Protein AF-A0A5C6AN29-F1 (afdb_monomer)

Mean predicted aligned error: 20.59 Å

Sequence (506 aa):
MVRALYSTGIDIQMTPSSEINMPTTPRDATIEPASKIGNPPESRDVRISAGEISIIQKLTPLAVGLIGTGVFYAFLYAVNWAPLNRYFLGHPVAVAATTLFCIAVSILAFKAMQTASQRTAMRMLRDDDLMPPPEDAADRSPTEIWQRQNNAGLIARSWQTALAELPEATRHSRIVSRLDEILTRQSHRTTTGDLPEDLRELSIRDADDAHDSLGLIRIIVWAIPMLGFLGTVIGITQTLGGLDFTDGTAAVDRLKSGLYVAFDTTAIGLVLSVVAIFLQFPVERGQQSLLADIDARVRKLVSAGLPSDDPGDSQTELVTHLCRGIEVAIAQSLSTQAKLWQETIEEAQAAWRTQHQEGAEQFRRLLQAAMQPALTHHADRIEQTIGKLDGAASSVNLALREQTAAWRDALQETAIEVQTHRRTLLTHVEAMTTLATRQTQASEHEFKATDIDPAMAKAMTTLARAVDILSTRLPEKNAPRVVDASAANASEPVESARDQRLGRAA

Secondary structure (DSSP, 8-state):
--S--S---------------PPPP------PPPP--PPPP--------HHHHHHHHHHHHHHHHHHHHHHHHHHHHHH--HHHIIIIIS-HHHHHHHHHHHHHHHHHHHHHHHHHHHHHHHHHS-HHHHSPPP---TT--HHHHHHHHH-HHHHHHHHHHHHHHS-HHHHTSHHHHHHHHHHHHHHT-SS-TTHHHHHHHHHHHHHHHHHHTTHHHHHHHHHHHHHHHHHHHHHHHHHHHT--TTSHHHHHHHHHHHHHHHHHHHHHHHHHHHHHHHHHHHHHHHHHHHHHHHHHHHHHHHHHHS----GGGHHHHHHHHHHHHHHHHHHHHHHHHHHHHHHHHHHHHHHHHHHHHHHHHHHHHHHHHHHHHHHHHHHHHHHHHHHHHHHHHHHHHHHHHHHHHHHHHHHHHHHHHHHHHHHHHHHHHHHHHHHTTSSSS---------------SSSSTTTTTTTSTTSS----------------------------------

Foldseek 3Di:
DPPDPPDDDDDDDDDDDDDDDDDDDDDDDDDDDDDDDDDDDPPPPVPCDPVNVVVCVVCVLLVVLQVQLVVVVVVCVVVVDPVCCLQQVVDVLSVVLSSLLSSLLSLLVVLQVVLVVLVVLVVVDDLQLQFQDDDDPPDDAPLVVLQQQQFQLVLLVSSLVSLVPDDPVNCPRPLNVLLNVLSVVSNVDRDCPCSVVSLVVVLVVLLVVLVVSCVSSVVSLVVLLVSLQVLLVVLQCVLVVPADCPPVVVNVVSNVVSNSRSNSSNVSSVVSSVVSVVSVVVSSVSSNVSSVVSSVSSVVSSPVRGHDPDVPCVPVVVVVSVVSSVVSVVVVVVVVVVVVVVVVVVVVVVVVVVVVVVVVVVVVVVCCVPVVVVVVVVVVVVVVVVVVVVVVVVVVVVVVVVVVVVVVVVVVVVVVVVVVVVVVVVVVVVVVVVVVVPPPDDDDDDDDDDDDDDDDPPDCVVVVVPPVVVPPDDDDDDDDDDDDDDDDDDDDDDDDDDDDDDDDDD

Organism: NCBI:txid2714738

pLDDT: mean 72.72, std 22.31, range [26.5, 97.62]

Radius of gyration: 74.43 Å; Cα contacts (8 Å, |Δi|>4): 257; chains: 1; bounding box: 146×70×231 Å

Structure (mmCIF, N/CA/C/O backbone):
data_AF-A0A5C6AN29-F1
#
_entry.id   AF-A0A5C6AN29-F1
#
loop_
_atom_site.group_PDB
_atom_site.id
_atom_site.type_symbol
_atom_site.label_atom_id
_atom_site.label_alt_id
_atom_site.label_comp_id
_atom_site.label_asym_id
_atom_site.label_entity_id
_atom_site.label_seq_id
_atom_site.pdbx_PDB_ins_code
_atom_site.Cartn_x
_atom_site.Cartn_y
_atom_site.Cartn_z
_atom_site.occupancy
_atom_site.B_iso_or_equiv
_atom_site.auth_seq_id
_atom_site.auth_comp_id
_atom_site.auth_asym_id
_atom_site.auth_atom_id
_atom_site.pdbx_PDB_model_num
ATOM 1 N N . MET A 1 1 ? -20.168 24.561 58.292 1.00 41.38 1 MET A N 1
ATOM 2 C CA . MET A 1 1 ? -19.589 23.448 59.076 1.00 41.38 1 MET A CA 1
ATOM 3 C C . MET A 1 1 ? -18.282 22.981 58.419 1.00 41.38 1 MET A C 1
ATOM 5 O O . MET A 1 1 ? -18.166 21.844 58.002 1.00 41.38 1 MET A O 1
ATOM 9 N N . VAL A 1 2 ? -17.317 23.904 58.270 1.00 36.94 2 VAL A N 1
ATOM 10 C CA . VAL A 1 2 ? -16.003 23.715 57.597 1.00 36.94 2 VAL A CA 1
ATOM 11 C C . VAL A 1 2 ? -14.903 24.410 58.431 1.00 36.94 2 VAL A C 1
ATOM 13 O O . VAL A 1 2 ? -13.955 24.994 57.930 1.00 36.94 2 VAL A O 1
ATOM 16 N N . ARG A 1 3 ? -15.044 24.431 59.763 1.00 31.02 3 ARG A N 1
ATOM 17 C CA . ARG A 1 3 ? -14.078 25.109 60.648 1.00 31.02 3 ARG A CA 1
ATOM 18 C C . ARG A 1 3 ? -14.077 24.516 62.058 1.00 31.02 3 ARG A C 1
ATOM 20 O O . ARG A 1 3 ? -14.343 25.218 63.023 1.00 31.02 3 ARG A O 1
ATOM 27 N N . ALA A 1 4 ? -13.859 23.204 62.162 1.00 34.97 4 ALA A N 1
ATOM 28 C CA . ALA A 1 4 ? -13.811 22.501 63.451 1.00 34.97 4 ALA A CA 1
ATOM 29 C C . ALA A 1 4 ? -12.911 21.243 63.440 1.00 34.97 4 ALA A C 1
ATOM 31 O O . ALA A 1 4 ? -13.231 20.261 64.094 1.00 34.97 4 ALA A O 1
ATOM 32 N N . LEU A 1 5 ? -11.800 21.250 62.691 1.00 36.69 5 LEU A N 1
ATOM 33 C CA . LEU A 1 5 ? -10.842 20.127 62.639 1.00 36.69 5 LEU A CA 1
ATOM 34 C C . LEU A 1 5 ? -9.375 20.593 62.718 1.00 36.69 5 LEU A C 1
ATOM 36 O O . LEU A 1 5 ? -8.511 20.087 62.018 1.00 36.69 5 LEU A O 1
ATOM 40 N N . TYR A 1 6 ? -9.083 21.577 63.571 1.00 39.62 6 TYR A N 1
ATOM 41 C CA . TYR A 1 6 ? -7.704 21.979 63.886 1.00 39.62 6 TYR A CA 1
ATOM 42 C C . TYR A 1 6 ? -7.592 22.321 65.372 1.00 39.62 6 TYR A C 1
ATOM 44 O O . TYR A 1 6 ? -7.507 23.485 65.743 1.00 39.62 6 TYR A O 1
ATOM 52 N N . SER A 1 7 ? -7.691 21.311 66.237 1.00 39.50 7 SER A N 1
ATOM 53 C CA . SER A 1 7 ? -7.328 21.422 67.657 1.00 39.50 7 SER A CA 1
ATOM 54 C C . SER A 1 7 ? -7.468 20.061 68.335 1.00 39.50 7 SER A C 1
ATOM 56 O O . SER A 1 7 ? -8.479 19.777 68.976 1.00 39.50 7 SER A O 1
ATOM 58 N N . THR A 1 8 ? -6.480 19.187 68.164 1.00 38.06 8 THR A N 1
ATOM 59 C CA . THR A 1 8 ? -6.107 18.215 69.205 1.00 38.06 8 THR A CA 1
ATOM 60 C C . THR A 1 8 ? -4.748 17.632 68.849 1.00 38.06 8 THR A C 1
ATOM 62 O O . THR A 1 8 ? -4.618 16.794 67.964 1.00 38.06 8 THR A O 1
ATOM 65 N N . GLY A 1 9 ? -3.715 18.165 69.502 1.00 37.03 9 GLY A N 1
ATOM 66 C CA . GLY A 1 9 ? -2.380 17.591 69.486 1.00 37.03 9 GLY A CA 1
ATOM 67 C C . GLY A 1 9 ? -2.365 16.301 70.297 1.00 37.03 9 GLY A C 1
ATOM 68 O O . GLY A 1 9 ? -2.852 16.275 71.427 1.00 37.03 9 GLY A O 1
ATOM 69 N N . ILE A 1 10 ? -1.804 15.251 69.707 1.00 34.16 10 ILE A N 1
ATOM 70 C CA . ILE A 1 10 ? -1.348 14.062 70.419 1.00 34.16 10 ILE A CA 1
ATOM 71 C C . ILE A 1 10 ? 0.080 13.794 69.944 1.00 34.16 10 ILE A C 1
ATOM 73 O O . ILE A 1 10 ? 0.331 13.607 68.754 1.00 34.16 10 ILE A O 1
ATOM 77 N N . ASP A 1 11 ? 0.990 13.856 70.913 1.00 30.69 11 ASP A N 1
ATOM 78 C CA . ASP A 1 11 ? 2.416 13.550 70.843 1.00 30.69 11 ASP A CA 1
ATOM 79 C C . ASP A 1 11 ? 2.658 12.133 70.303 1.00 30.69 11 ASP A C 1
ATOM 81 O O . ASP A 1 11 ? 2.113 11.162 70.830 1.00 30.69 11 ASP A O 1
ATOM 85 N N . ILE A 1 12 ? 3.526 12.000 69.296 1.00 33.81 12 ILE A N 1
ATOM 86 C CA . ILE A 1 12 ? 4.083 10.708 68.876 1.00 33.81 12 ILE A CA 1
ATOM 87 C C . ILE A 1 12 ? 5.594 10.772 69.097 1.00 33.81 12 ILE A C 1
ATOM 89 O O . ILE A 1 12 ? 6.336 11.385 68.332 1.00 33.81 12 ILE A O 1
ATOM 93 N N . GLN A 1 13 ? 6.034 10.140 70.184 1.00 30.39 13 GLN A N 1
ATOM 94 C CA . GLN A 1 13 ? 7.438 9.950 70.531 1.00 30.39 13 GLN A CA 1
ATOM 95 C C . GLN A 1 13 ? 8.150 9.068 69.492 1.00 30.39 13 GLN A C 1
ATOM 97 O O . GLN A 1 13 ? 7.757 7.932 69.232 1.00 30.39 13 GLN A O 1
ATOM 102 N N . MET A 1 14 ? 9.243 9.603 68.944 1.00 28.86 14 MET A N 1
ATOM 103 C CA . MET A 1 14 ? 10.259 8.889 68.170 1.00 28.86 14 MET A CA 1
ATOM 104 C C . MET A 1 14 ? 10.937 7.794 69.010 1.00 28.86 14 MET A C 1
ATOM 106 O O . MET A 1 14 ? 11.402 8.055 70.118 1.00 28.86 14 MET A O 1
ATOM 110 N N . THR A 1 15 ? 11.099 6.602 68.432 1.00 34.59 15 THR A N 1
ATOM 111 C CA . THR A 1 15 ? 12.128 5.622 68.825 1.00 34.59 15 THR A CA 1
ATOM 112 C C . THR A 1 15 ? 12.965 5.251 67.590 1.00 34.59 15 THR A C 1
ATOM 114 O O . THR A 1 15 ? 12.431 5.268 66.479 1.00 34.59 15 THR A O 1
ATOM 117 N N . PRO A 1 16 ? 14.287 5.025 67.732 1.00 34.53 16 PRO A N 1
ATOM 118 C CA . PRO A 1 16 ? 15.220 5.107 66.614 1.00 34.53 16 PRO A CA 1
ATOM 119 C C . PRO A 1 16 ? 15.387 3.793 65.835 1.00 34.53 16 PRO A C 1
ATOM 121 O O . PRO A 1 16 ? 15.338 2.695 66.382 1.00 34.53 16 PRO A O 1
ATOM 124 N N . SER A 1 17 ? 15.622 3.991 64.539 1.00 30.48 17 SER A N 1
ATOM 125 C CA . SER A 1 17 ? 16.210 3.155 63.489 1.00 30.48 17 SER A CA 1
ATOM 126 C C . SER A 1 17 ? 16.821 1.804 63.893 1.00 30.48 17 SER A C 1
ATOM 128 O O . SER A 1 17 ? 17.816 1.753 64.612 1.00 30.48 17 SER A O 1
ATOM 130 N N . SER A 1 18 ? 16.309 0.718 63.302 1.00 32.28 18 SER A N 1
ATOM 131 C CA . SER A 1 18 ? 17.043 -0.546 63.158 1.00 32.28 18 SER A CA 1
ATOM 132 C C . SER A 1 18 ? 17.604 -0.646 61.736 1.00 32.28 18 SER A C 1
ATOM 134 O O . SER A 1 18 ? 16.865 -0.660 60.752 1.00 32.28 18 SER A O 1
ATOM 136 N N . GLU A 1 19 ? 18.934 -0.645 61.639 1.00 31.70 19 GLU A N 1
ATOM 137 C CA . GLU A 1 19 ? 19.698 -0.886 60.415 1.00 31.70 19 GLU A CA 1
ATOM 138 C C . GLU A 1 19 ? 19.437 -2.305 59.893 1.00 31.70 19 GLU A C 1
ATOM 140 O O . GLU A 1 19 ? 19.678 -3.301 60.578 1.00 31.70 19 GLU A O 1
ATOM 145 N N . ILE A 1 20 ? 18.964 -2.398 58.650 1.00 37.00 20 ILE A N 1
ATOM 146 C CA . ILE A 1 20 ? 18.891 -3.655 57.906 1.00 37.00 20 ILE A CA 1
ATOM 147 C C . ILE A 1 20 ? 20.294 -3.949 57.371 1.00 37.00 20 ILE A C 1
ATOM 149 O O . ILE A 1 20 ? 20.809 -3.264 56.489 1.00 37.00 20 ILE A O 1
ATOM 153 N N . ASN A 1 21 ? 20.905 -4.978 57.946 1.00 33.66 21 ASN A N 1
ATOM 154 C CA . ASN A 1 21 ? 22.247 -5.459 57.653 1.00 33.66 21 ASN A CA 1
ATOM 155 C C . ASN A 1 21 ? 22.270 -6.153 56.270 1.00 33.66 21 ASN A C 1
ATOM 157 O O . ASN A 1 21 ? 21.666 -7.213 56.099 1.00 33.66 21 ASN A O 1
ATOM 161 N N . MET A 1 22 ? 22.947 -5.564 55.277 1.00 33.53 22 MET A N 1
ATOM 162 C CA . MET A 1 22 ? 23.292 -6.246 54.019 1.00 33.53 22 MET A CA 1
ATOM 163 C C . MET A 1 22 ? 24.461 -7.211 54.262 1.00 33.53 22 MET A C 1
ATOM 165 O O . MET A 1 22 ? 25.477 -6.783 54.813 1.00 33.53 22 MET A O 1
ATOM 169 N N . PRO A 1 23 ? 24.407 -8.473 53.803 1.00 35.16 23 PRO A N 1
ATOM 170 C CA . PRO A 1 23 ? 25.583 -9.324 53.818 1.00 35.16 23 PRO A CA 1
ATOM 171 C C . PRO A 1 23 ? 26.513 -8.971 52.651 1.00 35.16 23 PRO A C 1
ATOM 173 O O . PRO A 1 23 ? 26.128 -8.916 51.483 1.00 35.16 23 PRO A O 1
ATOM 176 N N . THR A 1 24 ? 27.762 -8.726 53.019 1.00 36.31 24 THR A N 1
ATOM 177 C CA . THR A 1 24 ? 28.914 -8.418 52.182 1.00 36.31 24 THR A CA 1
ATOM 178 C C . THR A 1 24 ? 29.357 -9.616 51.334 1.00 36.31 24 THR A C 1
ATOM 180 O O . THR A 1 24 ? 29.439 -10.751 51.798 1.00 36.31 24 THR A O 1
ATOM 183 N N . THR A 1 25 ? 29.700 -9.351 50.074 1.00 35.84 25 THR A N 1
ATOM 184 C CA . THR A 1 25 ? 30.480 -10.239 49.194 1.00 35.84 25 THR A CA 1
ATOM 185 C C . THR A 1 25 ? 31.859 -10.564 49.777 1.00 35.84 25 THR A C 1
ATOM 187 O O . THR A 1 25 ? 32.556 -9.634 50.190 1.00 35.84 25 THR A O 1
ATOM 190 N N . PRO A 1 26 ? 32.345 -11.810 49.637 1.00 37.38 26 PRO A N 1
ATOM 191 C CA . PRO A 1 26 ? 33.772 -12.099 49.587 1.00 37.38 26 PRO A CA 1
ATOM 192 C C . PRO A 1 26 ? 34.218 -12.502 48.170 1.00 37.38 26 PRO A C 1
ATOM 194 O O . PRO A 1 26 ? 33.614 -13.358 47.523 1.00 37.38 26 PRO A O 1
ATOM 197 N N . ARG A 1 27 ? 35.301 -11.868 47.702 1.00 33.47 27 ARG A N 1
ATOM 198 C CA . ARG A 1 27 ? 36.111 -12.278 46.542 1.00 33.47 27 ARG A CA 1
ATOM 199 C C . ARG A 1 27 ? 37.075 -13.405 46.936 1.00 33.47 27 ARG A C 1
ATOM 201 O O . ARG A 1 27 ? 37.547 -13.436 48.067 1.00 33.47 27 ARG A O 1
ATOM 208 N N . ASP A 1 28 ? 37.401 -14.208 45.925 1.00 33.75 28 ASP A N 1
ATOM 209 C CA . ASP A 1 28 ? 38.523 -15.147 45.772 1.00 33.75 28 ASP A CA 1
ATOM 210 C C . ASP A 1 28 ? 38.527 -16.464 46.567 1.00 33.75 28 ASP A C 1
ATOM 212 O O . ASP A 1 28 ? 38.972 -16.541 47.708 1.00 33.75 28 ASP A O 1
ATOM 216 N N . ALA A 1 29 ? 38.183 -17.548 45.859 1.00 34.66 29 ALA A N 1
ATOM 217 C CA . ALA A 1 29 ? 38.874 -18.833 45.971 1.00 34.66 29 ALA A CA 1
ATOM 218 C C . ALA A 1 29 ? 38.741 -19.633 44.658 1.00 34.66 29 ALA A C 1
ATOM 220 O O . ALA A 1 29 ? 37.670 -20.113 44.291 1.00 34.66 29 ALA A O 1
ATOM 221 N N . THR A 1 30 ? 39.862 -19.752 43.954 1.00 36.69 30 THR A N 1
ATOM 222 C CA . THR A 1 30 ? 40.117 -20.587 42.775 1.00 36.69 30 THR A CA 1
ATOM 223 C C . THR A 1 30 ? 40.034 -22.078 43.115 1.00 36.69 30 THR A C 1
ATOM 225 O O . THR A 1 30 ? 40.814 -22.522 43.953 1.00 36.69 30 THR A O 1
ATOM 228 N N . ILE A 1 31 ? 39.184 -22.862 42.431 1.00 35.78 31 ILE A N 1
ATOM 229 C CA . ILE A 1 31 ? 39.329 -24.329 42.280 1.00 35.78 31 ILE A CA 1
ATOM 230 C C . ILE A 1 31 ? 38.881 -24.751 40.858 1.00 35.78 31 ILE A C 1
ATOM 232 O O . ILE A 1 31 ? 37.886 -24.263 40.332 1.00 35.78 31 ILE A O 1
ATOM 236 N N . GLU A 1 32 ? 39.691 -25.626 40.260 1.00 34.72 32 GLU A N 1
ATOM 237 C CA . GLU A 1 32 ? 39.757 -26.174 38.891 1.00 34.72 32 GLU A CA 1
ATOM 238 C C . GLU A 1 32 ? 38.543 -26.998 38.365 1.00 34.72 32 GLU A C 1
ATOM 240 O O . GLU A 1 32 ? 37.607 -27.276 39.114 1.00 34.72 32 GLU A O 1
ATOM 245 N N . PRO A 1 33 ? 38.521 -27.379 37.059 1.00 38.41 33 PRO A N 1
ATOM 246 C CA . PRO A 1 33 ? 37.297 -27.575 36.284 1.00 38.41 33 PRO A CA 1
ATOM 247 C C . PRO A 1 33 ? 36.751 -29.009 36.316 1.00 38.41 33 PRO A C 1
ATOM 249 O O . PRO A 1 33 ? 37.476 -29.985 36.119 1.00 38.41 33 PRO A O 1
ATOM 252 N N . ALA A 1 34 ? 35.428 -29.130 36.447 1.00 34.50 34 ALA A N 1
ATOM 253 C CA . ALA A 1 34 ? 34.707 -30.382 36.253 1.00 34.50 34 ALA A CA 1
ATOM 254 C C . ALA A 1 34 ? 34.108 -30.470 34.839 1.00 34.50 34 ALA A C 1
ATOM 256 O O . ALA A 1 34 ? 33.434 -29.576 34.334 1.00 34.50 34 ALA A O 1
ATOM 257 N N . SER A 1 35 ? 34.408 -31.602 34.222 1.00 34.94 35 SER A N 1
ATOM 258 C CA . SER A 1 35 ? 34.090 -32.080 32.885 1.00 34.94 35 SER A CA 1
ATOM 259 C C . SER A 1 35 ? 32.626 -32.005 32.429 1.00 34.94 35 SER A C 1
ATOM 261 O O . SER A 1 35 ? 31.720 -32.419 33.145 1.00 34.94 35 SER A O 1
ATOM 263 N N . LYS A 1 36 ? 32.480 -31.688 31.133 1.00 46.50 36 LYS A N 1
ATOM 264 C CA . LYS A 1 36 ? 31.545 -32.276 30.150 1.00 46.50 36 LYS A CA 1
ATOM 265 C C . LYS A 1 36 ? 30.079 -32.426 30.583 1.00 46.50 36 LYS A C 1
ATOM 267 O O . LYS A 1 36 ? 29.649 -33.503 30.985 1.00 46.50 36 LYS A O 1
ATOM 272 N N . ILE A 1 37 ? 29.282 -31.407 30.270 1.00 39.81 37 ILE A N 1
ATOM 273 C CA . ILE A 1 37 ? 27.877 -31.582 29.886 1.00 39.81 37 ILE A CA 1
ATOM 274 C C . ILE A 1 37 ? 27.741 -30.986 28.483 1.00 39.81 37 ILE A C 1
ATOM 276 O O . ILE A 1 37 ? 28.127 -29.845 28.245 1.00 39.81 37 ILE A O 1
ATOM 280 N N . GLY A 1 38 ? 27.338 -31.828 27.530 1.00 34.31 38 GLY A N 1
ATOM 281 C CA . GLY A 1 38 ? 27.348 -31.525 26.103 1.00 34.31 38 GLY A CA 1
ATOM 282 C C . GLY A 1 38 ? 26.380 -30.407 25.726 1.00 34.31 38 GLY A C 1
ATOM 283 O O . GLY A 1 38 ? 25.217 -30.426 26.121 1.00 34.31 38 GLY A O 1
ATOM 284 N N . ASN A 1 39 ? 26.866 -29.471 24.912 1.00 37.62 39 ASN A N 1
ATOM 285 C CA . ASN A 1 39 ? 26.012 -28.573 24.145 1.00 37.62 39 ASN A CA 1
ATOM 286 C C . ASN A 1 39 ? 25.178 -29.395 23.142 1.00 37.62 39 ASN A C 1
ATOM 288 O O . ASN A 1 39 ? 25.729 -30.305 22.510 1.00 37.62 39 ASN A O 1
ATOM 292 N N . PRO A 1 40 ? 23.882 -29.090 22.953 1.00 41.28 40 PRO A N 1
ATOM 293 C CA . PRO A 1 40 ? 23.120 -29.642 21.838 1.00 41.28 40 PRO A CA 1
ATOM 294 C C . PRO A 1 40 ? 23.719 -29.148 20.506 1.00 41.28 40 PRO A C 1
ATOM 296 O O . PRO A 1 40 ? 24.365 -28.097 20.481 1.00 41.28 40 PRO A O 1
ATOM 299 N N . PRO A 1 41 ? 23.558 -29.903 19.404 1.00 40.53 41 PRO A N 1
ATOM 300 C CA . PRO A 1 41 ? 24.203 -29.577 18.144 1.00 40.53 41 PRO A CA 1
ATOM 301 C C . PRO A 1 41 ? 23.658 -28.249 17.621 1.00 40.53 41 PRO A C 1
ATOM 303 O O . PRO A 1 41 ? 22.458 -28.083 17.422 1.00 40.53 41 PRO A O 1
ATOM 306 N N . GLU A 1 42 ? 24.575 -27.313 17.408 1.00 38.84 42 GLU A N 1
ATOM 307 C CA . GLU A 1 42 ? 24.361 -26.064 16.695 1.00 38.84 42 GLU A 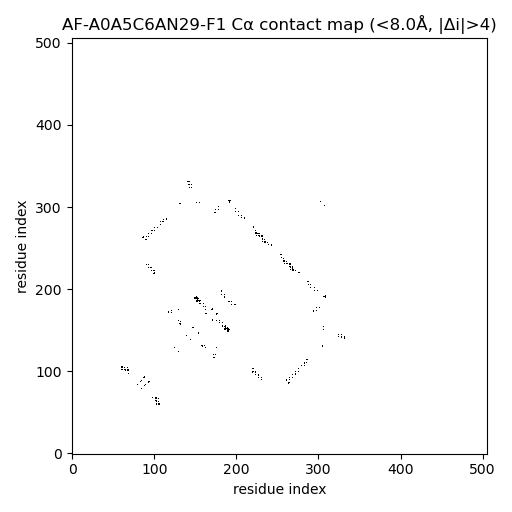CA 1
ATOM 308 C C . GLU A 1 42 ? 23.905 -26.406 15.267 1.00 38.84 42 GLU A C 1
ATOM 310 O O . GLU A 1 42 ? 24.713 -26.722 14.388 1.00 38.84 42 GLU A O 1
ATOM 315 N N . SER A 1 43 ? 22.589 -26.405 15.034 1.00 39.09 43 SER A N 1
ATOM 316 C CA . SER A 1 43 ? 22.058 -26.330 13.681 1.00 39.09 43 SER A CA 1
ATOM 317 C C . SER A 1 43 ? 22.512 -24.988 13.122 1.00 39.09 43 SER A C 1
ATOM 319 O O . SER A 1 43 ? 22.078 -23.924 13.564 1.00 39.09 43 SER A O 1
ATOM 321 N N . ARG A 1 44 ? 23.441 -25.034 12.163 1.00 39.09 44 ARG A N 1
ATOM 322 C CA . ARG A 1 44 ? 23.762 -23.908 11.283 1.00 39.09 44 ARG A CA 1
ATOM 323 C C . ARG A 1 44 ? 22.537 -23.602 10.424 1.00 39.09 44 ARG A C 1
ATOM 325 O O . ARG A 1 44 ? 22.514 -23.885 9.229 1.00 39.09 44 ARG A O 1
ATOM 332 N N . ASP A 1 45 ? 21.520 -23.025 11.045 1.00 40.25 45 ASP A N 1
ATOM 3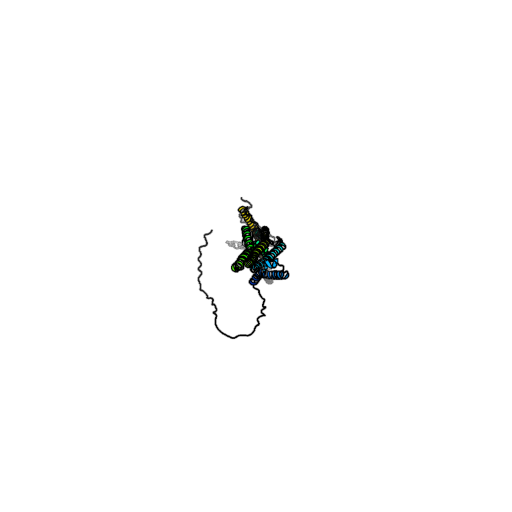33 C CA . ASP A 1 45 ? 20.482 -22.305 10.340 1.00 40.25 45 ASP A CA 1
ATOM 334 C C . ASP A 1 45 ? 21.151 -21.055 9.789 1.00 40.25 45 ASP A C 1
ATOM 336 O O . ASP A 1 45 ? 21.524 -20.136 10.523 1.00 40.25 45 ASP A O 1
ATOM 340 N N . VAL A 1 46 ? 21.362 -21.054 8.475 1.00 46.09 46 VAL A N 1
ATOM 341 C CA . VAL A 1 46 ? 21.751 -19.871 7.715 1.00 46.09 46 VAL A CA 1
ATOM 342 C C . VAL A 1 46 ? 20.599 -18.875 7.845 1.00 46.09 46 VAL A C 1
ATOM 344 O O . VAL A 1 46 ? 19.701 -18.815 7.009 1.00 46.09 46 VAL A O 1
ATOM 347 N N . ARG A 1 47 ? 20.587 -18.109 8.940 1.00 45.78 47 ARG A N 1
ATOM 348 C CA . ARG A 1 47 ? 19.761 -16.913 9.086 1.00 45.78 47 ARG A CA 1
ATOM 349 C C . ARG A 1 47 ? 20.338 -15.872 8.139 1.00 45.78 47 ARG A C 1
ATOM 351 O O . ARG A 1 47 ? 21.149 -15.047 8.548 1.00 45.78 47 ARG A O 1
ATOM 358 N N . ILE A 1 48 ? 19.948 -15.949 6.868 1.00 54.00 48 ILE A N 1
ATOM 359 C CA . ILE A 1 48 ? 20.143 -14.851 5.923 1.00 54.00 48 ILE A CA 1
ATOM 360 C C . ILE A 1 48 ? 19.502 -13.630 6.582 1.00 54.00 48 ILE A C 1
ATOM 362 O O . ILE A 1 48 ? 18.302 -13.624 6.868 1.00 54.00 48 ILE A O 1
ATOM 366 N N . SER A 1 49 ? 20.321 -12.637 6.916 1.00 49.06 49 SER A N 1
ATOM 367 C CA . SER A 1 49 ? 19.849 -11.448 7.621 1.00 49.06 49 SER A CA 1
ATOM 368 C C . SER A 1 49 ? 18.846 -10.715 6.727 1.00 49.06 49 SER A C 1
ATOM 370 O O . SER A 1 49 ? 19.040 -10.639 5.514 1.00 49.06 49 SER A O 1
ATOM 372 N N . ALA A 1 50 ? 17.773 -10.146 7.286 1.00 55.06 50 ALA A N 1
ATOM 373 C CA . ALA A 1 50 ? 16.742 -9.436 6.513 1.00 55.06 50 ALA A CA 1
ATOM 374 C C . ALA A 1 50 ? 17.325 -8.343 5.582 1.00 55.06 50 ALA A C 1
ATOM 376 O O . ALA A 1 50 ? 16.767 -8.051 4.521 1.00 55.06 50 ALA A O 1
ATOM 377 N N . GLY A 1 51 ? 18.493 -7.790 5.938 1.00 57.53 51 GLY A N 1
ATOM 378 C CA . GLY A 1 51 ? 19.264 -6.881 5.086 1.00 57.53 51 GLY A CA 1
ATOM 379 C C . GLY A 1 51 ? 19.833 -7.534 3.819 1.00 57.53 51 GLY A C 1
ATOM 380 O O . GLY A 1 51 ? 19.766 -6.935 2.748 1.00 57.53 51 GLY A O 1
ATOM 381 N N . GLU A 1 52 ? 20.326 -8.771 3.896 1.00 60.38 52 GLU A N 1
ATOM 382 C CA . GLU A 1 52 ? 20.851 -9.515 2.741 1.00 60.38 52 GLU A CA 1
ATOM 383 C C . GLU A 1 52 ? 19.732 -9.869 1.753 1.00 60.38 52 GLU A C 1
ATOM 385 O O . GLU A 1 52 ? 19.908 -9.714 0.545 1.00 60.38 52 GLU A O 1
ATOM 390 N N . ILE A 1 53 ? 18.542 -10.232 2.248 1.00 62.56 53 ILE A N 1
ATOM 391 C CA . ILE A 1 53 ? 17.363 -10.514 1.408 1.00 62.56 53 ILE A CA 1
ATOM 392 C C . ILE A 1 53 ? 16.935 -9.260 0.624 1.00 62.56 53 ILE A C 1
ATOM 394 O O . ILE A 1 53 ? 16.659 -9.338 -0.575 1.00 62.56 53 ILE A O 1
ATOM 398 N N . SER A 1 54 ? 16.939 -8.089 1.269 1.00 68.50 54 SER A N 1
ATOM 399 C CA . SER A 1 54 ? 16.609 -6.804 0.631 1.00 68.50 54 SER A CA 1
ATOM 400 C C . SER A 1 54 ? 17.611 -6.419 -0.464 1.00 68.50 54 SER A C 1
ATOM 402 O O . SER A 1 54 ? 17.225 -5.965 -1.545 1.00 68.50 54 SER A O 1
ATOM 404 N N . ILE A 1 55 ? 18.905 -6.649 -0.224 1.00 70.00 55 ILE A N 1
ATOM 405 C CA . ILE A 1 55 ? 19.960 -6.382 -1.210 1.00 70.00 55 ILE A CA 1
ATOM 406 C C . ILE A 1 55 ? 19.817 -7.319 -2.414 1.00 70.00 55 ILE A C 1
ATOM 408 O O . ILE A 1 55 ? 19.853 -6.855 -3.556 1.00 70.00 55 ILE A O 1
ATOM 412 N N . ILE A 1 56 ? 19.582 -8.613 -2.180 1.00 73.56 56 ILE A N 1
ATOM 413 C CA . ILE A 1 56 ? 19.380 -9.600 -3.248 1.00 73.56 56 ILE A CA 1
ATOM 414 C C . ILE A 1 56 ? 18.177 -9.209 -4.115 1.00 73.56 56 ILE A C 1
ATOM 416 O O . ILE A 1 56 ? 18.293 -9.180 -5.341 1.00 73.56 56 ILE A O 1
ATOM 420 N N . GLN A 1 57 ? 17.049 -8.822 -3.514 1.00 75.00 57 GLN A N 1
ATOM 421 C CA . GLN A 1 57 ? 15.861 -8.391 -4.261 1.00 75.00 57 GLN A CA 1
ATOM 422 C C . GLN A 1 57 ? 16.115 -7.146 -5.124 1.00 75.00 57 GLN A C 1
ATOM 424 O O . GLN A 1 57 ? 15.622 -7.072 -6.250 1.00 75.00 57 GLN A O 1
ATOM 429 N N . LYS A 1 58 ? 16.915 -6.187 -4.640 1.00 76.06 58 LYS A N 1
ATOM 430 C CA . LYS A 1 58 ? 17.278 -4.979 -5.403 1.00 76.06 58 LYS A CA 1
ATOM 431 C C . LYS A 1 58 ? 18.278 -5.257 -6.530 1.00 76.06 58 LYS A C 1
ATOM 433 O O . LYS A 1 58 ? 18.189 -4.626 -7.580 1.00 76.06 58 LYS A O 1
ATOM 438 N N 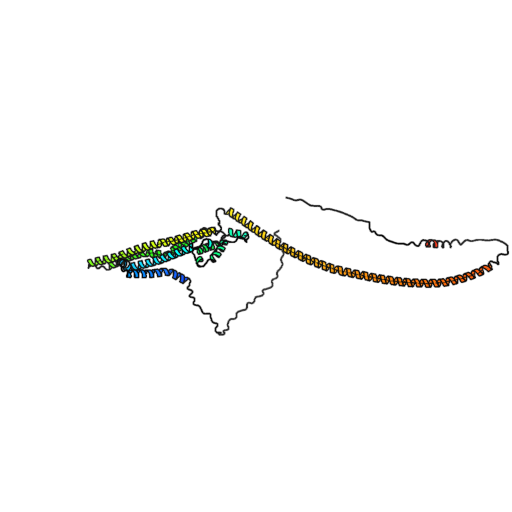. LEU A 1 59 ? 19.206 -6.198 -6.341 1.00 84.56 59 LEU A N 1
ATOM 439 C CA . LEU A 1 59 ? 20.235 -6.541 -7.333 1.00 84.56 59 LEU A CA 1
ATOM 440 C C . LEU A 1 59 ? 19.767 -7.560 -8.380 1.00 84.56 59 LEU A C 1
ATOM 442 O O . LEU A 1 59 ? 20.305 -7.592 -9.486 1.00 84.56 59 LEU A O 1
ATOM 446 N N . THR A 1 60 ? 18.740 -8.354 -8.073 1.00 90.38 60 THR A N 1
ATOM 447 C CA . THR A 1 60 ? 18.159 -9.342 -8.996 1.00 90.38 60 THR A CA 1
ATOM 448 C C . THR A 1 60 ? 17.795 -8.749 -10.368 1.00 90.38 60 THR A C 1
ATOM 450 O O . THR A 1 60 ? 18.275 -9.278 -11.371 1.00 90.38 60 THR A O 1
ATOM 453 N N . PRO A 1 61 ? 17.020 -7.648 -10.485 1.00 90.06 61 PRO A N 1
ATOM 454 C CA . PRO A 1 61 ? 16.657 -7.110 -11.799 1.00 90.06 61 PRO A CA 1
ATOM 455 C C . PRO A 1 61 ? 17.865 -6.568 -12.578 1.00 90.06 61 PRO A C 1
ATOM 457 O O . PRO A 1 61 ? 17.872 -6.633 -13.809 1.00 90.06 61 PRO A O 1
ATOM 460 N N . LEU A 1 62 ? 18.904 -6.089 -11.885 1.00 91.44 62 LEU A N 1
ATOM 461 C CA . LEU A 1 62 ? 20.154 -5.657 -12.510 1.00 91.44 62 LEU A CA 1
ATOM 462 C C . LEU A 1 62 ? 20.912 -6.851 -13.106 1.00 91.44 62 LEU A C 1
ATOM 464 O O . LEU A 1 62 ? 21.319 -6.802 -14.265 1.00 91.44 62 LEU A O 1
ATOM 468 N N . ALA A 1 63 ? 21.048 -7.940 -12.344 1.00 92.31 63 ALA A N 1
ATOM 469 C CA . ALA A 1 63 ? 21.683 -9.169 -12.814 1.00 92.31 63 ALA A CA 1
ATOM 470 C C . ALA A 1 63 ? 20.919 -9.788 -13.996 1.00 92.31 63 ALA A C 1
ATOM 472 O O . ALA A 1 63 ? 21.531 -10.150 -14.999 1.00 92.31 63 ALA A O 1
ATOM 473 N N . VAL A 1 64 ? 19.583 -9.833 -13.927 1.00 93.44 64 VAL A N 1
ATOM 474 C CA . VAL A 1 64 ? 18.729 -10.284 -15.041 1.00 93.44 64 VAL A CA 1
ATOM 475 C C . VAL A 1 64 ? 18.907 -9.389 -16.268 1.00 93.44 64 VAL A C 1
ATOM 477 O O . VAL A 1 64 ? 18.971 -9.898 -17.382 1.00 93.44 64 VAL A O 1
ATOM 480 N N . GLY A 1 65 ? 19.070 -8.076 -16.084 1.00 92.19 65 GLY A N 1
ATOM 481 C CA . GLY A 1 65 ? 19.365 -7.144 -17.174 1.00 92.19 65 GLY A CA 1
ATOM 482 C C . GLY A 1 65 ? 20.713 -7.410 -17.849 1.00 92.19 65 GLY A C 1
ATOM 483 O O . GLY A 1 65 ? 20.806 -7.405 -19.078 1.00 92.19 65 GLY A O 1
ATOM 484 N N . LEU A 1 66 ? 21.754 -7.704 -17.065 1.00 93.81 66 LEU A N 1
ATOM 485 C CA . LEU A 1 66 ? 23.076 -8.072 -17.584 1.00 93.81 66 LEU A CA 1
ATOM 486 C C . LEU A 1 66 ? 23.052 -9.418 -18.320 1.00 93.81 66 LEU A C 1
ATOM 488 O O . LEU A 1 66 ? 23.592 -9.527 -19.420 1.00 93.81 66 LEU A O 1
ATOM 492 N N . ILE A 1 67 ? 22.377 -10.424 -17.762 1.00 93.94 67 ILE A N 1
ATOM 493 C CA . ILE A 1 67 ? 22.183 -11.720 -18.427 1.00 93.94 67 ILE A CA 1
ATOM 494 C C . ILE A 1 67 ? 21.388 -11.530 -19.723 1.00 93.94 67 ILE A C 1
ATOM 496 O O . ILE A 1 67 ? 21.784 -12.044 -20.766 1.00 93.94 67 ILE A O 1
ATOM 500 N N . GLY A 1 68 ? 20.311 -10.741 -19.683 1.00 91.88 68 GLY A N 1
ATOM 501 C CA . GLY A 1 68 ? 19.497 -10.401 -20.848 1.00 91.88 68 GLY A CA 1
ATOM 502 C C . GLY A 1 68 ? 20.301 -9.703 -21.942 1.00 91.88 68 GLY A C 1
ATOM 503 O O . GLY A 1 68 ? 20.125 -10.007 -23.117 1.00 91.88 68 GLY A O 1
ATOM 504 N N . THR A 1 69 ? 21.256 -8.852 -21.562 1.00 93.19 69 THR A N 1
ATOM 505 C CA . THR A 1 69 ? 22.217 -8.255 -22.499 1.00 93.19 69 THR A CA 1
ATOM 506 C C . THR A 1 69 ? 23.071 -9.335 -23.170 1.00 93.19 69 THR A C 1
ATOM 508 O O . THR A 1 69 ? 23.211 -9.341 -24.391 1.00 93.19 69 THR A O 1
ATOM 511 N N . GLY A 1 70 ? 23.608 -10.287 -22.399 1.00 92.25 70 GLY A N 1
ATOM 512 C CA . GLY A 1 70 ? 24.373 -11.415 -22.939 1.00 92.25 70 GLY A CA 1
ATOM 513 C C . GLY A 1 70 ? 23.560 -12.274 -23.911 1.00 92.25 70 GLY A C 1
ATOM 514 O O . GLY A 1 70 ? 24.042 -12.602 -24.993 1.00 92.25 70 GLY A O 1
ATOM 515 N N . VAL A 1 71 ? 22.303 -12.574 -23.569 1.00 92.56 71 VAL A N 1
ATOM 516 C CA . VAL A 1 71 ? 21.364 -13.301 -24.441 1.00 92.56 71 VAL A CA 1
ATOM 517 C C . VAL A 1 71 ? 21.072 -12.514 -25.719 1.00 92.56 71 VAL A C 1
ATOM 519 O O . VAL A 1 71 ? 21.086 -13.089 -26.806 1.00 92.56 71 VAL A O 1
ATOM 522 N N . PHE A 1 72 ? 20.856 -11.202 -25.611 1.00 92.56 72 PHE A N 1
ATOM 523 C CA . PHE A 1 72 ? 20.637 -10.331 -26.762 1.00 92.56 72 PHE A CA 1
ATOM 524 C C . PHE A 1 72 ? 21.832 -10.361 -27.723 1.00 92.56 72 PHE A C 1
ATOM 526 O O . PHE A 1 72 ? 21.648 -10.593 -28.915 1.00 92.56 72 PHE A O 1
ATOM 533 N N . TYR A 1 73 ? 23.064 -10.229 -27.221 1.00 92.00 73 TYR A N 1
ATOM 534 C CA . TYR A 1 73 ? 24.253 -10.324 -28.073 1.00 92.00 73 TYR A CA 1
ATOM 535 C C . TYR A 1 73 ? 24.485 -11.728 -28.632 1.00 92.00 73 TYR A C 1
ATOM 537 O O . TYR A 1 73 ? 24.870 -11.851 -29.792 1.00 92.00 73 TYR A O 1
ATOM 545 N N . ALA A 1 74 ? 24.209 -12.789 -27.869 1.00 90.50 74 ALA A N 1
ATOM 546 C CA . ALA A 1 74 ? 24.267 -14.157 -28.383 1.00 90.50 74 ALA A CA 1
ATOM 547 C C . ALA A 1 74 ? 23.293 -14.357 -29.559 1.00 90.50 74 ALA A C 1
ATOM 549 O O . ALA A 1 74 ? 23.656 -14.953 -30.573 1.00 90.50 74 ALA A O 1
ATOM 550 N N . PHE A 1 75 ? 22.085 -13.794 -29.461 1.00 90.69 75 PHE A N 1
ATOM 551 C CA . PHE A 1 75 ? 21.110 -13.782 -30.550 1.00 90.69 75 PHE A CA 1
ATOM 552 C C . PHE A 1 75 ? 21.596 -12.970 -31.758 1.00 90.69 75 PHE A C 1
ATOM 554 O O . PHE A 1 75 ? 21.483 -13.443 -32.889 1.00 90.69 75 PHE A O 1
ATOM 561 N N . LEU A 1 76 ? 22.189 -11.790 -31.542 1.00 89.50 76 LEU A N 1
ATOM 562 C CA . LEU A 1 76 ? 22.772 -10.988 -32.624 1.00 89.50 76 LEU A CA 1
ATOM 563 C C . LEU A 1 76 ? 23.843 -11.762 -33.403 1.00 89.50 76 LEU A C 1
ATOM 565 O O . LEU A 1 76 ? 23.801 -11.787 -34.633 1.00 89.50 76 LEU A O 1
ATOM 569 N N . TYR A 1 77 ? 24.749 -12.448 -32.699 1.00 88.38 77 TYR A N 1
ATOM 570 C CA . TYR A 1 77 ? 25.770 -13.289 -33.328 1.00 88.38 77 TYR A CA 1
ATOM 571 C C . TYR A 1 77 ? 25.177 -14.483 -34.087 1.00 88.38 77 TYR A C 1
ATOM 573 O O . TYR A 1 77 ? 25.699 -14.845 -35.139 1.00 88.38 77 TYR A O 1
ATOM 581 N N . ALA A 1 78 ? 24.085 -15.076 -33.595 1.00 90.00 78 ALA A N 1
ATOM 582 C CA . ALA A 1 78 ? 23.423 -16.202 -34.255 1.00 90.00 78 ALA A CA 1
ATOM 583 C C . ALA A 1 78 ? 22.678 -15.793 -35.539 1.00 90.00 78 ALA A C 1
ATOM 585 O O . ALA A 1 78 ? 22.734 -16.509 -36.537 1.00 90.00 78 ALA A O 1
ATOM 586 N N . VAL A 1 79 ? 21.986 -14.649 -35.527 1.00 90.44 79 VAL A N 1
ATOM 587 C CA . VAL A 1 79 ? 21.231 -14.140 -36.687 1.00 90.44 79 VAL A CA 1
ATOM 588 C C . VAL A 1 79 ? 22.158 -13.532 -37.743 1.00 90.44 79 VAL A C 1
ATOM 590 O O . VAL A 1 79 ? 21.871 -13.622 -38.935 1.00 90.44 79 VAL A O 1
ATOM 593 N N . ASN A 1 80 ? 23.266 -12.916 -37.314 1.00 85.19 80 ASN A N 1
ATOM 594 C CA . ASN A 1 80 ? 24.306 -12.330 -38.164 1.00 85.19 80 ASN A CA 1
ATOM 595 C C . ASN A 1 80 ? 23.773 -11.407 -39.286 1.00 85.19 80 ASN A C 1
ATOM 597 O O . ASN A 1 80 ? 24.254 -11.417 -40.422 1.00 85.19 80 ASN A O 1
ATOM 601 N N . TRP A 1 81 ? 22.751 -10.602 -38.987 1.00 90.25 81 TRP A N 1
ATOM 602 C CA . TRP A 1 81 ? 22.167 -9.674 -39.956 1.00 90.25 81 TRP A CA 1
ATOM 603 C C . TRP A 1 81 ? 22.961 -8.360 -40.002 1.00 90.25 81 TRP A C 1
ATOM 605 O O . TRP A 1 81 ? 23.165 -7.703 -38.979 1.00 90.25 81 TRP A O 1
ATOM 615 N N . ALA A 1 82 ? 23.398 -7.954 -41.200 1.00 85.75 82 ALA A N 1
ATOM 616 C CA . ALA A 1 82 ? 24.345 -6.848 -41.383 1.00 85.75 82 ALA A CA 1
ATOM 617 C C . ALA A 1 82 ? 23.908 -5.496 -40.765 1.00 85.75 82 ALA A C 1
ATOM 619 O O . ALA A 1 82 ? 24.749 -4.851 -40.133 1.00 85.75 82 ALA A O 1
ATOM 620 N N . PRO A 1 83 ? 22.634 -5.057 -40.859 1.00 86.12 83 PRO A N 1
ATOM 621 C CA . PRO A 1 83 ? 22.180 -3.832 -40.197 1.00 86.12 83 PRO A CA 1
ATOM 622 C C . PRO A 1 83 ? 22.272 -3.896 -38.667 1.00 86.12 83 PRO A C 1
ATOM 624 O O . PRO A 1 83 ? 22.717 -2.941 -38.039 1.00 86.12 83 PRO A O 1
ATOM 627 N N . LEU A 1 84 ? 21.905 -5.025 -38.055 1.00 85.94 84 LEU A N 1
ATOM 628 C CA . LEU A 1 84 ? 21.967 -5.198 -36.601 1.00 85.94 84 LEU A CA 1
ATOM 629 C C . LEU A 1 84 ? 23.409 -5.151 -36.089 1.00 85.94 84 LEU A C 1
ATOM 631 O O . LEU A 1 84 ? 23.700 -4.439 -35.129 1.00 85.94 84 LEU A O 1
ATOM 635 N N . ASN A 1 85 ? 24.322 -5.846 -36.770 1.00 85.88 85 ASN A N 1
ATOM 636 C CA . ASN A 1 85 ? 25.740 -5.816 -36.419 1.00 85.88 85 ASN A CA 1
ATOM 637 C C . ASN A 1 85 ? 26.310 -4.394 -36.534 1.00 85.88 85 ASN A C 1
ATOM 639 O O . ASN A 1 85 ? 27.059 -3.958 -35.665 1.00 85.88 85 ASN A O 1
ATOM 643 N N . ARG A 1 86 ? 25.899 -3.632 -37.555 1.00 86.94 86 ARG A N 1
ATOM 644 C CA . ARG A 1 86 ? 26.310 -2.235 -37.729 1.00 86.94 86 ARG A CA 1
ATOM 645 C C . ARG A 1 86 ? 25.873 -1.343 -36.560 1.00 86.94 86 ARG A C 1
ATOM 647 O O . ARG A 1 86 ? 26.706 -0.619 -36.025 1.00 86.94 86 ARG A O 1
ATOM 654 N N . TYR A 1 87 ? 24.606 -1.406 -36.146 1.00 88.31 87 TYR A N 1
ATOM 655 C CA . TYR A 1 87 ? 24.082 -0.518 -35.097 1.00 88.31 87 TYR A CA 1
ATOM 656 C C . TYR A 1 87 ? 24.475 -0.932 -33.673 1.00 88.31 87 TYR A C 1
ATOM 658 O O . TYR A 1 87 ? 24.732 -0.062 -32.846 1.00 88.31 87 TYR A O 1
ATOM 666 N N . PHE A 1 88 ? 24.535 -2.234 -33.372 1.00 88.62 88 PHE A N 1
ATOM 667 C CA . PHE A 1 88 ? 24.736 -2.726 -32.001 1.00 88.62 88 PHE A CA 1
ATOM 668 C C . PHE A 1 88 ? 26.176 -3.154 -31.692 1.00 88.62 88 PHE A C 1
ATOM 670 O O . PHE A 1 88 ? 26.604 -3.039 -30.547 1.00 88.62 88 PHE A O 1
ATOM 677 N N . LEU A 1 89 ? 26.941 -3.618 -32.687 1.00 86.56 89 LEU A N 1
ATOM 678 C CA . LEU A 1 89 ? 28.337 -4.056 -32.515 1.00 86.56 89 LEU A CA 1
ATOM 679 C C . LEU A 1 89 ? 29.357 -3.061 -33.095 1.00 86.56 89 LEU A C 1
ATOM 681 O O . LEU A 1 89 ? 30.556 -3.234 -32.896 1.00 86.56 89 LEU A O 1
ATOM 685 N N . GLY A 1 90 ? 28.905 -2.012 -33.792 1.00 80.88 90 GLY A N 1
ATOM 686 C CA . GLY A 1 90 ? 29.786 -1.086 -34.510 1.00 80.88 90 GLY A CA 1
ATOM 687 C C . GLY A 1 90 ? 30.673 -0.201 -33.627 1.00 80.88 90 GLY A C 1
ATOM 688 O O . GLY A 1 90 ? 31.709 0.268 -34.090 1.00 80.88 90 GLY A O 1
ATOM 689 N N . HIS A 1 91 ? 30.300 0.039 -32.365 1.00 87.69 91 HIS A N 1
ATOM 690 C CA . HIS A 1 91 ? 31.069 0.892 -31.453 1.00 87.69 91 HIS A CA 1
ATOM 691 C C . HIS A 1 91 ? 30.814 0.517 -29.979 1.00 87.69 91 HIS A C 1
ATOM 693 O O . HIS A 1 91 ? 29.665 0.245 -29.620 1.00 87.69 91 HIS A O 1
ATOM 699 N N . PRO A 1 92 ? 31.818 0.573 -29.077 1.00 90.31 92 PRO A N 1
ATOM 700 C CA . PRO A 1 92 ? 31.644 0.230 -27.657 1.00 90.31 92 PRO A CA 1
ATOM 701 C C . PRO A 1 92 ? 30.583 1.080 -26.943 1.00 90.31 92 PRO A C 1
ATOM 703 O O . PRO A 1 92 ? 29.934 0.617 -26.009 1.00 90.31 92 PRO A O 1
ATOM 706 N N . VAL A 1 93 ? 30.361 2.314 -27.400 1.00 91.62 93 VAL A N 1
ATOM 707 C CA . VAL A 1 93 ? 29.318 3.192 -26.844 1.00 91.62 93 VAL A CA 1
ATOM 708 C C . VAL A 1 93 ? 27.910 2.695 -27.186 1.00 91.62 93 VAL A C 1
ATOM 710 O O . VAL A 1 93 ? 27.033 2.744 -26.326 1.00 91.62 93 VAL A O 1
ATOM 713 N N . ALA A 1 94 ? 27.696 2.158 -28.394 1.00 91.50 94 ALA A N 1
ATOM 714 C CA . ALA A 1 94 ? 26.423 1.528 -28.746 1.00 91.50 94 ALA A CA 1
ATOM 715 C C . ALA A 1 94 ? 26.175 0.286 -27.880 1.00 91.50 94 ALA A C 1
ATOM 717 O O . ALA A 1 94 ? 25.052 0.064 -27.417 1.00 91.50 94 ALA A O 1
ATOM 718 N N . VAL A 1 95 ? 27.242 -0.463 -27.571 1.00 93.06 95 VAL A N 1
ATOM 719 C CA . VAL A 1 95 ? 27.165 -1.597 -26.647 1.00 93.06 95 VAL A CA 1
ATOM 720 C C . VAL A 1 95 ? 26.750 -1.144 -25.253 1.00 93.06 95 VAL A C 1
ATOM 722 O O . VAL A 1 95 ? 25.791 -1.681 -24.705 1.00 93.06 95 VAL A O 1
ATOM 725 N N . ALA A 1 96 ? 27.397 -0.111 -24.710 1.00 94.25 96 ALA A N 1
ATOM 726 C CA . ALA A 1 96 ? 27.059 0.448 -23.403 1.00 94.25 96 ALA A CA 1
ATOM 727 C C . ALA A 1 96 ? 25.607 0.960 -23.333 1.00 94.25 96 ALA A C 1
ATOM 729 O O . ALA A 1 96 ? 24.893 0.643 -22.380 1.00 94.25 96 ALA A O 1
ATOM 730 N N . ALA A 1 97 ? 25.146 1.693 -24.353 1.00 94.69 97 ALA A N 1
ATOM 731 C CA . ALA A 1 97 ? 23.768 2.180 -24.439 1.00 94.69 97 ALA A CA 1
ATOM 732 C C . ALA A 1 97 ? 22.752 1.026 -24.469 1.00 94.69 97 ALA A C 1
ATOM 734 O O . ALA A 1 97 ? 21.734 1.070 -23.778 1.00 94.69 97 ALA A O 1
ATOM 735 N N . THR A 1 98 ? 23.059 -0.041 -25.208 1.00 94.44 98 THR A N 1
ATOM 736 C CA . THR A 1 98 ? 22.216 -1.241 -25.301 1.00 94.44 98 THR A CA 1
ATOM 737 C C . THR A 1 98 ? 22.178 -2.018 -23.987 1.00 94.44 98 THR A C 1
ATOM 739 O O . THR A 1 98 ? 21.110 -2.468 -23.576 1.00 94.44 98 THR A O 1
ATOM 742 N N . THR A 1 99 ? 23.308 -2.139 -23.287 1.00 95.00 99 THR A N 1
ATOM 743 C CA . THR A 1 99 ? 23.372 -2.764 -21.957 1.00 95.00 99 THR A CA 1
ATOM 744 C C . THR A 1 99 ? 22.511 -2.002 -20.954 1.00 95.00 99 THR A C 1
ATOM 746 O O . THR A 1 99 ? 21.694 -2.599 -20.254 1.00 95.00 99 THR A O 1
ATOM 749 N N . LEU A 1 100 ? 22.640 -0.671 -20.914 1.00 95.69 100 LEU A N 1
ATOM 750 C CA . LEU A 1 100 ? 21.804 0.177 -20.064 1.00 95.69 100 LEU A CA 1
ATOM 751 C C . LEU A 1 100 ? 20.319 0.041 -20.410 1.00 95.69 100 LEU A C 1
ATOM 753 O O . LEU A 1 100 ? 19.491 -0.083 -19.509 1.00 95.69 100 LEU A O 1
ATOM 757 N N . PHE A 1 101 ? 19.983 -0.001 -21.699 1.00 96.50 101 PHE A N 1
ATOM 758 C CA . PHE A 1 101 ? 18.618 -0.237 -22.157 1.00 96.50 101 PHE A CA 1
ATOM 759 C C . PHE A 1 101 ? 18.075 -1.594 -21.679 1.00 96.50 101 PHE A C 1
ATOM 761 O O . PHE A 1 101 ? 16.988 -1.648 -21.110 1.00 96.50 101 PHE A O 1
ATOM 768 N N . CYS A 1 102 ? 18.838 -2.681 -21.823 1.00 95.94 102 CYS A N 1
ATOM 769 C CA . CYS A 1 102 ? 18.431 -4.011 -21.356 1.00 95.94 102 CYS A CA 1
ATOM 770 C C . CYS A 1 102 ? 18.227 -4.052 -19.833 1.00 95.94 102 CYS A C 1
ATOM 772 O O . CYS A 1 102 ? 17.269 -4.657 -19.349 1.00 95.94 102 CYS A O 1
ATOM 774 N N . ILE A 1 103 ? 19.084 -3.363 -19.071 1.00 95.44 103 ILE A N 1
ATOM 775 C CA . ILE A 1 103 ? 18.920 -3.195 -17.622 1.00 95.44 103 ILE A CA 1
ATOM 776 C C . ILE A 1 103 ? 17.628 -2.431 -17.308 1.00 95.44 103 ILE A C 1
ATOM 778 O O . ILE A 1 103 ? 16.846 -2.888 -16.475 1.00 95.44 103 ILE A O 1
ATOM 782 N N . ALA A 1 104 ? 17.363 -1.311 -17.987 1.00 95.81 104 ALA A N 1
ATOM 783 C CA . ALA A 1 104 ? 16.139 -0.537 -17.786 1.00 95.81 104 ALA A CA 1
ATOM 784 C C . ALA A 1 104 ? 14.882 -1.369 -18.080 1.00 95.81 104 ALA A C 1
ATOM 786 O O . ALA A 1 104 ? 13.963 -1.392 -17.263 1.00 95.81 104 ALA A O 1
ATOM 787 N N . VAL A 1 105 ? 14.864 -2.106 -19.196 1.00 96.44 105 VAL A N 1
ATOM 788 C CA . VAL A 1 105 ? 13.756 -3.001 -19.565 1.00 96.44 105 VAL A CA 1
ATOM 789 C C . VAL A 1 105 ? 13.547 -4.091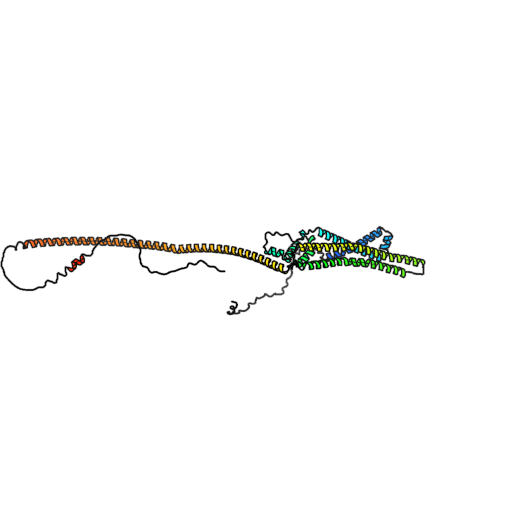 -18.515 1.00 96.44 105 VAL A C 1
ATOM 791 O O . VAL A 1 105 ? 12.410 -4.346 -18.128 1.00 96.44 105 VAL A O 1
ATOM 794 N N . SER A 1 106 ? 14.622 -4.697 -18.005 1.00 95.94 106 SER A N 1
ATOM 795 C CA . SER A 1 106 ? 14.547 -5.708 -16.942 1.00 95.94 106 SER A CA 1
ATOM 796 C C . SER A 1 106 ? 13.920 -5.149 -15.658 1.00 95.94 106 SER A C 1
ATOM 798 O O . SER A 1 106 ? 12.984 -5.736 -15.109 1.00 95.94 106 SER A O 1
ATOM 800 N N . ILE A 1 107 ? 14.374 -3.975 -15.201 1.00 95.00 107 ILE A N 1
ATOM 801 C CA . ILE A 1 107 ? 13.822 -3.328 -14.001 1.00 95.00 107 ILE A CA 1
ATOM 802 C C . ILE A 1 107 ? 12.348 -2.958 -14.224 1.00 95.00 107 ILE A C 1
ATOM 804 O O . ILE A 1 107 ? 11.511 -3.234 -13.361 1.00 95.00 107 ILE A O 1
ATOM 808 N N . LEU A 1 108 ? 12.010 -2.381 -15.381 1.00 96.38 108 LEU A N 1
ATOM 809 C CA . LEU A 1 108 ? 10.634 -2.024 -15.737 1.00 96.38 108 LEU A CA 1
ATOM 810 C C . LEU A 1 108 ? 9.717 -3.250 -15.793 1.00 96.38 108 LEU A C 1
ATOM 812 O O . LEU A 1 108 ? 8.614 -3.201 -15.252 1.00 96.38 108 LEU A O 1
ATOM 816 N N . ALA A 1 109 ? 10.172 -4.363 -16.372 1.00 95.56 109 ALA A N 1
ATOM 817 C CA . ALA A 1 109 ? 9.417 -5.612 -16.413 1.00 95.56 109 ALA A CA 1
ATOM 818 C C . ALA A 1 109 ? 9.145 -6.151 -15.001 1.00 95.56 109 ALA A C 1
ATOM 820 O O . ALA A 1 109 ? 8.020 -6.543 -14.689 1.00 95.56 109 ALA A O 1
ATOM 821 N N . PHE A 1 110 ? 10.144 -6.109 -14.116 1.00 95.19 110 PHE A N 1
ATOM 822 C CA . PHE A 1 110 ? 9.976 -6.541 -12.730 1.00 95.19 110 PHE A CA 1
ATOM 823 C C . PHE A 1 110 ? 8.986 -5.652 -11.967 1.00 95.19 110 PHE A C 1
ATOM 825 O O . PHE A 1 110 ? 8.094 -6.154 -11.282 1.00 95.19 110 PHE A O 1
ATOM 832 N N . LYS A 1 111 ? 9.077 -4.328 -12.143 1.00 94.44 111 LYS A N 1
ATOM 833 C CA . LYS A 1 111 ? 8.125 -3.359 -11.575 1.00 94.44 111 LYS A CA 1
ATOM 834 C C . LYS A 1 111 ? 6.709 -3.562 -12.114 1.00 94.44 111 LYS A C 1
ATOM 836 O O . LYS A 1 111 ? 5.752 -3.503 -11.339 1.00 94.44 111 LYS A O 1
ATOM 841 N N . ALA A 1 112 ? 6.562 -3.853 -13.405 1.00 95.56 112 ALA A N 1
ATOM 842 C CA . ALA A 1 112 ? 5.276 -4.161 -14.022 1.00 95.56 112 ALA A CA 1
ATOM 843 C C . ALA A 1 112 ? 4.656 -5.435 -13.424 1.00 95.56 112 ALA A C 1
ATOM 845 O O . ALA A 1 112 ? 3.496 -5.414 -13.012 1.00 95.56 112 ALA A O 1
ATOM 846 N N . MET A 1 113 ? 5.439 -6.514 -13.296 1.00 95.44 113 MET A N 1
ATOM 847 C CA . MET A 1 113 ? 4.996 -7.767 -12.670 1.00 95.44 113 MET A CA 1
ATOM 848 C C . MET A 1 113 ? 4.632 -7.577 -11.195 1.00 95.44 113 MET A C 1
ATOM 850 O O . MET A 1 113 ? 3.594 -8.064 -10.756 1.00 95.44 113 MET A O 1
ATOM 854 N N . GLN A 1 114 ? 5.435 -6.828 -10.434 1.00 92.56 114 GLN A N 1
ATOM 855 C CA . GLN A 1 114 ? 5.150 -6.527 -9.030 1.00 92.56 114 GLN A CA 1
ATOM 856 C C . GLN A 1 114 ? 3.843 -5.737 -8.879 1.00 92.56 114 GLN A C 1
ATOM 858 O O . GLN A 1 114 ? 3.009 -6.082 -8.045 1.00 92.56 114 GLN A O 1
ATOM 863 N N . THR A 1 115 ? 3.634 -4.722 -9.720 1.00 94.06 115 THR A N 1
ATOM 864 C CA . THR A 1 115 ? 2.408 -3.907 -9.723 1.00 94.06 115 THR A CA 1
ATOM 865 C C . THR A 1 115 ? 1.188 -4.748 -10.111 1.00 94.06 115 THR A C 1
ATOM 867 O O . THR A 1 115 ? 0.137 -4.650 -9.480 1.00 94.06 115 THR A O 1
ATOM 870 N N . ALA A 1 116 ? 1.320 -5.625 -11.111 1.00 93.75 116 ALA A N 1
ATOM 871 C CA . ALA A 1 116 ? 0.255 -6.537 -11.528 1.00 93.75 116 ALA A CA 1
ATOM 872 C C . ALA A 1 116 ? -0.084 -7.576 -10.446 1.00 93.75 116 ALA A C 1
ATOM 874 O O . ALA A 1 116 ? -1.261 -7.834 -10.186 1.00 93.75 116 ALA A O 1
ATOM 875 N N . SER A 1 117 ? 0.935 -8.131 -9.785 1.00 92.12 117 SER A N 1
ATOM 876 C CA . SER A 1 117 ? 0.775 -9.060 -8.665 1.00 92.12 117 SER A CA 1
ATOM 877 C C . SER A 1 117 ? 0.056 -8.390 -7.492 1.00 92.12 117 SER A C 1
ATOM 879 O O . SER A 1 117 ? -0.960 -8.898 -7.027 1.00 92.12 117 SER A O 1
ATOM 881 N N . GLN A 1 118 ? 0.482 -7.184 -7.098 1.00 91.56 118 GLN A N 1
ATOM 882 C CA . GLN A 1 118 ? -0.176 -6.402 -6.043 1.00 91.56 118 GLN A CA 1
ATOM 883 C C . GLN A 1 118 ? -1.625 -6.058 -6.391 1.00 91.56 118 GLN A C 1
ATOM 885 O O . GLN A 1 118 ? -2.512 -6.210 -5.555 1.00 91.56 118 GLN A O 1
ATOM 890 N N . ARG A 1 119 ? -1.894 -5.648 -7.636 1.00 93.25 119 ARG A N 1
ATOM 891 C CA . ARG A 1 119 ? -3.258 -5.374 -8.103 1.00 93.25 119 ARG A CA 1
ATOM 892 C C . ARG A 1 119 ? -4.136 -6.624 -8.051 1.00 93.25 119 ARG A C 1
ATOM 894 O O . ARG A 1 119 ? -5.305 -6.534 -7.688 1.00 93.25 119 ARG A O 1
ATOM 901 N N . THR A 1 120 ? -3.587 -7.779 -8.410 1.00 90.69 120 THR A N 1
ATOM 902 C CA . THR A 1 120 ? -4.314 -9.054 -8.368 1.00 90.69 120 THR A CA 1
ATOM 903 C C . THR A 1 120 ? -4.592 -9.475 -6.928 1.00 90.69 120 THR A C 1
ATOM 905 O O . THR A 1 120 ? -5.739 -9.765 -6.602 1.00 90.69 120 THR A O 1
ATOM 908 N N . ALA A 1 121 ? -3.588 -9.409 -6.049 1.00 88.31 121 ALA A N 1
ATOM 909 C CA . ALA A 1 121 ? -3.743 -9.686 -4.622 1.00 88.31 121 ALA A CA 1
ATOM 910 C C . ALA A 1 121 ? -4.803 -8.773 -3.983 1.00 88.31 121 ALA A C 1
ATOM 912 O O . ALA A 1 121 ? -5.697 -9.248 -3.289 1.00 88.31 121 ALA A O 1
ATOM 913 N N . MET A 1 122 ? -4.773 -7.474 -4.295 1.00 89.56 122 MET A N 1
ATOM 914 C CA . MET A 1 122 ? -5.764 -6.506 -3.820 1.00 89.56 122 MET A CA 1
ATOM 915 C C . MET A 1 122 ? -7.191 -6.842 -4.274 1.00 89.56 122 MET A C 1
ATOM 917 O O . MET A 1 122 ? -8.125 -6.629 -3.508 1.00 89.56 122 MET A O 1
ATOM 921 N N . ARG A 1 123 ? -7.370 -7.358 -5.496 1.00 87.81 123 ARG A N 1
ATOM 922 C CA . ARG A 1 123 ? -8.686 -7.760 -6.025 1.00 87.81 123 ARG A CA 1
ATOM 923 C C . ARG A 1 123 ? -9.221 -9.050 -5.405 1.00 87.81 123 ARG A C 1
ATOM 925 O O . ARG A 1 123 ? -10.430 -9.238 -5.392 1.00 87.81 123 ARG A O 1
ATOM 932 N N . MET A 1 124 ? -8.341 -9.939 -4.946 1.00 87.44 124 MET A N 1
ATOM 933 C CA . MET A 1 124 ? -8.738 -11.181 -4.270 1.00 87.44 124 MET A CA 1
ATOM 934 C C . MET A 1 124 ? -9.227 -10.930 -2.838 1.00 87.44 124 MET A C 1
ATOM 936 O O . MET A 1 124 ? -10.099 -11.643 -2.356 1.00 87.44 124 MET A O 1
ATOM 940 N N . LEU A 1 125 ? -8.687 -9.903 -2.182 1.00 87.56 125 LEU A N 1
ATOM 941 C CA . LEU A 1 125 ? -9.113 -9.423 -0.868 1.00 87.56 125 LEU A CA 1
ATOM 942 C C . LEU A 1 125 ? -10.531 -8.848 -0.929 1.00 87.56 125 LEU A C 1
ATOM 944 O O . LEU A 1 125 ? -10.748 -7.864 -1.639 1.00 87.56 125 LEU A O 1
ATOM 948 N N . ARG A 1 126 ? -11.479 -9.397 -0.164 1.00 86.75 126 ARG A N 1
ATOM 949 C CA . ARG A 1 126 ? -12.841 -8.846 -0.056 1.00 86.75 126 ARG A CA 1
ATOM 950 C C . ARG A 1 126 ? -12.857 -7.683 0.936 1.00 86.75 126 ARG A C 1
ATOM 952 O O . ARG A 1 126 ? -12.058 -7.656 1.864 1.00 86.75 126 ARG A O 1
ATOM 959 N N . ASP A 1 127 ? -13.741 -6.709 0.714 1.00 86.69 127 ASP A N 1
ATOM 960 C CA . ASP A 1 127 ? -13.916 -5.583 1.649 1.00 86.69 127 ASP A CA 1
ATOM 961 C C . ASP A 1 127 ? -14.375 -6.093 3.026 1.00 86.69 127 ASP A C 1
ATOM 963 O O . ASP A 1 127 ? -13.874 -5.617 4.038 1.00 86.69 127 ASP A O 1
ATOM 967 N N . ASP A 1 128 ? -15.242 -7.111 3.051 1.00 82.38 128 ASP A N 1
ATOM 968 C CA . ASP A 1 128 ? -15.795 -7.702 4.278 1.00 82.38 128 ASP A CA 1
ATOM 969 C C . ASP A 1 128 ? -14.709 -8.295 5.195 1.00 82.38 128 ASP A C 1
ATOM 971 O O . ASP A 1 128 ? -14.787 -8.148 6.409 1.00 82.38 128 ASP A O 1
ATOM 975 N N . ASP A 1 129 ? -13.661 -8.901 4.621 1.00 83.81 129 ASP A N 1
ATOM 976 C CA . ASP A 1 129 ? -12.542 -9.493 5.378 1.00 83.81 129 ASP A CA 1
ATOM 977 C C . ASP A 1 129 ? -11.628 -8.424 6.002 1.00 83.81 129 ASP A C 1
ATOM 979 O O . ASP A 1 129 ? -10.822 -8.712 6.886 1.00 83.81 129 ASP A O 1
ATOM 983 N N . LEU A 1 130 ? -11.706 -7.192 5.491 1.00 85.44 130 LEU A N 1
ATOM 984 C CA . LEU A 1 130 ? -10.913 -6.054 5.943 1.00 85.44 130 LEU A CA 1
ATOM 985 C C . LEU A 1 130 ? -11.688 -5.145 6.886 1.00 85.44 130 LEU A C 1
ATOM 987 O O . LEU A 1 130 ? -11.087 -4.212 7.403 1.00 85.44 130 LEU A O 1
ATOM 991 N N . MET A 1 131 ? -12.989 -5.354 7.078 1.00 86.19 131 MET A N 1
ATOM 992 C CA . MET A 1 131 ? -13.807 -4.563 7.991 1.00 86.19 131 MET A CA 1
ATOM 993 C C . MET A 1 131 ? -13.636 -5.033 9.441 1.00 86.19 131 MET A C 1
ATOM 995 O O . MET A 1 131 ? -13.218 -6.169 9.678 1.00 86.19 131 MET A O 1
ATOM 999 N N . PRO A 1 132 ? -13.944 -4.176 10.434 1.00 80.81 132 PRO A N 1
ATOM 1000 C CA . PRO A 1 132 ? -14.011 -4.632 11.815 1.00 80.81 132 PRO A CA 1
ATOM 1001 C C . PRO A 1 132 ? -15.013 -5.797 11.927 1.00 80.81 132 PRO A C 1
ATOM 1003 O O . PRO A 1 132 ? -16.035 -5.786 11.232 1.00 80.81 132 PRO A O 1
ATOM 1006 N N . PRO A 1 133 ? -14.736 -6.804 12.776 1.00 76.75 133 PRO A N 1
ATOM 1007 C CA . PRO A 1 133 ? -15.555 -8.005 12.857 1.00 76.75 133 PRO A CA 1
ATOM 1008 C C . PRO A 1 133 ? -17.024 -7.655 13.157 1.00 76.75 133 PRO A C 1
ATOM 1010 O O . PRO A 1 133 ? -17.280 -6.799 14.012 1.00 76.75 133 PRO A O 1
ATOM 1013 N N . PRO A 1 134 ? -17.996 -8.290 12.468 1.00 67.69 134 PRO A N 1
ATOM 1014 C CA . PRO A 1 134 ? -19.407 -8.147 12.797 1.00 67.69 134 PRO A CA 1
ATOM 1015 C C . PRO A 1 134 ? -19.639 -8.759 14.176 1.00 67.69 134 PRO A C 1
ATOM 1017 O O . PRO A 1 134 ? -19.178 -9.863 14.457 1.00 67.69 134 PRO A O 1
ATOM 1020 N N . GLU A 1 135 ? -20.318 -8.037 15.058 1.00 63.19 135 GLU A N 1
ATOM 1021 C CA . GLU A 1 135 ? -20.384 -8.421 16.464 1.00 63.19 135 GLU A CA 1
ATOM 1022 C C . GLU A 1 135 ? -21.808 -8.595 16.975 1.00 63.19 135 GLU A C 1
ATOM 1024 O O . GLU A 1 135 ? -22.696 -7.781 16.709 1.00 63.19 135 GLU A O 1
ATOM 1029 N N . ASP A 1 136 ? -21.978 -9.641 17.783 1.00 59.66 136 ASP A N 1
ATOM 1030 C CA . ASP A 1 136 ? -23.230 -9.996 18.435 1.00 59.66 136 ASP A CA 1
ATOM 1031 C C . ASP A 1 136 ? -23.610 -8.954 19.499 1.00 59.66 136 ASP A C 1
ATOM 1033 O O . ASP A 1 136 ? -22.923 -8.746 20.503 1.00 59.66 136 ASP A O 1
ATOM 1037 N N . ALA A 1 137 ? -24.741 -8.285 19.272 1.00 60.69 137 ALA A N 1
ATOM 1038 C CA . ALA A 1 137 ? -25.270 -7.225 20.131 1.00 60.69 137 ALA A CA 1
ATOM 1039 C C . ALA A 1 137 ? -25.976 -7.739 21.404 1.00 60.69 137 ALA A C 1
ATOM 1041 O O . ALA A 1 137 ? -26.481 -6.931 22.181 1.00 60.69 137 ALA A O 1
ATOM 1042 N N . ALA A 1 138 ? -26.054 -9.058 21.606 1.00 62.62 138 ALA A N 1
ATOM 1043 C CA . ALA A 1 138 ? -27.003 -9.667 22.539 1.00 62.62 138 ALA A CA 1
ATOM 1044 C C . ALA A 1 138 ? -26.696 -9.426 24.033 1.00 62.62 138 ALA A C 1
ATOM 1046 O O . ALA A 1 138 ? -27.640 -9.317 24.809 1.00 62.62 138 ALA A O 1
ATOM 1047 N N . ASP A 1 139 ? -25.424 -9.257 24.424 1.00 63.56 139 ASP A N 1
ATOM 1048 C CA . ASP A 1 139 ? -25.009 -9.272 25.844 1.00 63.56 139 ASP A CA 1
ATOM 1049 C C . ASP A 1 139 ? -24.297 -7.991 26.336 1.00 63.56 139 ASP A C 1
ATOM 1051 O O . ASP A 1 139 ? -23.640 -7.998 27.377 1.00 63.56 139 ASP A O 1
ATOM 1055 N N . ARG A 1 140 ? -24.384 -6.868 25.607 1.00 72.38 140 ARG A N 1
ATOM 1056 C CA . ARG A 1 140 ? -23.586 -5.663 25.924 1.00 72.38 140 ARG A CA 1
ATOM 1057 C C . ARG A 1 140 ? -24.285 -4.675 26.841 1.00 72.38 140 ARG A C 1
ATOM 1059 O O . ARG A 1 140 ? -25.477 -4.401 26.706 1.00 72.38 140 ARG A O 1
ATOM 1066 N N . SER A 1 141 ? -23.502 -4.058 27.723 1.00 77.50 141 SER A N 1
ATOM 1067 C CA . SER A 1 141 ? -23.979 -2.946 28.539 1.00 77.50 141 SER A CA 1
ATOM 1068 C C . SER A 1 141 ? -24.255 -1.700 27.674 1.00 77.50 141 SER A C 1
ATOM 1070 O O . SER A 1 141 ? -23.561 -1.461 26.679 1.00 77.50 141 SER A O 1
ATOM 1072 N N . PRO A 1 142 ? -25.221 -0.843 28.053 1.00 77.31 142 PRO A N 1
ATOM 1073 C CA . PRO A 1 142 ? -25.512 0.397 27.329 1.00 77.31 142 PRO A CA 1
ATOM 1074 C C . PRO A 1 142 ? -24.297 1.329 27.151 1.00 77.31 142 PRO A C 1
ATOM 1076 O O . PRO A 1 142 ? -24.189 2.016 26.135 1.00 77.31 142 PRO A O 1
ATOM 1079 N N . THR A 1 143 ? -23.350 1.320 28.098 1.00 76.12 143 THR A N 1
ATOM 1080 C CA . THR A 1 143 ? -22.113 2.120 28.029 1.00 76.12 143 THR A CA 1
ATOM 1081 C C . THR A 1 143 ? -21.144 1.608 26.969 1.00 76.12 143 THR A C 1
ATOM 1083 O O . THR A 1 143 ? -20.545 2.413 26.261 1.00 76.12 143 THR A O 1
ATOM 1086 N N . GLU A 1 144 ? -21.005 0.292 26.803 1.00 78.31 144 GLU A N 1
ATOM 1087 C CA . GLU A 1 144 ? -20.140 -0.293 25.766 1.00 78.31 144 GLU A CA 1
ATOM 1088 C C . GLU A 1 144 ? -20.668 0.001 24.361 1.00 78.31 144 GLU A C 1
ATOM 1090 O O . GLU A 1 144 ? -19.890 0.287 23.450 1.00 78.31 144 GLU A O 1
ATOM 1095 N N . ILE A 1 145 ? -21.994 -0.018 24.193 1.00 77.75 145 ILE A N 1
ATOM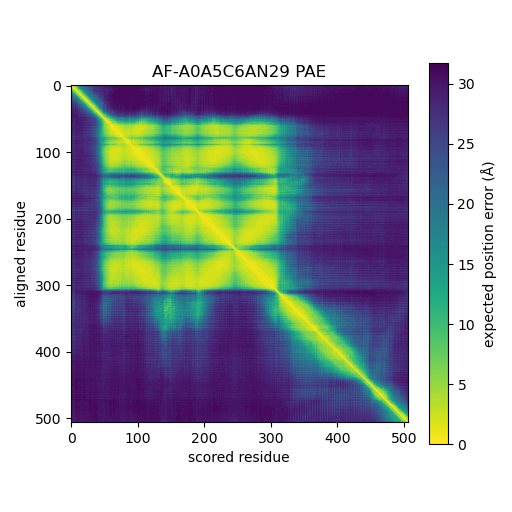 1096 C CA . ILE A 1 145 ? -22.652 0.341 22.932 1.00 77.75 145 ILE A CA 1
ATOM 1097 C C . ILE A 1 145 ? -22.356 1.806 22.592 1.00 77.75 145 ILE A C 1
ATOM 1099 O O . ILE A 1 145 ? -21.933 2.107 21.476 1.00 77.75 145 ILE A O 1
ATOM 1103 N N . TRP A 1 146 ? -22.507 2.708 23.565 1.00 75.88 146 TRP A N 1
ATOM 1104 C CA . TRP A 1 146 ? -22.230 4.131 23.374 1.00 75.88 146 TRP A CA 1
ATOM 1105 C C . TRP A 1 146 ? -20.747 4.405 23.093 1.00 75.88 146 TRP A C 1
ATOM 1107 O O . TRP A 1 146 ? -20.426 5.132 22.155 1.00 75.88 146 TRP A O 1
ATOM 1117 N N . GLN A 1 147 ? -19.827 3.790 23.845 1.00 77.50 147 GLN A N 1
ATOM 1118 C CA . GLN A 1 147 ? -18.390 3.957 23.614 1.00 77.50 147 GLN A CA 1
ATOM 1119 C C . GLN A 1 147 ? -17.980 3.455 22.233 1.00 77.50 147 GLN A C 1
ATOM 1121 O O . GLN A 1 147 ? -17.177 4.105 21.577 1.00 77.50 147 GLN A O 1
ATOM 1126 N N . ARG A 1 148 ? -18.542 2.345 21.746 1.00 75.94 148 ARG A N 1
ATOM 1127 C CA . ARG A 1 148 ? -18.256 1.889 20.381 1.00 75.94 148 ARG A CA 1
ATOM 1128 C C . ARG A 1 148 ? -18.797 2.820 19.313 1.00 75.94 148 ARG A C 1
ATOM 1130 O O . ARG A 1 148 ? -18.133 3.001 18.310 1.00 75.94 148 ARG A O 1
ATOM 1137 N N . GLN A 1 149 ? -19.965 3.413 19.513 1.00 75.69 149 GLN A N 1
ATOM 1138 C CA . GLN A 1 149 ? -20.534 4.322 18.518 1.00 75.69 149 GLN A CA 1
ATOM 1139 C C . GLN A 1 149 ? -19.784 5.656 18.427 1.00 75.69 149 GLN A C 1
ATOM 1141 O O . GLN A 1 149 ? -19.840 6.283 17.380 1.00 75.69 149 GLN A O 1
ATOM 1146 N N . ASN A 1 150 ? -19.083 6.074 19.488 1.00 74.94 150 ASN A N 1
ATOM 1147 C CA . ASN A 1 150 ? -18.533 7.432 19.589 1.00 74.94 150 ASN A CA 1
ATOM 1148 C C . ASN A 1 150 ? -17.012 7.493 19.831 1.00 74.94 150 ASN A C 1
ATOM 1150 O O . ASN A 1 150 ? -16.427 8.569 19.786 1.00 74.94 150 ASN A O 1
ATOM 1154 N N . ASN A 1 151 ? -16.342 6.373 20.122 1.00 83.38 151 ASN A N 1
ATOM 1155 C CA . ASN A 1 151 ? -14.899 6.340 20.376 1.00 83.38 151 ASN A CA 1
ATOM 1156 C C . ASN A 1 151 ? -14.166 5.647 19.224 1.00 83.38 151 ASN A C 1
ATOM 1158 O O . ASN A 1 151 ? -13.987 4.423 19.219 1.00 83.38 151 ASN A O 1
ATOM 1162 N N . ALA A 1 152 ? -13.694 6.450 18.271 1.00 85.75 152 ALA A N 1
ATOM 1163 C CA . ALA A 1 152 ? -12.968 5.971 17.101 1.00 85.75 152 ALA A CA 1
ATOM 1164 C C . ALA A 1 152 ? -11.707 5.175 17.477 1.00 85.75 152 ALA A C 1
ATOM 1166 O O . ALA A 1 152 ? -11.405 4.161 16.851 1.00 85.75 152 ALA A O 1
ATOM 1167 N N . GLY A 1 153 ? -11.000 5.576 18.536 1.00 87.44 153 GLY A N 1
ATOM 1168 C CA . GLY A 1 153 ? -9.790 4.893 18.996 1.00 87.44 153 GLY A CA 1
ATOM 1169 C C . GLY A 1 153 ? -10.052 3.495 19.554 1.00 87.44 153 GLY A C 1
ATOM 1170 O O . GLY A 1 153 ? -9.206 2.610 19.421 1.00 87.44 153 GLY A O 1
ATOM 1171 N N . LEU A 1 154 ? -11.226 3.259 20.148 1.00 85.69 154 LEU A N 1
ATOM 1172 C CA . LEU A 1 154 ? -11.608 1.928 20.621 1.00 85.69 154 LEU A CA 1
ATOM 1173 C C . LEU A 1 154 ? -11.883 0.982 19.447 1.00 85.69 154 LEU A C 1
ATOM 1175 O O . LEU A 1 154 ? -11.372 -0.138 19.460 1.00 85.69 154 LEU A O 1
ATOM 1179 N N . ILE A 1 155 ? -12.611 1.446 18.423 1.00 88.06 155 ILE A N 1
ATOM 1180 C CA . ILE A 1 155 ? -12.834 0.668 17.195 1.00 88.06 155 ILE A CA 1
ATOM 1181 C C . ILE A 1 155 ? -11.518 0.434 16.453 1.00 88.06 155 ILE A C 1
ATOM 1183 O O . ILE A 1 155 ? -11.264 -0.673 15.992 1.00 88.06 155 ILE A O 1
ATOM 1187 N N . ALA A 1 156 ? -10.645 1.439 16.371 1.00 90.25 156 ALA A N 1
ATOM 1188 C CA . ALA A 1 156 ? -9.365 1.292 15.689 1.00 90.25 156 ALA A CA 1
ATOM 1189 C C . ALA A 1 156 ? -8.500 0.177 16.306 1.00 90.25 156 ALA A C 1
ATOM 1191 O O . ALA A 1 156 ? -7.925 -0.621 15.571 1.00 90.25 156 ALA A O 1
ATOM 1192 N N . ARG A 1 157 ? -8.467 0.054 17.642 1.00 90.31 157 ARG A N 1
ATOM 1193 C CA . ARG A 1 157 ? -7.737 -1.027 18.335 1.00 90.31 157 ARG A CA 1
ATOM 1194 C C . ARG A 1 157 ? -8.344 -2.410 18.103 1.00 90.31 157 ARG A C 1
ATOM 1196 O O . ARG A 1 157 ? -7.608 -3.370 17.869 1.00 90.31 157 ARG A O 1
ATOM 1203 N N . SER A 1 158 ? -9.670 -2.539 18.181 1.00 88.69 158 SER A N 1
ATOM 1204 C CA . SER A 1 158 ? -10.314 -3.833 17.910 1.00 88.69 158 SER A CA 1
ATOM 1205 C C . SER A 1 158 ? -10.127 -4.242 16.449 1.00 88.69 158 SER A C 1
ATOM 1207 O O . SER A 1 158 ? -9.850 -5.404 16.162 1.00 88.69 158 SER A O 1
ATOM 1209 N N . TRP A 1 159 ? -10.178 -3.276 15.534 1.00 91.25 159 TRP A N 1
ATOM 1210 C CA . TRP A 1 159 ? -9.950 -3.499 14.115 1.00 91.25 159 TRP A CA 1
ATOM 1211 C C . TRP A 1 159 ? -8.503 -3.912 13.812 1.00 91.25 159 TRP A C 1
ATOM 1213 O O . TRP A 1 159 ? -8.293 -4.896 13.110 1.00 91.25 159 TRP A O 1
ATOM 1223 N N . GLN A 1 160 ? -7.498 -3.259 14.401 1.00 91.62 160 GLN A N 1
ATOM 1224 C CA . GLN A 1 160 ? -6.098 -3.704 14.300 1.00 91.62 160 GLN A CA 1
ATOM 1225 C C . GLN A 1 160 ? -5.900 -5.142 14.761 1.00 91.62 160 GLN A C 1
ATOM 1227 O O . GLN A 1 160 ? -5.181 -5.904 14.122 1.00 91.62 160 GLN A O 1
ATOM 1232 N N . THR A 1 161 ? -6.544 -5.517 15.868 1.00 89.56 161 THR A N 1
ATOM 1233 C CA . THR A 1 161 ? -6.443 -6.879 16.401 1.00 89.56 161 THR A CA 1
ATOM 1234 C C . THR A 1 161 ? -6.978 -7.883 15.377 1.00 89.56 161 THR A C 1
ATOM 1236 O O . THR A 1 161 ? -6.309 -8.869 15.086 1.00 89.56 161 THR A O 1
ATOM 1239 N N . ALA A 1 162 ? -8.109 -7.578 14.732 1.00 87.81 162 ALA A N 1
ATOM 1240 C CA . ALA A 1 162 ? -8.648 -8.398 13.648 1.00 87.81 162 ALA A CA 1
ATOM 1241 C C . ALA A 1 162 ? -7.726 -8.440 12.411 1.00 87.81 162 ALA A C 1
ATOM 1243 O O . ALA A 1 162 ? -7.534 -9.497 11.813 1.00 87.81 162 ALA A O 1
ATOM 1244 N N . LEU A 1 163 ? -7.092 -7.320 12.042 1.00 89.19 163 LEU A N 1
ATOM 1245 C CA . LEU A 1 163 ? -6.116 -7.293 10.944 1.00 89.19 163 LEU A CA 1
ATOM 1246 C C . LEU A 1 163 ? -4.853 -8.110 11.263 1.00 89.19 163 LEU A C 1
ATOM 1248 O O . LEU A 1 163 ? -4.268 -8.715 10.361 1.00 89.19 163 LEU A O 1
ATOM 1252 N N . ALA A 1 164 ? -4.442 -8.166 12.532 1.00 87.75 164 ALA A N 1
ATOM 1253 C CA . ALA A 1 164 ? -3.304 -8.963 12.982 1.00 87.75 164 ALA A CA 1
ATOM 1254 C C . ALA A 1 164 ? -3.568 -10.479 12.895 1.00 87.75 164 ALA A C 1
ATOM 1256 O O . ALA A 1 164 ? -2.628 -11.254 12.698 1.00 87.75 164 ALA A O 1
ATOM 1257 N N . GLU A 1 165 ? -4.831 -10.904 12.974 1.00 88.25 165 GLU A N 1
ATOM 1258 C CA . GLU A 1 165 ? -5.244 -12.307 12.832 1.00 88.25 165 GLU A CA 1
ATOM 1259 C C . GLU A 1 165 ? -5.255 -12.797 11.373 1.00 88.25 165 GLU A C 1
ATOM 1261 O O . GLU A 1 165 ? -5.249 -14.006 11.123 1.00 88.25 165 GLU A O 1
ATOM 1266 N N . LEU A 1 166 ? -5.208 -11.891 10.388 1.00 87.38 166 LEU A N 1
ATOM 1267 C CA . LEU A 1 166 ? -5.181 -12.260 8.970 1.00 87.38 166 LEU A CA 1
ATOM 1268 C C . LEU A 1 166 ? -3.924 -13.076 8.606 1.00 87.38 166 LEU A C 1
ATOM 1270 O O . LEU A 1 166 ? -2.868 -12.883 9.210 1.00 87.38 166 LEU A O 1
ATOM 1274 N N . PRO A 1 167 ? -3.971 -13.938 7.568 1.00 87.12 167 PRO A N 1
ATOM 1275 C CA . PRO A 1 167 ? -2.804 -14.687 7.097 1.00 87.12 167 PRO A CA 1
ATOM 1276 C C . PRO A 1 167 ? -1.611 -13.791 6.725 1.00 87.12 167 PRO A C 1
ATOM 1278 O O . PRO A 1 167 ? -1.788 -12.699 6.184 1.00 87.12 167 PRO A O 1
ATOM 1281 N N . GLU A 1 168 ? -0.379 -14.279 6.918 1.00 83.00 168 GLU A N 1
ATOM 1282 C CA . GLU A 1 168 ? 0.857 -13.516 6.648 1.00 83.00 168 GLU A CA 1
ATOM 1283 C C . GLU A 1 168 ? 0.937 -12.931 5.235 1.00 83.00 168 GLU A C 1
ATOM 1285 O O . GLU A 1 168 ? 1.377 -11.795 5.057 1.00 83.00 168 GLU A O 1
ATOM 1290 N N . ALA A 1 169 ? 0.489 -13.677 4.223 1.00 80.62 169 ALA A N 1
ATOM 1291 C CA . ALA A 1 169 ? 0.474 -13.201 2.840 1.00 80.62 169 ALA A CA 1
ATOM 1292 C C . ALA A 1 169 ? -0.420 -11.958 2.660 1.00 80.62 169 ALA A C 1
ATOM 1294 O O . ALA A 1 169 ? -0.123 -11.088 1.842 1.00 80.62 169 ALA A O 1
ATOM 1295 N N . THR A 1 170 ? -1.490 -11.863 3.449 1.00 84.56 170 THR A N 1
ATOM 1296 C CA . THR A 1 170 ? -2.466 -10.774 3.414 1.00 84.56 170 THR A CA 1
ATOM 1297 C C . THR A 1 170 ? -1.998 -9.573 4.230 1.00 84.56 170 THR A C 1
ATOM 1299 O O . THR A 1 170 ? -2.127 -8.442 3.762 1.00 84.56 170 THR A O 1
ATOM 1302 N N . ARG A 1 171 ? -1.386 -9.802 5.402 1.00 84.88 171 ARG A N 1
ATOM 1303 C CA . ARG A 1 171 ? -0.870 -8.727 6.272 1.00 84.88 171 ARG A CA 1
ATOM 1304 C C . ARG A 1 171 ? 0.199 -7.870 5.599 1.00 84.88 171 ARG A C 1
ATOM 1306 O O . ARG A 1 171 ? 0.219 -6.660 5.779 1.00 84.88 171 ARG A O 1
ATOM 1313 N N . HIS A 1 172 ? 1.043 -8.478 4.765 1.00 83.81 172 HIS A N 1
ATOM 1314 C CA . HIS A 1 172 ? 2.071 -7.757 4.005 1.00 83.81 172 HIS A CA 1
ATOM 1315 C C . HIS A 1 172 ? 1.539 -7.038 2.753 1.00 83.81 172 HIS A C 1
ATOM 1317 O O . HIS A 1 172 ? 2.309 -6.422 2.011 1.00 83.81 172 HIS A O 1
ATOM 1323 N N . SER A 1 173 ? 0.235 -7.114 2.472 1.00 89.19 173 SER A N 1
ATOM 1324 C CA . SER A 1 173 ? -0.363 -6.355 1.379 1.00 89.19 173 SER A CA 1
ATOM 1325 C C . SER A 1 173 ? -0.337 -4.858 1.693 1.00 89.19 173 SER A C 1
ATOM 1327 O O . SER A 1 173 ? -0.624 -4.441 2.814 1.00 89.19 173 SER A O 1
ATOM 1329 N N . ARG A 1 174 ? -0.048 -4.025 0.684 1.00 88.31 174 ARG A N 1
ATOM 1330 C CA . ARG A 1 174 ? 0.051 -2.561 0.848 1.00 88.31 174 ARG A CA 1
ATOM 1331 C C . ARG A 1 174 ? -1.217 -1.938 1.431 1.00 88.31 174 ARG A C 1
ATOM 1333 O O . ARG A 1 174 ? -1.120 -1.005 2.214 1.00 88.31 174 ARG A O 1
ATOM 1340 N N . ILE A 1 175 ? -2.390 -2.465 1.075 1.00 91.75 175 ILE A N 1
ATOM 1341 C CA . ILE A 1 175 ? -3.662 -1.983 1.624 1.00 91.75 175 ILE A CA 1
ATOM 1342 C C . ILE A 1 175 ? -3.778 -2.249 3.127 1.00 91.75 175 ILE A C 1
ATOM 1344 O O . ILE A 1 175 ? -4.188 -1.354 3.855 1.00 91.75 175 ILE A O 1
ATOM 1348 N N . VAL A 1 176 ? -3.384 -3.441 3.589 1.00 91.50 176 VAL A N 1
ATOM 1349 C CA . VAL A 1 176 ? -3.466 -3.815 5.008 1.00 91.50 176 VAL A CA 1
ATOM 1350 C C . VAL A 1 176 ? -2.439 -3.037 5.812 1.00 91.50 176 VAL A C 1
ATOM 1352 O O . VAL A 1 176 ? -2.798 -2.459 6.824 1.00 91.50 176 VAL A O 1
ATOM 1355 N N . SER A 1 177 ? -1.202 -2.928 5.321 1.00 91.25 177 SER A N 1
ATOM 1356 C CA . SER A 1 177 ? -0.170 -2.114 5.972 1.00 91.25 177 SER A CA 1
ATOM 1357 C C . SER A 1 177 ? -0.577 -0.642 6.085 1.00 91.25 177 SER A C 1
ATOM 1359 O O . SER A 1 177 ? -0.353 -0.032 7.125 1.00 91.25 177 SER A O 1
ATOM 1361 N N . ARG A 1 178 ? -1.196 -0.070 5.044 1.00 92.38 178 ARG A N 1
ATOM 1362 C CA . ARG A 1 178 ? -1.673 1.317 5.081 1.00 92.38 178 ARG A CA 1
ATOM 1363 C C . ARG A 1 178 ? -2.852 1.490 6.034 1.00 92.38 178 ARG A C 1
ATOM 1365 O O . ARG A 1 178 ? -2.890 2.463 6.780 1.00 92.38 178 ARG A O 1
ATOM 1372 N N . LEU A 1 179 ? -3.803 0.558 6.008 1.00 93.56 179 LEU A N 1
ATOM 1373 C CA . LEU A 1 179 ? -4.939 0.550 6.923 1.00 93.56 179 LEU A CA 1
ATOM 1374 C C . LEU A 1 179 ? -4.466 0.434 8.378 1.00 93.56 179 LEU A C 1
ATOM 1376 O O . LEU A 1 179 ? -4.873 1.238 9.205 1.00 93.56 179 LEU A O 1
ATOM 1380 N N . ASP A 1 180 ? -3.561 -0.495 8.669 1.00 93.38 180 ASP A N 1
ATOM 1381 C CA . ASP A 1 180 ? -2.968 -0.689 9.992 1.00 93.38 180 ASP A CA 1
ATOM 1382 C C . ASP A 1 180 ? -2.249 0.571 10.499 1.00 93.38 180 ASP A C 1
ATOM 1384 O O . ASP A 1 180 ? -2.452 0.987 11.641 1.00 93.38 180 ASP A O 1
ATOM 1388 N N . GLU A 1 181 ? -1.489 1.257 9.639 1.00 93.44 181 GLU A N 1
ATOM 1389 C CA . GLU A 1 181 ? -0.831 2.518 10.000 1.00 93.44 181 GLU A CA 1
ATOM 1390 C C . GLU A 1 181 ? -1.842 3.626 10.338 1.00 93.44 181 GLU A C 1
ATOM 1392 O O . GLU A 1 181 ? -1.688 4.317 11.349 1.00 93.44 181 GLU A O 1
ATOM 1397 N N . ILE A 1 182 ? -2.911 3.773 9.546 1.00 93.75 182 ILE A N 1
ATOM 1398 C CA . ILE A 1 182 ? -3.987 4.745 9.819 1.00 93.75 182 ILE A CA 1
ATOM 1399 C C . ILE A 1 182 ? -4.678 4.420 11.137 1.00 93.75 182 ILE A C 1
ATOM 1401 O O . ILE A 1 182 ? -4.862 5.300 11.979 1.00 93.75 182 ILE A O 1
ATOM 1405 N N . LEU A 1 183 ? -5.034 3.152 11.342 1.00 92.50 183 LEU A N 1
ATOM 1406 C CA . LEU A 1 183 ? -5.661 2.717 12.580 1.00 92.50 183 LEU A CA 1
ATOM 1407 C C . LEU A 1 183 ? -4.721 2.930 13.764 1.00 92.50 183 LEU A C 1
ATOM 1409 O O . LEU A 1 183 ? -5.186 3.287 14.839 1.00 92.50 183 LEU A O 1
ATOM 1413 N N . THR A 1 184 ? -3.404 2.784 13.582 1.00 93.31 184 THR A N 1
ATOM 1414 C CA . THR A 1 184 ? -2.400 3.034 14.633 1.00 93.31 184 THR A CA 1
ATOM 1415 C C . THR A 1 184 ? -2.425 4.479 15.078 1.00 93.31 184 THR A C 1
ATOM 1417 O O . THR A 1 184 ? -2.554 4.741 16.276 1.00 93.31 184 THR A O 1
ATOM 1420 N N . ARG A 1 185 ? -2.426 5.419 14.132 1.00 91.88 185 ARG A N 1
ATOM 1421 C CA . ARG A 1 185 ? -2.580 6.848 14.436 1.00 91.88 185 ARG A CA 1
ATOM 1422 C C . ARG A 1 185 ? -3.918 7.133 15.126 1.00 91.88 185 ARG A C 1
ATOM 1424 O O . ARG A 1 185 ? -3.961 7.842 16.131 1.00 91.88 185 ARG A O 1
ATOM 1431 N N . GLN A 1 186 ? -4.994 6.514 14.646 1.00 90.94 186 GLN A N 1
ATOM 1432 C CA . GLN A 1 186 ? -6.339 6.706 15.181 1.00 90.94 186 GLN A CA 1
ATOM 1433 C C . GLN A 1 186 ? -6.559 6.044 16.551 1.00 90.94 186 GLN A C 1
ATOM 1435 O O . GLN A 1 186 ? -7.366 6.525 17.339 1.00 90.94 186 GLN A O 1
ATOM 1440 N N . SER A 1 187 ? -5.823 4.982 16.884 1.00 89.94 187 SER A N 1
ATOM 1441 C CA . SER A 1 187 ? -5.969 4.226 18.137 1.00 89.94 187 SER A CA 1
ATOM 1442 C C . SER A 1 187 ? -5.704 5.070 19.385 1.00 89.94 187 SER A C 1
ATOM 1444 O O . SER A 1 187 ? -6.224 4.777 20.465 1.00 89.94 187 SER A O 1
ATOM 1446 N N . HIS A 1 188 ? -4.922 6.139 19.238 1.00 88.44 188 HIS A N 1
ATOM 1447 C CA . HIS A 1 188 ? -4.599 7.081 20.304 1.00 88.44 188 HIS A CA 1
ATOM 1448 C C . HIS A 1 188 ? -5.598 8.244 20.409 1.00 88.44 188 HIS A C 1
ATOM 1450 O O . HIS A 1 188 ? -5.493 9.042 21.340 1.00 88.44 188 HIS A O 1
ATOM 1456 N N . ARG A 1 189 ? -6.567 8.350 19.490 1.00 86.44 189 ARG A N 1
ATOM 1457 C CA . ARG A 1 189 ? -7.510 9.471 19.387 1.00 86.44 189 ARG A CA 1
ATOM 1458 C C . ARG A 1 189 ? -8.953 9.008 19.579 1.00 86.44 189 ARG A C 1
ATOM 1460 O O . ARG A 1 189 ? -9.357 7.971 19.066 1.00 86.44 189 ARG A O 1
ATOM 1467 N N . THR A 1 190 ? -9.752 9.801 20.288 1.00 80.56 190 THR A N 1
ATOM 1468 C CA . THR A 1 190 ? -11.187 9.515 20.482 1.00 80.56 190 THR A CA 1
ATOM 1469 C C . THR A 1 190 ? -12.020 9.889 19.253 1.00 80.56 190 THR A C 1
ATOM 1471 O O . THR A 1 190 ? -13.012 9.222 18.984 1.00 80.56 190 THR A O 1
ATOM 1474 N N . THR A 1 191 ? -11.590 10.906 18.500 1.00 82.56 191 THR A N 1
ATOM 1475 C CA . THR A 1 191 ? -12.308 11.522 17.371 1.00 82.56 191 THR A CA 1
ATOM 1476 C C . THR A 1 191 ? -11.578 11.304 16.042 1.00 82.56 191 THR A C 1
ATOM 1478 O O . THR A 1 191 ? -10.354 11.147 16.022 1.00 82.56 191 THR A O 1
ATOM 1481 N N . THR A 1 192 ? -12.298 11.326 14.920 1.00 84.06 192 THR A N 1
ATOM 1482 C CA . THR A 1 192 ? -11.791 11.191 13.542 1.00 84.06 192 THR A CA 1
ATOM 1483 C C . THR A 1 192 ? -11.464 12.527 12.864 1.00 84.06 192 THR A C 1
ATOM 1485 O O . THR A 1 192 ? -11.282 12.562 11.650 1.00 84.06 192 THR A O 1
ATOM 1488 N N . GLY A 1 193 ? -11.385 13.639 13.602 1.00 83.25 193 GLY A N 1
ATOM 1489 C CA . GLY A 1 193 ? -11.189 14.977 13.015 1.00 83.25 193 GLY A CA 1
ATOM 1490 C C . GLY A 1 193 ? -9.932 15.118 12.140 1.00 83.25 193 GLY A C 1
ATOM 1491 O O . GLY A 1 193 ? -9.986 15.719 11.071 1.00 83.25 193 GLY A O 1
ATOM 1492 N N . ASP A 1 194 ? -8.823 14.498 12.547 1.00 86.81 194 ASP A N 1
ATOM 1493 C CA . ASP A 1 194 ? -7.537 14.541 11.829 1.00 86.81 194 ASP A CA 1
ATOM 1494 C C . ASP A 1 194 ? -7.406 13.455 10.738 1.00 86.81 194 ASP A C 1
ATOM 1496 O O . ASP A 1 194 ? -6.419 13.415 10.000 1.00 86.81 194 ASP A O 1
ATOM 1500 N N . LEU A 1 195 ? -8.395 12.564 10.602 1.00 90.25 195 LEU A N 1
ATOM 1501 C CA . LEU A 1 195 ? -8.339 11.427 9.679 1.00 90.25 195 LEU A CA 1
ATOM 1502 C C . LEU A 1 195 ? -8.131 11.837 8.205 1.00 90.25 195 LEU A C 1
ATOM 1504 O O . LEU A 1 195 ? -7.323 11.197 7.525 1.00 90.25 195 LEU A O 1
ATOM 1508 N N . PRO A 1 196 ? -8.817 12.866 7.659 1.00 90.75 196 PRO A N 1
ATOM 1509 C CA . PRO A 1 196 ? -8.596 13.283 6.275 1.00 90.75 196 PRO A CA 1
ATOM 1510 C C . PRO A 1 196 ? -7.158 13.743 6.013 1.00 90.75 196 PRO A C 1
ATOM 1512 O O . PRO A 1 196 ? -6.636 13.510 4.921 1.00 90.75 196 PRO A O 1
ATOM 1515 N N . GLU A 1 197 ? -6.527 14.369 7.009 1.00 91.56 197 GLU A N 1
ATOM 1516 C CA . GLU A 1 197 ? -5.152 14.856 6.930 1.00 91.56 197 GLU A CA 1
ATOM 1517 C C . GLU A 1 197 ? -4.148 13.699 6.993 1.00 91.56 197 GLU A C 1
ATOM 1519 O O . GLU A 1 197 ? -3.273 13.620 6.132 1.00 91.56 197 GLU A O 1
ATOM 1524 N N . ASP A 1 198 ? -4.337 12.735 7.901 1.00 92.62 198 ASP A N 1
ATOM 1525 C CA . ASP A 1 198 ? -3.513 11.517 7.952 1.00 92.62 198 ASP A CA 1
ATOM 1526 C C . ASP A 1 198 ? -3.585 10.719 6.641 1.00 92.62 198 ASP A C 1
ATOM 1528 O O . ASP A 1 198 ? -2.567 10.269 6.108 1.00 92.62 198 ASP A O 1
ATOM 1532 N N . LEU A 1 199 ? -4.789 10.565 6.074 1.00 93.12 199 LEU A N 1
ATOM 1533 C CA . LEU A 1 199 ? -4.979 9.902 4.780 1.00 93.12 199 LEU A CA 1
ATOM 1534 C C . LEU A 1 199 ? -4.215 10.617 3.659 1.00 93.12 199 LEU A C 1
ATOM 1536 O O . LEU A 1 199 ? -3.617 9.955 2.803 1.00 93.12 199 LEU A O 1
ATOM 1540 N N . ARG A 1 200 ? -4.240 11.956 3.661 1.00 94.31 200 ARG A N 1
ATOM 1541 C CA . ARG A 1 200 ? -3.553 12.801 2.680 1.00 94.31 200 ARG A CA 1
ATOM 1542 C C . ARG A 1 200 ? -2.037 12.706 2.825 1.00 94.31 200 ARG A C 1
ATOM 1544 O O . ARG A 1 200 ? -1.360 12.536 1.814 1.00 94.31 200 ARG A O 1
ATOM 1551 N N . GLU A 1 201 ? -1.515 12.782 4.047 1.00 95.06 201 GLU A N 1
ATOM 1552 C CA . GLU A 1 201 ? -0.085 12.640 4.342 1.00 95.06 201 GLU A CA 1
ATOM 1553 C C . GLU A 1 201 ? 0.446 11.297 3.826 1.00 95.06 201 GLU A C 1
ATOM 1555 O O . GLU A 1 201 ? 1.414 11.261 3.064 1.00 95.06 201 GLU A O 1
ATOM 1560 N N . LEU A 1 202 ? -0.238 10.196 4.158 1.00 94.06 202 LEU A N 1
ATOM 1561 C CA . LEU A 1 202 ? 0.148 8.858 3.709 1.00 94.06 202 LEU A CA 1
ATOM 1562 C C . LEU A 1 202 ? 0.063 8.707 2.190 1.00 94.06 202 LEU A C 1
ATOM 1564 O O . LEU A 1 202 ? 0.946 8.106 1.585 1.00 94.06 202 LEU A O 1
ATOM 1568 N N . SER A 1 203 ? -0.963 9.281 1.553 1.00 94.50 203 SER A N 1
ATOM 1569 C CA . SER A 1 203 ? -1.083 9.245 0.093 1.00 94.50 203 SER A CA 1
ATOM 1570 C C . SER A 1 203 ? 0.058 9.980 -0.609 1.00 94.50 203 SER A C 1
ATOM 1572 O O . SER A 1 203 ? 0.476 9.545 -1.682 1.00 94.50 203 SER A O 1
ATOM 1574 N N . ILE A 1 204 ? 0.523 11.101 -0.050 1.00 95.81 204 ILE A N 1
ATOM 1575 C CA . ILE A 1 204 ? 1.649 11.865 -0.603 1.00 95.81 204 ILE A CA 1
ATOM 1576 C C . ILE A 1 204 ? 2.939 11.069 -0.425 1.00 95.81 204 ILE A C 1
ATOM 1578 O O . ILE A 1 204 ? 3.649 10.858 -1.404 1.00 95.81 204 ILE A O 1
ATOM 1582 N N . ARG A 1 205 ? 3.185 10.537 0.779 1.00 95.50 205 ARG A N 1
ATOM 1583 C CA . ARG A 1 205 ? 4.362 9.703 1.059 1.00 95.50 205 ARG A CA 1
ATOM 1584 C C . ARG A 1 205 ? 4.438 8.488 0.129 1.00 95.50 205 ARG A C 1
ATOM 1586 O O . ARG A 1 205 ? 5.479 8.236 -0.464 1.00 95.50 205 ARG A O 1
ATOM 1593 N N . ASP A 1 206 ? 3.323 7.780 -0.061 1.00 93.88 206 ASP A N 1
ATOM 1594 C CA . ASP A 1 206 ? 3.244 6.630 -0.971 1.00 93.88 206 ASP A CA 1
ATOM 1595 C C . ASP A 1 206 ? 3.559 7.014 -2.431 1.00 93.88 206 ASP A C 1
ATOM 1597 O O . ASP A 1 206 ? 4.162 6.229 -3.173 1.00 93.88 206 ASP A O 1
ATOM 1601 N N . ALA A 1 207 ? 3.119 8.201 -2.864 1.00 93.50 207 ALA A N 1
ATOM 1602 C CA . ALA A 1 207 ? 3.362 8.708 -4.210 1.00 93.50 207 ALA A CA 1
ATOM 1603 C C . ALA A 1 207 ? 4.836 9.086 -4.420 1.00 93.50 207 ALA A C 1
ATOM 1605 O O . ALA A 1 207 ? 5.403 8.732 -5.460 1.00 93.50 207 ALA A O 1
ATOM 1606 N N . ASP A 1 208 ? 5.453 9.733 -3.431 1.00 95.12 208 ASP A N 1
ATOM 1607 C CA . ASP A 1 208 ? 6.875 10.082 -3.436 1.00 95.12 208 ASP A CA 1
ATOM 1608 C C . ASP A 1 208 ? 7.744 8.814 -3.445 1.00 95.12 208 ASP A C 1
ATOM 1610 O O . ASP A 1 208 ? 8.590 8.648 -4.326 1.00 95.12 208 ASP A O 1
ATOM 1614 N N . ASP A 1 209 ? 7.445 7.838 -2.581 1.00 92.19 209 ASP A N 1
ATOM 1615 C CA . ASP A 1 209 ? 8.142 6.546 -2.546 1.00 92.19 209 ASP A CA 1
ATOM 1616 C C . ASP A 1 209 ? 8.051 5.806 -3.892 1.00 92.19 209 ASP A C 1
ATOM 1618 O O . ASP A 1 209 ? 9.019 5.195 -4.364 1.00 92.19 209 ASP A O 1
ATOM 1622 N N . ALA A 1 210 ? 6.882 5.835 -4.542 1.00 91.62 210 ALA A N 1
ATOM 1623 C CA . ALA A 1 210 ? 6.708 5.232 -5.859 1.00 91.62 210 ALA A CA 1
ATOM 1624 C C . ALA A 1 210 ? 7.538 5.950 -6.932 1.00 91.62 210 ALA A C 1
ATOM 1626 O O . ALA A 1 210 ? 8.163 5.268 -7.758 1.00 91.62 210 ALA A O 1
ATOM 1627 N N . HIS A 1 211 ? 7.582 7.285 -6.891 1.00 93.00 211 HIS A N 1
ATOM 1628 C CA . HIS A 1 211 ? 8.384 8.111 -7.790 1.00 93.00 211 HIS A CA 1
ATOM 1629 C C . HIS A 1 211 ? 9.884 7.823 -7.642 1.00 93.00 211 HIS A C 1
ATOM 1631 O O . HIS A 1 211 ? 10.561 7.524 -8.634 1.00 93.00 211 HIS A O 1
ATOM 1637 N N . ASP A 1 212 ? 10.380 7.813 -6.406 1.00 93.31 212 ASP A N 1
ATOM 1638 C CA . ASP A 1 212 ? 11.780 7.544 -6.073 1.00 93.31 212 ASP A CA 1
ATOM 1639 C C . ASP A 1 212 ? 12.201 6.134 -6.480 1.00 93.31 212 ASP A C 1
ATOM 1641 O O . ASP A 1 212 ? 13.314 5.904 -6.966 1.00 93.31 212 ASP A O 1
ATOM 1645 N N . SER A 1 213 ? 11.276 5.174 -6.393 1.00 90.94 213 SER A N 1
ATOM 1646 C CA . SER A 1 213 ? 11.526 3.791 -6.800 1.00 90.94 213 SER A CA 1
ATOM 1647 C C . SER A 1 213 ? 11.856 3.620 -8.293 1.00 90.94 213 SER A C 1
ATOM 1649 O O . SER A 1 213 ? 12.360 2.561 -8.684 1.00 90.94 213 SER A O 1
ATOM 1651 N N . LEU A 1 214 ? 11.578 4.639 -9.116 1.00 92.94 214 LEU A N 1
ATOM 1652 C CA . LEU A 1 214 ? 11.902 4.712 -10.543 1.00 92.94 214 LEU A CA 1
ATOM 1653 C C . LEU A 1 214 ? 13.076 5.659 -10.848 1.00 92.94 214 LEU A C 1
ATOM 1655 O O . LEU A 1 214 ? 13.445 5.821 -12.014 1.00 92.94 214 LEU A O 1
ATOM 1659 N N . GLY A 1 215 ? 13.702 6.257 -9.829 1.00 93.19 215 GLY A N 1
ATOM 1660 C CA . GLY A 1 215 ? 14.800 7.214 -9.990 1.00 93.19 215 GLY A CA 1
ATOM 1661 C C . GLY A 1 215 ? 15.970 6.664 -10.813 1.00 93.19 215 GLY A C 1
ATOM 1662 O O . GLY A 1 215 ? 16.439 7.325 -11.739 1.00 93.19 215 GLY A O 1
ATOM 1663 N N . LEU A 1 216 ? 16.382 5.412 -10.568 1.00 92.44 216 LEU A N 1
ATOM 1664 C CA . LEU A 1 216 ? 17.447 4.759 -11.345 1.00 92.44 216 LEU A CA 1
ATOM 1665 C C . LEU A 1 216 ? 17.092 4.632 -12.835 1.00 92.44 216 LEU A C 1
ATOM 1667 O O . LEU A 1 216 ? 17.938 4.874 -13.693 1.00 92.44 216 LEU A O 1
ATOM 1671 N N . ILE A 1 217 ? 15.844 4.280 -13.157 1.00 94.25 217 ILE A N 1
ATOM 1672 C CA . ILE A 1 217 ? 15.388 4.156 -14.549 1.00 94.25 217 ILE A CA 1
ATOM 1673 C C . ILE A 1 217 ? 15.425 5.524 -15.228 1.00 94.25 217 ILE A C 1
ATOM 1675 O O . ILE A 1 217 ? 15.922 5.631 -16.344 1.00 94.25 217 ILE A O 1
ATOM 1679 N N . ARG A 1 218 ? 14.989 6.581 -14.533 1.00 94.94 218 ARG A N 1
ATOM 1680 C CA . ARG A 1 218 ? 15.031 7.962 -15.033 1.00 94.94 218 ARG A CA 1
ATOM 1681 C C . ARG A 1 218 ? 16.459 8.402 -15.370 1.00 94.94 218 ARG A C 1
ATOM 1683 O O . ARG A 1 218 ? 16.680 8.990 -16.426 1.00 94.94 218 ARG A O 1
ATOM 1690 N N . ILE A 1 219 ? 17.428 8.055 -14.519 1.00 96.00 219 ILE A N 1
ATOM 1691 C CA . ILE A 1 219 ? 18.857 8.299 -14.773 1.00 96.00 219 ILE A CA 1
ATOM 1692 C C . ILE A 1 219 ? 19.320 7.541 -16.021 1.00 96.00 219 ILE A C 1
ATOM 1694 O O . ILE A 1 219 ? 19.956 8.135 -16.888 1.00 96.00 219 ILE A O 1
ATOM 1698 N N . ILE A 1 220 ? 18.984 6.253 -16.149 1.00 95.12 220 ILE A N 1
ATOM 1699 C CA . ILE A 1 220 ? 19.367 5.443 -17.315 1.00 95.12 220 ILE A CA 1
ATOM 1700 C C . ILE A 1 220 ? 18.772 6.018 -18.607 1.00 95.12 220 ILE A C 1
ATOM 1702 O O . ILE A 1 220 ? 19.488 6.207 -19.589 1.00 95.12 220 ILE A O 1
ATOM 1706 N N . VAL A 1 221 ? 17.478 6.335 -18.601 1.00 94.12 221 VAL A N 1
ATOM 1707 C CA . VAL A 1 221 ? 16.759 6.901 -19.749 1.00 94.12 221 VAL A CA 1
ATOM 1708 C C . VAL A 1 221 ? 17.380 8.220 -20.209 1.00 94.12 221 VAL A C 1
ATOM 1710 O O . VAL A 1 221 ? 17.486 8.451 -21.415 1.00 94.12 221 VAL A O 1
ATOM 1713 N N . TRP A 1 222 ? 17.838 9.048 -19.267 1.00 95.50 222 TRP A N 1
ATOM 1714 C CA . TRP A 1 222 ? 18.555 10.292 -19.550 1.00 95.50 222 TRP A CA 1
ATOM 1715 C C . TRP A 1 222 ? 20.005 10.067 -20.013 1.00 95.50 222 TRP A C 1
ATOM 1717 O O . TRP A 1 222 ? 20.512 10.807 -20.856 1.00 95.50 222 TRP A O 1
ATOM 1727 N N . ALA A 1 223 ? 20.671 9.024 -19.515 1.00 96.19 223 ALA A N 1
ATOM 1728 C CA . ALA A 1 223 ? 22.046 8.693 -19.879 1.00 96.19 223 ALA A CA 1
ATOM 1729 C C . ALA A 1 223 ? 22.177 8.124 -21.303 1.00 96.19 223 ALA A C 1
ATOM 1731 O O . ALA A 1 223 ? 23.185 8.371 -21.961 1.00 96.19 223 ALA A O 1
ATOM 1732 N N . ILE A 1 224 ? 21.179 7.386 -21.806 1.00 95.31 224 ILE A N 1
ATOM 1733 C CA . ILE A 1 224 ? 21.237 6.747 -23.134 1.00 95.31 224 ILE A CA 1
ATOM 1734 C C . ILE A 1 224 ? 21.461 7.774 -24.278 1.00 95.31 224 ILE A C 1
ATOM 1736 O O . ILE A 1 224 ? 22.386 7.570 -25.068 1.00 95.31 224 ILE A O 1
ATOM 1740 N N . PRO A 1 225 ? 20.711 8.893 -24.388 1.00 94.44 225 PRO A N 1
ATOM 1741 C CA . PRO A 1 225 ? 20.978 9.933 -25.390 1.00 94.44 225 PRO A CA 1
ATOM 1742 C C . PRO A 1 225 ? 22.346 10.595 -25.230 1.00 94.44 225 PRO A C 1
ATOM 1744 O O . PRO A 1 225 ? 23.018 10.864 -26.224 1.00 94.44 225 PRO A O 1
ATOM 1747 N N . MET A 1 226 ? 22.772 10.832 -23.984 1.00 95.62 226 MET A N 1
ATOM 1748 C CA . MET A 1 226 ? 24.082 11.417 -23.687 1.00 95.62 226 MET A CA 1
ATOM 1749 C C . MET A 1 226 ? 25.218 10.494 -24.136 1.00 95.62 226 MET A C 1
ATOM 1751 O O . MET A 1 226 ? 26.207 10.966 -24.695 1.00 95.62 226 MET A O 1
ATOM 1755 N N . LEU A 1 227 ? 25.058 9.176 -23.970 1.00 94.19 227 LEU A N 1
ATOM 1756 C CA . LEU A 1 227 ? 25.967 8.185 -24.543 1.00 94.19 227 LEU A CA 1
ATOM 1757 C C . LEU A 1 227 ? 25.938 8.216 -26.071 1.00 94.19 227 LEU A C 1
ATOM 1759 O O . LEU A 1 227 ? 26.999 8.196 -26.679 1.00 94.19 227 LEU A O 1
ATOM 1763 N N . GLY A 1 228 ? 24.768 8.327 -26.704 1.00 92.12 228 GLY A N 1
ATOM 1764 C CA . GLY A 1 228 ? 24.674 8.494 -28.160 1.00 92.12 228 GLY A CA 1
ATOM 1765 C C . GLY A 1 228 ? 25.501 9.686 -28.659 1.00 92.12 228 GLY A C 1
ATOM 1766 O O . GLY A 1 228 ? 26.377 9.525 -29.509 1.00 92.12 228 GLY A O 1
ATOM 1767 N N . PHE A 1 229 ? 25.317 10.855 -28.037 1.00 93.31 229 PHE A N 1
ATOM 1768 C CA . PHE A 1 229 ? 26.108 12.052 -28.326 1.00 93.31 229 PHE A CA 1
ATOM 1769 C C . PHE A 1 229 ? 27.611 11.833 -28.086 1.00 93.31 229 PHE A C 1
ATOM 1771 O O . PHE A 1 229 ? 28.432 12.166 -28.944 1.00 93.31 229 PHE A O 1
ATOM 1778 N N . LEU A 1 230 ? 27.994 11.210 -26.969 1.00 93.44 230 LEU A N 1
ATOM 1779 C CA . LEU A 1 230 ? 29.388 10.842 -26.705 1.00 93.44 230 LEU A CA 1
ATOM 1780 C C . LEU A 1 230 ? 29.958 9.938 -27.813 1.00 93.44 230 LEU A C 1
ATOM 1782 O O . LEU A 1 230 ? 31.107 10.109 -28.216 1.00 93.44 230 LEU A O 1
ATOM 1786 N N . GLY A 1 231 ? 29.147 9.024 -28.349 1.00 90.88 231 GLY A N 1
ATOM 1787 C CA . GLY A 1 231 ? 29.484 8.192 -29.501 1.00 90.88 231 GLY A CA 1
ATOM 1788 C C . GLY A 1 231 ? 29.837 9.019 -30.736 1.00 90.88 231 GLY A C 1
ATOM 1789 O O . GLY A 1 231 ? 30.872 8.767 -31.354 1.00 90.88 231 GLY A O 1
ATOM 1790 N N . THR A 1 232 ? 29.067 10.074 -31.039 1.00 92.81 232 THR A N 1
ATOM 1791 C CA . THR A 1 232 ? 29.429 10.994 -32.133 1.00 92.81 232 THR A CA 1
ATOM 1792 C C . THR A 1 232 ? 30.720 11.750 -31.882 1.00 92.81 232 THR A C 1
ATOM 1794 O O . THR A 1 232 ? 31.541 11.849 -32.792 1.00 92.81 232 THR A O 1
ATOM 1797 N N . VAL A 1 233 ? 30.927 12.255 -30.663 1.00 93.44 233 VAL A N 1
ATOM 1798 C CA . VAL A 1 233 ? 32.146 12.996 -30.311 1.00 93.44 233 VAL A CA 1
ATOM 1799 C C . VAL A 1 233 ? 33.372 12.101 -30.482 1.00 93.44 233 VAL A C 1
ATOM 1801 O O . VAL A 1 233 ? 34.345 12.513 -31.114 1.00 93.44 233 VAL A O 1
ATOM 1804 N N . ILE A 1 234 ? 33.312 10.861 -29.989 1.00 89.38 234 ILE A N 1
ATOM 1805 C CA . ILE A 1 234 ? 34.405 9.892 -30.119 1.00 89.38 234 ILE A CA 1
ATOM 1806 C C . ILE A 1 234 ? 34.622 9.514 -31.588 1.00 89.38 234 ILE A C 1
ATOM 1808 O O . ILE A 1 234 ? 35.755 9.582 -32.060 1.00 89.38 234 ILE A O 1
ATOM 1812 N N . GLY A 1 235 ? 33.562 9.175 -32.328 1.00 87.56 235 GLY A N 1
ATOM 1813 C CA . GLY A 1 235 ? 33.669 8.765 -33.731 1.00 87.56 235 GLY A CA 1
ATOM 1814 C C . GLY A 1 235 ? 34.246 9.863 -34.630 1.00 87.56 235 GLY A C 1
ATOM 1815 O O . GLY A 1 235 ? 35.171 9.616 -35.405 1.00 87.56 235 GLY A O 1
ATOM 1816 N N . ILE A 1 236 ? 33.782 11.107 -34.472 1.00 89.81 236 ILE A N 1
ATOM 1817 C CA . ILE A 1 236 ? 34.314 12.257 -35.217 1.00 89.81 236 ILE A CA 1
ATOM 1818 C C . ILE A 1 236 ? 35.770 12.532 -34.818 1.00 89.81 236 ILE A C 1
ATOM 1820 O O . ILE A 1 236 ? 36.614 12.705 -35.694 1.00 89.81 236 ILE A O 1
ATOM 1824 N N . THR A 1 237 ? 36.103 12.510 -33.524 1.00 89.25 237 THR A N 1
ATOM 1825 C CA . THR A 1 237 ? 37.481 12.765 -33.063 1.00 89.25 237 THR A CA 1
ATOM 1826 C C . THR A 1 237 ? 38.459 11.702 -33.569 1.00 89.25 237 THR A C 1
ATOM 1828 O O . THR A 1 237 ? 39.550 12.044 -34.019 1.00 89.25 237 THR A O 1
ATOM 1831 N N . GLN A 1 238 ? 38.067 10.424 -33.554 1.00 85.06 238 GLN A N 1
ATOM 1832 C CA . GLN A 1 238 ? 38.886 9.325 -34.077 1.00 85.06 238 GLN A CA 1
ATOM 1833 C C . GLN A 1 238 ? 39.108 9.438 -35.585 1.00 85.06 238 GLN A C 1
ATOM 1835 O O . GLN A 1 238 ? 40.219 9.194 -36.050 1.00 85.06 238 GLN A O 1
ATOM 1840 N N . THR A 1 239 ? 38.080 9.832 -36.347 1.00 85.88 239 THR A N 1
ATOM 1841 C CA . THR A 1 239 ? 38.260 10.075 -37.785 1.00 85.88 239 THR A CA 1
ATOM 1842 C C . THR A 1 239 ? 39.189 11.245 -38.036 1.00 85.88 239 THR A C 1
ATOM 1844 O O . THR A 1 239 ? 40.226 11.044 -38.647 1.00 85.88 239 THR A O 1
ATOM 1847 N N . LEU A 1 240 ? 38.874 12.439 -37.530 1.00 85.31 240 LEU A N 1
ATOM 1848 C CA . LEU A 1 240 ? 39.633 13.655 -37.824 1.00 85.31 240 LEU A CA 1
ATOM 1849 C C . LEU A 1 240 ? 41.071 13.609 -37.295 1.00 85.31 240 LEU A C 1
ATOM 1851 O O . LEU A 1 240 ? 41.971 14.108 -37.962 1.00 85.31 240 LEU A O 1
ATOM 1855 N N . GLY A 1 241 ? 41.304 12.993 -36.132 1.00 81.12 241 GLY A N 1
ATOM 1856 C CA . GLY A 1 241 ? 42.642 12.862 -35.550 1.00 81.12 241 GLY A CA 1
ATOM 1857 C C . GLY A 1 241 ? 43.557 11.870 -36.278 1.00 81.12 241 GLY A C 1
ATOM 1858 O O . GLY A 1 241 ? 44.769 11.936 -36.102 1.00 81.12 241 GLY A O 1
ATOM 1859 N N . GLY A 1 242 ? 42.996 10.963 -37.087 1.00 72.69 242 GLY A N 1
ATOM 1860 C CA . GLY A 1 242 ? 43.734 9.937 -37.833 1.00 72.69 242 GLY A CA 1
ATOM 1861 C C . GLY A 1 242 ? 43.850 10.197 -39.339 1.00 72.69 242 GLY A C 1
ATOM 1862 O O . GLY A 1 242 ? 44.288 9.305 -40.071 1.00 72.69 242 GLY A O 1
ATOM 1863 N N . LEU A 1 243 ? 43.422 11.368 -39.825 1.00 78.75 243 LEU A N 1
ATOM 1864 C CA . LEU A 1 243 ? 43.495 11.706 -41.247 1.00 78.75 243 LEU A CA 1
ATOM 1865 C C . LEU A 1 243 ? 44.887 12.201 -41.633 1.00 78.75 243 LEU A C 1
ATOM 1867 O O . LEU A 1 243 ? 45.362 13.223 -41.143 1.00 78.75 243 LEU A O 1
ATOM 1871 N N . ASP A 1 244 ? 45.486 11.502 -42.591 1.00 78.31 244 ASP A N 1
ATOM 1872 C CA . ASP A 1 244 ? 46.596 12.004 -43.387 1.00 78.31 244 ASP A CA 1
ATOM 1873 C C . ASP A 1 244 ? 46.040 12.484 -44.733 1.00 78.31 244 ASP A C 1
ATOM 1875 O O . ASP A 1 244 ? 45.490 11.700 -45.509 1.00 78.31 244 ASP A O 1
ATOM 1879 N N . PHE A 1 245 ? 46.133 13.789 -44.991 1.00 76.94 245 PHE A N 1
ATOM 1880 C CA . PHE A 1 245 ? 45.590 14.412 -46.200 1.00 76.94 245 PHE A CA 1
ATOM 1881 C C . PHE A 1 245 ? 46.455 14.184 -47.448 1.00 76.94 245 PHE A C 1
ATOM 1883 O O . PHE A 1 245 ? 46.083 14.641 -48.529 1.00 76.94 245 PHE A O 1
ATOM 1890 N N . THR A 1 246 ? 47.588 13.488 -47.324 1.00 78.75 246 THR A N 1
ATOM 1891 C CA . THR A 1 246 ? 48.459 13.160 -48.462 1.00 78.75 246 THR A CA 1
ATOM 1892 C C . THR A 1 246 ? 47.823 12.148 -49.426 1.00 78.75 246 THR A C 1
ATOM 1894 O O . THR A 1 246 ? 48.001 12.282 -50.636 1.00 78.75 246 THR A O 1
ATOM 1897 N N . ASP A 1 247 ? 46.985 11.229 -48.929 1.00 72.69 247 ASP A N 1
ATOM 1898 C CA . ASP A 1 247 ? 46.212 10.261 -49.727 1.00 72.69 247 ASP A CA 1
ATOM 1899 C C . ASP A 1 247 ? 44.742 10.702 -49.877 1.00 72.69 247 ASP A C 1
ATOM 1901 O O . ASP A 1 247 ? 43.825 10.141 -49.271 1.00 72.69 247 ASP A O 1
ATOM 1905 N N . GLY A 1 248 ? 44.494 11.733 -50.692 1.00 76.31 248 GLY A N 1
ATOM 1906 C CA . GLY A 1 248 ? 43.207 12.444 -50.760 1.00 76.31 248 GLY A CA 1
ATOM 1907 C C . GLY A 1 248 ? 41.942 11.576 -50.910 1.00 76.31 248 GLY A C 1
ATOM 1908 O O . GLY A 1 248 ? 40.948 11.835 -50.235 1.00 76.31 248 GLY A O 1
ATOM 1909 N N . THR A 1 249 ? 41.946 10.528 -51.743 1.00 82.44 249 THR A N 1
ATOM 1910 C CA . THR A 1 249 ? 40.776 9.636 -51.899 1.00 82.44 249 THR A CA 1
ATOM 1911 C C . THR A 1 249 ? 40.580 8.714 -50.694 1.00 82.44 249 THR A C 1
ATOM 1913 O O . THR A 1 249 ? 39.462 8.585 -50.195 1.00 82.44 249 THR A O 1
ATOM 1916 N N . ALA A 1 250 ? 41.662 8.134 -50.167 1.00 81.56 250 ALA A N 1
ATOM 1917 C CA . ALA A 1 250 ? 41.609 7.268 -48.991 1.00 81.56 250 ALA A CA 1
ATOM 1918 C C . ALA A 1 250 ? 41.240 8.049 -47.718 1.00 81.56 250 ALA A C 1
ATOM 1920 O O . ALA A 1 250 ? 40.511 7.535 -46.868 1.00 81.56 250 ALA A O 1
ATOM 1921 N N . ALA A 1 251 ? 41.689 9.301 -47.598 1.00 83.62 251 ALA A N 1
ATOM 1922 C CA . ALA A 1 251 ? 41.312 10.206 -46.516 1.00 83.62 251 ALA A CA 1
ATOM 1923 C C . ALA A 1 251 ? 39.799 10.481 -46.513 1.00 83.62 251 ALA A C 1
ATOM 1925 O O . ALA A 1 251 ? 39.151 10.404 -45.468 1.00 83.62 251 ALA A O 1
ATOM 1926 N N . VAL A 1 252 ? 39.210 10.729 -47.688 1.00 86.12 252 VAL A N 1
ATOM 1927 C CA . VAL A 1 252 ? 37.762 10.953 -47.829 1.00 86.12 252 VAL A CA 1
ATOM 1928 C C . VAL A 1 252 ? 36.957 9.701 -47.473 1.00 86.12 252 VAL A C 1
ATOM 1930 O O . VAL A 1 252 ? 35.940 9.813 -46.788 1.00 86.12 252 VAL A O 1
ATOM 1933 N N . ASP A 1 253 ? 37.396 8.512 -47.887 1.00 85.69 253 ASP A N 1
ATOM 1934 C CA . ASP A 1 253 ? 36.675 7.272 -47.575 1.00 85.69 253 ASP A CA 1
ATOM 1935 C C . ASP A 1 253 ? 36.750 6.907 -46.083 1.00 85.69 253 ASP A C 1
ATOM 1937 O O . ASP A 1 253 ? 35.729 6.532 -45.499 1.00 85.69 253 ASP A O 1
ATOM 1941 N N . ARG A 1 254 ? 37.902 7.117 -45.426 1.00 82.38 254 ARG A N 1
ATOM 1942 C CA . ARG A 1 254 ? 38.045 6.960 -43.962 1.00 82.38 254 ARG A CA 1
ATOM 1943 C C . ARG A 1 254 ? 37.186 7.958 -43.185 1.00 82.38 254 ARG A C 1
ATOM 1945 O O . ARG A 1 254 ? 36.563 7.596 -42.183 1.00 82.38 254 ARG A O 1
ATOM 1952 N N . LEU A 1 255 ? 37.116 9.204 -43.658 1.00 86.94 255 LEU A N 1
ATOM 1953 C CA . LEU A 1 255 ? 36.255 10.228 -43.069 1.00 86.94 255 LEU A CA 1
ATOM 1954 C C . LEU A 1 255 ? 34.776 9.831 -43.174 1.00 86.94 255 LEU A C 1
ATOM 1956 O O . LEU A 1 255 ? 34.060 9.869 -42.175 1.00 86.94 255 LEU A O 1
ATOM 1960 N N . LYS A 1 256 ? 34.323 9.388 -44.355 1.00 86.94 256 LYS A N 1
ATOM 1961 C CA . LYS A 1 256 ? 32.948 8.899 -44.549 1.00 86.94 256 LYS A CA 1
ATOM 1962 C C . LYS A 1 256 ? 32.635 7.732 -43.615 1.00 86.94 256 LYS A C 1
ATOM 1964 O O . LYS A 1 256 ? 31.588 7.746 -42.971 1.00 86.94 256 LYS A O 1
ATOM 1969 N N . SER A 1 257 ? 33.519 6.735 -43.520 1.00 83.56 257 SER A N 1
ATOM 1970 C CA . SER A 1 257 ? 33.247 5.530 -42.730 1.00 83.56 257 SER A CA 1
ATOM 1971 C C . SER A 1 257 ? 33.077 5.819 -41.241 1.00 83.56 257 SER A C 1
ATOM 1973 O O . SER A 1 257 ? 32.138 5.309 -40.635 1.00 83.56 257 SER A O 1
ATOM 1975 N N . GLY A 1 258 ? 33.932 6.645 -40.633 1.00 83.06 258 GLY A N 1
ATOM 1976 C CA . GLY A 1 258 ? 33.773 6.917 -39.202 1.00 83.06 258 GLY A CA 1
ATOM 1977 C C . GLY A 1 258 ? 32.735 7.997 -38.889 1.00 83.06 258 GLY A C 1
ATOM 1978 O O . GLY A 1 258 ? 32.150 7.960 -37.808 1.00 83.06 258 GLY A O 1
ATOM 1979 N N . LEU A 1 259 ? 32.387 8.866 -39.848 1.00 87.75 259 LEU A N 1
ATOM 1980 C CA . LEU A 1 259 ? 31.203 9.719 -39.722 1.00 87.75 259 LEU A CA 1
ATOM 1981 C C . LEU A 1 259 ? 29.909 8.885 -39.715 1.00 87.75 259 LEU A C 1
ATOM 1983 O O . LEU A 1 259 ? 28.999 9.170 -38.939 1.00 87.75 259 LEU A O 1
ATOM 1987 N N . TYR A 1 260 ? 29.841 7.817 -40.520 1.00 87.38 260 TYR A N 1
ATOM 1988 C CA . TYR A 1 260 ? 28.724 6.871 -40.463 1.00 87.38 260 TYR A CA 1
ATOM 1989 C C . TYR A 1 260 ? 28.605 6.201 -39.092 1.00 87.38 260 TYR A C 1
ATOM 1991 O O . TYR A 1 260 ? 27.517 6.204 -38.524 1.00 87.38 260 TYR A O 1
ATOM 1999 N N . VAL A 1 261 ? 29.710 5.695 -38.532 1.00 86.31 261 VAL A N 1
ATOM 2000 C CA . VAL A 1 261 ? 29.708 5.086 -37.188 1.00 86.31 261 VAL A CA 1
ATOM 2001 C C . VAL A 1 261 ? 29.274 6.101 -36.126 1.00 86.31 261 VAL A C 1
ATOM 2003 O O . VAL A 1 261 ? 28.432 5.786 -35.287 1.00 86.31 261 VAL A O 1
ATOM 2006 N N . ALA A 1 262 ? 29.781 7.336 -36.192 1.00 90.19 262 ALA A N 1
ATOM 2007 C CA . ALA A 1 262 ? 29.368 8.418 -35.304 1.00 90.19 262 ALA A CA 1
ATOM 2008 C C . ALA A 1 262 ? 27.845 8.630 -35.359 1.00 90.19 262 ALA A C 1
ATOM 2010 O O . ALA A 1 262 ? 27.173 8.550 -34.330 1.00 90.19 262 ALA A O 1
ATOM 2011 N N . PHE A 1 263 ? 27.269 8.833 -36.545 1.00 92.44 263 PHE A N 1
ATOM 2012 C CA . PHE A 1 263 ? 25.827 9.052 -36.676 1.00 92.44 263 PHE A CA 1
ATOM 2013 C C . PHE A 1 263 ? 24.986 7.850 -36.250 1.00 92.44 263 PHE A C 1
ATOM 2015 O O . PHE A 1 263 ? 23.960 8.040 -35.595 1.00 92.44 263 PHE A O 1
ATOM 2022 N N . ASP A 1 264 ? 25.435 6.630 -36.540 1.00 92.56 264 ASP A N 1
ATOM 2023 C CA . ASP A 1 264 ? 24.729 5.417 -36.135 1.00 92.56 264 ASP A CA 1
ATOM 2024 C C . ASP A 1 264 ? 24.643 5.296 -34.606 1.00 92.56 264 ASP A C 1
ATOM 2026 O O . ASP A 1 264 ? 23.583 4.942 -34.088 1.00 92.56 264 ASP A O 1
ATOM 2030 N N . THR A 1 265 ? 25.706 5.664 -33.871 1.00 91.50 265 THR A N 1
ATOM 2031 C CA . THR A 1 265 ? 25.697 5.641 -32.394 1.00 91.50 265 THR A CA 1
ATOM 2032 C C . THR A 1 265 ? 24.700 6.626 -31.778 1.00 91.50 265 THR A C 1
ATOM 2034 O O . THR A 1 265 ? 24.031 6.290 -30.798 1.00 91.50 265 THR A O 1
ATOM 2037 N N . THR A 1 266 ? 24.525 7.811 -32.370 1.00 94.62 266 THR A N 1
ATOM 2038 C CA . THR A 1 266 ? 23.489 8.759 -31.925 1.00 94.62 266 THR A CA 1
ATOM 2039 C C . THR A 1 266 ? 22.098 8.285 -32.310 1.00 94.62 266 THR A C 1
ATOM 2041 O O . THR A 1 266 ? 21.188 8.345 -31.482 1.00 94.62 266 THR A O 1
ATOM 2044 N N . ALA A 1 267 ? 21.923 7.781 -33.534 1.00 93.94 267 ALA A N 1
ATOM 2045 C CA . ALA A 1 267 ? 20.635 7.281 -33.995 1.00 93.94 267 ALA A CA 1
ATOM 2046 C C . ALA A 1 267 ? 20.120 6.158 -33.083 1.00 93.94 267 ALA A C 1
ATOM 2048 O O . ALA A 1 267 ? 18.986 6.231 -32.608 1.00 93.94 267 ALA A O 1
ATOM 2049 N N . ILE A 1 268 ? 20.964 5.169 -32.762 1.00 94.38 268 ILE A N 1
ATOM 2050 C CA . ILE A 1 268 ? 20.563 4.073 -31.875 1.00 94.38 268 ILE A CA 1
ATOM 2051 C C . ILE A 1 268 ? 20.311 4.556 -30.442 1.00 94.38 268 ILE A C 1
ATOM 2053 O O . ILE A 1 268 ? 19.326 4.144 -29.838 1.00 94.38 268 ILE A O 1
ATOM 2057 N N . GLY A 1 269 ? 21.124 5.479 -29.914 1.00 94.50 269 GLY A N 1
ATOM 2058 C CA . GLY A 1 269 ? 20.903 6.060 -28.586 1.00 94.50 269 GLY A CA 1
ATOM 2059 C C . GLY A 1 269 ? 19.546 6.763 -28.476 1.00 94.50 269 GLY A C 1
ATOM 2060 O O . GLY A 1 269 ? 18.783 6.514 -27.544 1.00 94.50 269 GLY A O 1
ATOM 2061 N N . LEU A 1 270 ? 19.190 7.588 -29.462 1.00 96.12 270 LEU A N 1
ATOM 2062 C CA . LEU A 1 270 ? 17.889 8.261 -29.486 1.00 96.12 270 LEU A CA 1
ATOM 2063 C C . LEU A 1 270 ? 16.731 7.265 -29.588 1.00 96.12 270 LEU A C 1
ATOM 2065 O O . LEU A 1 270 ? 15.771 7.371 -28.825 1.00 96.12 270 LEU A O 1
ATOM 2069 N N . VAL A 1 271 ? 16.832 6.271 -30.475 1.00 96.00 271 VAL A N 1
ATOM 2070 C CA . VAL A 1 271 ? 15.794 5.241 -30.634 1.00 96.00 271 VAL A CA 1
ATOM 2071 C C . VAL A 1 271 ? 15.601 4.453 -29.337 1.00 96.00 271 VAL A C 1
ATOM 2073 O O . VAL A 1 271 ? 14.473 4.331 -28.862 1.00 96.00 271 VAL A O 1
ATOM 2076 N N . LEU A 1 272 ? 16.685 3.969 -28.723 1.00 96.00 272 LEU A N 1
ATOM 2077 C CA . LEU A 1 272 ? 16.617 3.220 -27.465 1.00 96.00 272 LEU A CA 1
ATOM 2078 C C . LEU A 1 272 ? 16.036 4.066 -26.326 1.00 96.00 272 LEU A C 1
ATOM 2080 O O . LEU A 1 272 ? 15.247 3.554 -25.534 1.00 96.00 272 LEU A O 1
ATOM 2084 N N . SER A 1 273 ? 16.372 5.356 -26.252 1.00 96.00 273 SER A N 1
ATOM 2085 C CA . SER A 1 273 ? 15.819 6.258 -25.236 1.00 96.00 273 SER A CA 1
ATOM 2086 C C . SER A 1 273 ? 14.317 6.476 -25.415 1.00 96.00 273 SER A C 1
ATOM 2088 O O . SER A 1 273 ? 13.563 6.330 -24.454 1.00 96.00 273 SER A O 1
ATOM 2090 N N . VAL A 1 274 ? 13.854 6.738 -26.642 1.00 97.00 274 VAL A N 1
ATOM 2091 C CA . VAL A 1 274 ? 12.419 6.900 -26.935 1.00 97.00 274 VAL A CA 1
ATOM 2092 C C . VAL A 1 274 ? 11.645 5.630 -26.583 1.00 97.00 274 VAL A C 1
ATOM 2094 O O . VAL A 1 274 ? 10.600 5.704 -25.936 1.00 97.00 274 VAL A O 1
ATOM 2097 N N . VAL A 1 275 ? 12.175 4.458 -26.946 1.00 97.44 275 VAL A N 1
ATOM 2098 C CA . VAL A 1 275 ? 11.567 3.172 -26.580 1.00 97.44 275 VAL A CA 1
ATOM 2099 C C . VAL A 1 275 ? 11.549 2.989 -25.061 1.00 97.44 275 VAL A C 1
ATOM 2101 O O . VAL A 1 275 ? 10.529 2.578 -24.513 1.00 97.44 275 VAL A O 1
ATOM 2104 N N . ALA A 1 276 ? 12.629 3.331 -24.355 1.00 96.12 276 ALA A N 1
ATOM 2105 C CA . ALA A 1 276 ? 12.686 3.211 -22.900 1.00 96.12 276 ALA A CA 1
ATOM 2106 C C . ALA A 1 276 ? 11.666 4.124 -22.197 1.00 96.12 276 ALA A C 1
ATOM 2108 O O . ALA A 1 276 ? 10.977 3.667 -21.288 1.00 96.12 276 ALA A O 1
ATOM 2109 N N . ILE A 1 277 ? 11.499 5.369 -22.659 1.00 96.38 277 ILE A N 1
ATOM 2110 C CA . ILE A 1 277 ? 10.459 6.291 -22.167 1.00 96.38 277 ILE A CA 1
ATOM 2111 C C . ILE A 1 277 ? 9.067 5.695 -22.393 1.00 96.38 277 ILE A C 1
ATOM 2113 O O . ILE A 1 277 ? 8.231 5.693 -21.487 1.00 96.38 277 ILE A O 1
ATOM 2117 N N . PHE A 1 278 ? 8.818 5.155 -23.589 1.00 97.62 278 PHE A N 1
ATOM 2118 C CA . PHE A 1 278 ? 7.536 4.543 -23.926 1.00 97.62 278 PHE A CA 1
ATOM 2119 C C . PHE A 1 278 ? 7.221 3.327 -23.044 1.00 97.62 278 PHE A C 1
ATOM 2121 O O . PHE A 1 278 ? 6.075 3.151 -22.640 1.00 97.62 278 PHE A O 1
ATOM 2128 N N . LEU A 1 279 ? 8.226 2.515 -22.702 1.00 96.62 279 LEU A N 1
ATOM 2129 C CA . LEU A 1 279 ? 8.078 1.380 -21.784 1.00 96.62 279 LEU A CA 1
ATOM 2130 C C . LEU A 1 279 ? 7.925 1.810 -20.318 1.00 96.62 279 LEU A C 1
ATOM 2132 O O . LEU A 1 279 ? 7.221 1.147 -19.558 1.00 96.62 279 LEU A O 1
ATOM 2136 N N . GLN A 1 280 ? 8.550 2.916 -19.915 1.00 96.19 280 GLN A N 1
ATOM 2137 C CA . GLN A 1 280 ? 8.433 3.469 -18.565 1.00 96.19 280 GLN A CA 1
ATOM 2138 C C . GLN A 1 280 ? 7.026 4.012 -18.285 1.00 96.19 280 GLN A C 1
ATOM 2140 O O . GLN A 1 280 ? 6.479 3.776 -17.206 1.00 96.19 280 GLN A O 1
ATOM 2145 N N . PHE A 1 281 ? 6.413 4.687 -19.260 1.00 96.12 281 PHE A N 1
ATOM 2146 C CA . PHE A 1 281 ? 5.108 5.336 -19.112 1.00 96.12 281 PHE A CA 1
ATOM 2147 C C . PHE A 1 281 ? 3.978 4.433 -18.563 1.00 96.12 281 PHE A C 1
ATOM 2149 O O . PHE A 1 281 ? 3.347 4.817 -17.574 1.00 96.12 281 PHE A O 1
ATOM 2156 N N . PRO A 1 282 ? 3.679 3.245 -19.132 1.00 96.56 282 PRO A N 1
ATOM 2157 C CA . PRO A 1 282 ? 2.610 2.390 -18.618 1.00 96.56 282 PRO A CA 1
ATOM 2158 C C . PRO A 1 282 ? 2.912 1.838 -17.220 1.00 96.56 282 PRO A C 1
ATOM 2160 O O . PRO A 1 282 ? 1.978 1.600 -16.456 1.00 96.56 282 PRO A O 1
ATOM 2163 N N . VAL A 1 283 ? 4.188 1.659 -16.860 1.00 96.25 283 VAL A N 1
ATOM 2164 C CA . VAL A 1 283 ? 4.589 1.215 -15.516 1.00 96.25 283 VAL A CA 1
ATOM 2165 C C . VAL A 1 283 ? 4.322 2.317 -14.494 1.00 96.25 283 VAL A C 1
ATOM 2167 O O . VAL A 1 283 ? 3.643 2.060 -13.501 1.00 96.25 283 VAL A O 1
ATOM 2170 N N . GLU A 1 284 ? 4.760 3.548 -14.775 1.00 95.94 284 GLU A N 1
ATOM 2171 C CA . GLU A 1 284 ? 4.469 4.728 -13.945 1.00 95.94 284 GLU A CA 1
ATOM 2172 C C . GLU A 1 284 ? 2.962 4.922 -13.754 1.00 95.94 284 GLU A C 1
ATOM 2174 O O . GLU A 1 284 ? 2.473 5.037 -12.628 1.00 95.94 284 GLU A O 1
ATOM 2179 N N . ARG A 1 285 ? 2.198 4.881 -14.852 1.00 96.12 285 ARG A N 1
ATOM 2180 C CA . ARG A 1 285 ? 0.733 4.989 -14.812 1.00 96.12 285 ARG A CA 1
ATOM 2181 C C . ARG A 1 285 ? 0.086 3.850 -14.033 1.00 96.12 285 ARG A C 1
ATOM 2183 O O . ARG A 1 285 ? -0.866 4.083 -13.291 1.00 96.12 285 ARG A O 1
ATOM 2190 N N . GLY A 1 286 ? 0.591 2.629 -14.186 1.00 95.50 286 GLY A N 1
ATOM 2191 C CA . GLY A 1 286 ? 0.122 1.457 -13.456 1.00 95.50 286 GLY A CA 1
ATOM 2192 C C . GLY A 1 286 ? 0.310 1.598 -11.947 1.00 95.50 286 GLY A C 1
ATOM 2193 O O . GLY A 1 286 ? -0.624 1.314 -11.199 1.00 95.50 286 GLY A O 1
ATOM 2194 N N . GLN A 1 287 ? 1.477 2.082 -11.511 1.00 95.81 287 GLN A N 1
ATOM 2195 C CA . GLN A 1 287 ? 1.776 2.329 -10.098 1.00 95.81 287 GLN A CA 1
ATOM 2196 C C . GLN A 1 287 ? 0.911 3.454 -9.517 1.00 95.81 287 GLN A C 1
ATOM 2198 O O . GLN A 1 287 ? 0.301 3.260 -8.470 1.00 95.81 287 GLN A O 1
ATOM 2203 N N . GLN A 1 288 ? 0.785 4.587 -10.218 1.00 95.75 288 GLN A N 1
ATOM 2204 C CA . GLN A 1 288 ? -0.072 5.702 -9.790 1.00 95.75 288 GLN A CA 1
ATOM 2205 C C . GLN A 1 288 ? -1.540 5.280 -9.654 1.00 95.75 288 GLN A C 1
ATOM 2207 O O . GLN A 1 288 ? -2.184 5.586 -8.656 1.00 95.75 288 GLN A O 1
ATOM 2212 N N . SER A 1 289 ? -2.060 4.532 -10.633 1.00 95.94 289 SER A N 1
ATOM 2213 C CA . SER A 1 289 ? -3.425 4.000 -10.579 1.00 95.94 289 SER A CA 1
ATOM 2214 C C . SER A 1 289 ? -3.610 3.022 -9.421 1.00 95.94 289 SER A C 1
ATOM 2216 O O . SER A 1 289 ? -4.623 3.103 -8.740 1.00 95.94 289 SER A O 1
ATOM 2218 N N . LEU A 1 290 ? -2.647 2.129 -9.162 1.00 94.88 290 LEU A N 1
ATOM 2219 C CA . LEU A 1 290 ? -2.726 1.212 -8.022 1.00 94.88 290 LEU A CA 1
ATOM 2220 C C . LEU A 1 290 ? -2.780 1.969 -6.686 1.00 94.88 290 LEU A C 1
ATOM 2222 O O . LEU A 1 290 ? -3.573 1.608 -5.824 1.00 94.88 290 LEU A O 1
ATOM 2226 N N . LEU A 1 291 ? -1.962 3.010 -6.511 1.00 95.44 291 LEU A N 1
ATOM 2227 C CA . LEU A 1 291 ? -1.979 3.825 -5.293 1.00 95.44 291 LEU A CA 1
ATOM 2228 C C . LEU A 1 291 ? -3.291 4.595 -5.126 1.00 95.44 291 LEU A C 1
ATOM 2230 O O . LEU A 1 291 ? -3.818 4.647 -4.019 1.00 95.44 291 LEU A O 1
ATOM 2234 N N . ALA A 1 292 ? -3.840 5.139 -6.214 1.00 95.12 292 ALA A N 1
ATOM 2235 C CA . ALA A 1 292 ? -5.142 5.800 -6.195 1.00 95.12 292 ALA A CA 1
ATOM 2236 C C . ALA A 1 292 ? -6.276 4.824 -5.831 1.00 95.12 292 ALA A C 1
ATOM 2238 O O . ALA A 1 292 ? -7.141 5.162 -5.025 1.00 95.12 292 ALA A O 1
ATOM 2239 N N . ASP A 1 293 ? -6.243 3.600 -6.370 1.00 95.12 293 ASP A N 1
ATOM 2240 C CA . ASP A 1 293 ? -7.206 2.546 -6.032 1.00 95.12 293 ASP A CA 1
ATOM 2241 C C . ASP A 1 293 ? -7.107 2.163 -4.542 1.00 95.12 293 ASP A C 1
ATOM 2243 O O . ASP A 1 293 ? -8.131 2.009 -3.872 1.00 95.12 293 ASP A O 1
ATOM 2247 N N . ILE A 1 294 ? -5.883 2.035 -4.008 1.00 94.12 294 ILE A N 1
ATOM 2248 C CA . ILE A 1 294 ? -5.641 1.764 -2.583 1.00 94.12 294 ILE A CA 1
ATOM 2249 C C . ILE A 1 294 ? -6.172 2.914 -1.723 1.00 94.12 294 ILE A C 1
ATOM 2251 O O . ILE A 1 294 ? -6.904 2.650 -0.773 1.00 94.12 294 ILE A O 1
ATOM 2255 N N . ASP A 1 295 ? -5.851 4.169 -2.053 1.00 95.19 295 ASP A N 1
ATOM 2256 C CA . ASP A 1 295 ? -6.320 5.347 -1.311 1.00 95.19 295 ASP A CA 1
ATOM 2257 C C . ASP A 1 295 ? -7.851 5.403 -1.253 1.00 95.19 295 ASP A C 1
ATOM 2259 O O . ASP A 1 295 ? -8.433 5.503 -0.172 1.00 95.19 295 ASP A O 1
ATOM 2263 N N . ALA A 1 296 ? -8.512 5.257 -2.405 1.00 94.12 296 ALA A N 1
ATOM 2264 C CA . ALA A 1 296 ? -9.966 5.272 -2.493 1.00 94.12 296 ALA A CA 1
ATOM 2265 C C . ALA A 1 296 ? -10.599 4.135 -1.678 1.00 94.12 296 ALA A C 1
ATOM 2267 O O . ALA A 1 296 ? -11.586 4.345 -0.966 1.00 94.12 296 ALA A O 1
ATOM 2268 N N . ARG A 1 297 ? -10.021 2.931 -1.750 1.00 94.44 297 ARG A N 1
ATOM 2269 C CA . ARG A 1 297 ? -10.526 1.762 -1.026 1.00 94.44 297 ARG A CA 1
ATOM 2270 C C . ARG A 1 297 ? -10.331 1.887 0.482 1.00 94.44 297 ARG A C 1
ATOM 2272 O O . ARG A 1 297 ? -11.270 1.629 1.226 1.00 94.44 297 ARG A O 1
ATOM 2279 N N . VAL A 1 298 ? -9.157 2.320 0.936 1.00 94.19 298 VAL A N 1
ATOM 2280 C CA . VAL A 1 298 ? -8.881 2.559 2.360 1.00 94.19 298 VAL A CA 1
ATOM 2281 C C . VAL A 1 298 ? -9.798 3.651 2.902 1.00 94.19 298 VAL A C 1
ATOM 2283 O O . VAL A 1 298 ? -10.429 3.454 3.933 1.00 94.19 298 VAL A O 1
ATOM 2286 N N . ARG A 1 299 ? -9.966 4.762 2.178 1.00 93.56 299 ARG A N 1
ATOM 2287 C CA . ARG A 1 299 ? -10.898 5.835 2.555 1.00 93.56 299 ARG A CA 1
ATOM 2288 C C . ARG A 1 299 ? -12.331 5.323 2.716 1.00 93.56 299 ARG A C 1
ATOM 2290 O O . ARG A 1 299 ? -12.995 5.670 3.691 1.00 93.56 299 ARG A O 1
ATOM 2297 N N . LYS A 1 300 ? -12.802 4.473 1.797 1.00 92.62 300 LYS A N 1
ATOM 2298 C CA . LYS A 1 300 ? -14.118 3.821 1.891 1.00 92.62 300 LYS A CA 1
ATOM 2299 C C . LYS A 1 300 ? -14.217 2.919 3.126 1.00 92.62 300 LYS A C 1
ATOM 2301 O O . LYS A 1 300 ? -15.198 3.007 3.851 1.00 92.62 300 LYS A O 1
ATOM 2306 N N . LEU A 1 301 ? -13.214 2.077 3.377 1.00 92.31 301 LEU A N 1
ATOM 2307 C CA . LEU A 1 301 ? -13.204 1.182 4.539 1.00 92.31 301 LEU A CA 1
ATOM 2308 C C . LEU A 1 301 ? -13.229 1.970 5.846 1.00 92.31 301 LEU A C 1
ATOM 2310 O O . LEU A 1 301 ? -14.029 1.676 6.723 1.00 92.31 301 LEU A O 1
ATOM 2314 N N . VAL A 1 302 ? -12.379 2.987 5.969 1.00 91.81 302 VAL A N 1
ATOM 2315 C CA . VAL A 1 302 ? -12.259 3.760 7.205 1.00 91.81 302 VAL A CA 1
ATOM 2316 C C . VAL A 1 302 ? -13.508 4.605 7.457 1.00 91.81 302 VAL A C 1
ATOM 2318 O O . VAL A 1 302 ? -13.976 4.645 8.586 1.00 91.81 302 VAL A O 1
ATOM 2321 N N . SER A 1 303 ? -14.100 5.212 6.424 1.00 88.69 303 SER A N 1
ATOM 2322 C CA . SER A 1 303 ? -15.373 5.943 6.572 1.00 88.69 303 SER A CA 1
ATOM 2323 C C . SER A 1 303 ? -16.568 5.042 6.899 1.00 88.69 303 SER A C 1
ATOM 2325 O O . SER A 1 303 ? -17.507 5.502 7.535 1.00 88.69 303 SER A O 1
ATOM 2327 N N . ALA A 1 304 ? -16.546 3.772 6.482 1.00 88.56 304 ALA A N 1
ATOM 2328 C CA . ALA A 1 304 ? -17.574 2.797 6.848 1.00 88.56 304 ALA A CA 1
ATOM 2329 C C . ALA A 1 304 ? -17.330 2.150 8.224 1.00 88.56 304 ALA A C 1
ATOM 2331 O O . ALA A 1 304 ? -18.279 1.722 8.875 1.00 88.56 304 ALA A O 1
ATOM 2332 N N . GLY A 1 305 ? -16.065 2.023 8.634 1.00 86.00 305 GLY A N 1
ATOM 2333 C CA . GLY A 1 305 ? -15.656 1.319 9.848 1.00 86.00 305 GLY A CA 1
ATOM 2334 C C . GLY A 1 305 ? -15.494 2.207 11.081 1.00 86.00 305 GLY A C 1
ATOM 2335 O O . GLY A 1 305 ? -15.676 1.714 12.191 1.00 86.00 305 GLY A O 1
ATOM 2336 N N . LEU A 1 306 ? -15.151 3.488 10.921 1.00 88.12 306 LEU A N 1
ATOM 2337 C CA . LEU A 1 306 ? -15.008 4.435 12.030 1.00 88.12 306 LEU A CA 1
ATOM 2338 C C . LEU A 1 306 ? -16.256 5.318 12.195 1.00 88.12 306 LEU A C 1
ATOM 2340 O O . LEU A 1 306 ? -16.952 5.575 11.213 1.00 88.12 306 LEU A O 1
ATOM 2344 N N . PRO A 1 307 ? -16.520 5.823 13.416 1.00 82.88 307 PRO A N 1
ATOM 2345 C CA . PRO A 1 307 ? -17.559 6.819 13.650 1.00 82.88 307 PRO A CA 1
ATOM 2346 C C . PRO A 1 307 ? -17.308 8.076 12.819 1.00 82.88 307 PRO A C 1
ATOM 2348 O O . PRO A 1 307 ? -16.164 8.501 12.666 1.00 82.88 307 PRO A O 1
ATOM 2351 N N . SER A 1 308 ? -18.372 8.674 12.291 1.00 73.94 308 SER A N 1
ATOM 2352 C CA . SER A 1 308 ? -18.300 9.959 11.604 1.00 73.94 308 SER A CA 1
ATOM 2353 C C . SER A 1 308 ? -18.466 11.099 12.603 1.00 73.94 308 SER A C 1
ATOM 2355 O O . SER A 1 308 ? -19.566 11.299 13.112 1.00 73.94 308 SER A O 1
ATOM 2357 N N . ASP A 1 309 ? -17.411 11.876 12.819 1.00 67.06 309 ASP A N 1
ATOM 2358 C CA . ASP A 1 309 ? -17.518 13.180 13.474 1.00 67.06 309 ASP A CA 1
ATOM 2359 C C . ASP A 1 309 ? -17.810 14.238 12.394 1.00 67.06 309 ASP A C 1
ATOM 2361 O O . ASP A 1 309 ? -16.880 14.810 11.822 1.00 67.06 309 ASP A O 1
ATOM 2365 N N . ASP A 1 310 ? -19.077 14.449 12.020 1.00 56.91 310 ASP A N 1
ATOM 2366 C CA . ASP A 1 310 ? -19.432 15.493 11.047 1.00 56.91 310 ASP A CA 1
ATOM 2367 C C . ASP A 1 310 ? -19.271 16.885 11.704 1.00 56.91 310 ASP A C 1
ATOM 2369 O O . ASP 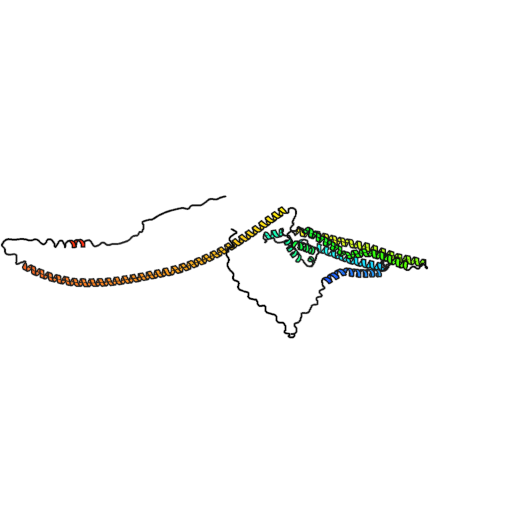A 1 310 ? -19.956 17.193 12.679 1.00 56.91 310 ASP A O 1
ATOM 2373 N N . PRO A 1 311 ? -18.376 17.770 11.220 1.00 51.47 311 PRO A N 1
ATOM 2374 C CA . PRO A 1 311 ? -18.107 19.067 11.853 1.00 51.47 311 PRO A CA 1
ATOM 2375 C C . PRO A 1 311 ? -19.263 20.085 11.772 1.00 51.47 311 PRO A C 1
ATOM 2377 O O . PRO A 1 311 ? -19.116 21.210 12.257 1.00 51.47 311 PRO A O 1
ATOM 2380 N N . GLY A 1 312 ? -20.400 19.730 11.165 1.00 50.56 312 GLY A N 1
ATOM 2381 C CA . GLY A 1 312 ? -21.539 20.623 10.938 1.00 50.56 312 GLY A CA 1
ATOM 2382 C C . GLY A 1 312 ? -22.342 21.035 12.180 1.00 50.56 312 GLY A C 1
ATOM 2383 O O . GLY A 1 312 ? -23.008 22.067 12.122 1.00 50.56 312 GLY A O 1
ATOM 2384 N N . ASP A 1 313 ? -22.268 20.300 13.297 1.00 47.19 313 ASP A N 1
ATOM 2385 C CA . ASP A 1 313 ? -23.173 20.501 14.451 1.00 47.19 313 ASP A CA 1
ATOM 2386 C C . ASP A 1 313 ? -22.453 20.469 15.824 1.00 47.19 313 ASP A C 1
ATOM 2388 O O . ASP A 1 313 ? -22.998 20.092 16.862 1.00 47.19 313 ASP A O 1
ATOM 2392 N N . SER A 1 314 ? -21.190 20.914 15.835 1.00 61.72 314 SER A N 1
ATOM 2393 C CA . SER A 1 314 ? -20.191 20.718 16.904 1.00 61.72 314 SER A CA 1
ATOM 2394 C C . SER A 1 314 ? -20.600 21.080 18.347 1.00 61.72 314 SER A C 1
ATOM 2396 O O . SER A 1 314 ? -20.057 20.484 19.277 1.00 61.72 314 SER A O 1
ATOM 2398 N N . GLN A 1 315 ? -21.513 22.026 18.594 1.00 55.34 315 GLN A N 1
ATOM 2399 C CA . GLN A 1 315 ? -21.939 22.357 19.970 1.00 55.34 315 GLN A CA 1
ATOM 2400 C C . GLN A 1 315 ? -23.210 21.623 20.391 1.00 55.34 315 GLN A C 1
ATOM 2402 O O . GLN A 1 315 ? -23.295 21.129 21.516 1.00 55.34 315 GLN A O 1
ATOM 2407 N N . THR A 1 316 ? -24.188 21.535 19.498 1.00 56.75 316 THR A N 1
ATOM 2408 C CA . THR A 1 316 ? -25.468 20.863 19.731 1.00 56.75 316 THR A CA 1
ATOM 2409 C C . THR A 1 316 ? -25.272 19.358 19.846 1.00 56.75 316 THR A C 1
ATOM 2411 O O . THR A 1 316 ? -25.839 18.728 20.740 1.00 56.75 316 THR A O 1
ATOM 2414 N N . GLU A 1 317 ? -24.393 18.791 19.023 1.00 59.47 317 GLU A N 1
ATOM 2415 C CA . GLU A 1 317 ? -24.024 17.384 19.074 1.00 59.47 317 GLU A CA 1
ATOM 2416 C C . GLU A 1 317 ? -23.176 17.061 20.303 1.00 59.47 317 GLU A C 1
ATOM 2418 O O . GLU A 1 317 ? -23.469 16.083 20.978 1.00 59.47 317 GLU A O 1
ATOM 2423 N N . LEU A 1 318 ? -22.220 17.914 20.700 1.00 62.47 318 LEU A N 1
ATOM 2424 C CA . LEU A 1 318 ? -21.442 17.696 21.927 1.00 62.47 318 LEU A CA 1
ATOM 2425 C C . LEU A 1 318 ? -22.336 17.708 23.176 1.00 62.47 318 LEU A C 1
ATOM 2427 O O . LEU A 1 318 ? -22.189 16.855 24.051 1.00 62.47 318 LEU A O 1
ATOM 2431 N N . VAL A 1 319 ? -23.290 18.644 23.261 1.00 65.50 319 VAL A N 1
ATOM 2432 C CA . VAL A 1 319 ? -24.266 18.690 24.364 1.00 65.50 319 VAL A CA 1
ATOM 2433 C C . VAL A 1 319 ? -25.180 17.467 24.327 1.00 65.50 319 VAL A C 1
ATOM 2435 O O . VAL A 1 319 ? -25.374 16.825 25.356 1.00 65.50 319 VAL A O 1
ATOM 2438 N N . THR A 1 320 ? -25.683 17.089 23.151 1.00 68.19 320 THR A N 1
ATOM 2439 C CA . THR A 1 320 ? -26.525 15.893 22.986 1.00 68.19 320 THR A CA 1
ATOM 2440 C C . THR A 1 320 ? -25.761 14.622 23.357 1.00 68.19 320 THR A C 1
ATOM 2442 O O . THR A 1 320 ? -26.281 13.775 24.078 1.00 68.19 320 THR A O 1
ATOM 2445 N N . HIS A 1 321 ? -24.500 14.519 22.946 1.00 63.88 321 HIS A N 1
ATOM 2446 C CA . HIS A 1 321 ? -23.582 13.425 23.235 1.00 63.88 321 HIS A CA 1
ATOM 2447 C C . HIS A 1 321 ? -23.292 13.313 24.736 1.00 63.88 321 HIS A C 1
ATOM 2449 O O . HIS A 1 321 ? -23.381 12.221 25.300 1.00 63.88 321 HIS A O 1
ATOM 2455 N N . LEU A 1 322 ? -23.021 14.436 25.411 1.00 71.94 322 LEU A N 1
ATOM 2456 C CA . LEU A 1 322 ? -22.836 14.477 26.864 1.00 71.94 322 LEU A CA 1
ATOM 2457 C C . LEU A 1 322 ? -24.121 14.088 27.605 1.00 71.94 322 LEU A C 1
ATOM 2459 O O . LEU A 1 322 ? -24.066 13.263 28.514 1.00 71.94 322 LEU A O 1
ATOM 2463 N N . CYS A 1 323 ? -25.279 14.617 27.200 1.00 73.69 323 CYS A N 1
ATOM 2464 C CA . CYS A 1 323 ? -26.571 14.251 27.782 1.00 73.69 323 CYS A CA 1
ATOM 2465 C C . CYS A 1 323 ? -26.864 12.753 27.614 1.00 73.69 323 CYS A C 1
ATOM 2467 O O . CYS A 1 323 ? -27.225 12.094 28.587 1.00 73.69 323 CYS A O 1
ATOM 2469 N N . ARG A 1 324 ? -26.620 12.190 26.424 1.00 74.31 324 ARG A N 1
ATOM 2470 C CA . ARG A 1 324 ? -26.788 10.756 26.141 1.00 74.31 324 ARG A CA 1
ATOM 2471 C C . ARG A 1 324 ? -25.841 9.891 26.976 1.00 74.31 324 ARG A C 1
ATOM 2473 O O . ARG A 1 324 ? -26.261 8.880 27.532 1.00 74.31 324 ARG A O 1
ATOM 2480 N N . GLY A 1 325 ? -24.576 10.298 27.095 1.00 74.88 325 GLY A N 1
ATOM 2481 C CA . GLY A 1 325 ? -23.584 9.608 27.921 1.00 74.88 325 GLY A CA 1
ATOM 2482 C C . GLY A 1 325 ? -23.952 9.622 29.409 1.00 74.88 325 GLY A C 1
ATOM 2483 O O . GLY A 1 325 ? -23.812 8.606 30.090 1.00 74.88 325 GLY A O 1
ATOM 2484 N N . ILE A 1 326 ? -24.493 10.740 29.906 1.00 78.75 326 ILE A N 1
ATOM 2485 C CA . ILE A 1 326 ? -24.989 10.867 31.284 1.00 78.75 326 ILE A CA 1
ATOM 2486 C C . ILE A 1 326 ? -26.217 9.977 31.511 1.00 78.75 326 ILE A C 1
ATOM 2488 O O . ILE A 1 326 ? -26.261 9.269 32.515 1.00 78.75 326 ILE A O 1
ATOM 2492 N N . GLU A 1 327 ? -27.187 9.961 30.592 1.00 80.25 327 GLU A N 1
ATOM 2493 C CA . GLU A 1 327 ? -28.360 9.073 30.668 1.00 80.25 327 GLU A CA 1
ATOM 2494 C C . GLU A 1 327 ? -27.942 7.604 30.802 1.00 80.25 327 GLU A C 1
ATOM 2496 O O . GLU A 1 327 ? -28.419 6.888 31.684 1.00 80.25 327 GLU A O 1
ATOM 2501 N N . VAL A 1 328 ? -27.001 7.173 29.960 1.00 80.12 328 VAL A N 1
ATOM 2502 C CA . VAL A 1 328 ? -26.466 5.808 29.949 1.00 80.12 328 VAL A CA 1
ATOM 2503 C C . VAL A 1 328 ? -25.725 5.481 31.250 1.00 80.12 328 VAL A C 1
ATOM 2505 O O . VAL A 1 328 ? -25.977 4.437 31.858 1.00 80.12 328 VAL A O 1
ATOM 2508 N N . ALA A 1 329 ? -24.867 6.385 31.729 1.00 78.19 329 ALA A N 1
ATOM 2509 C CA . ALA A 1 329 ? -24.136 6.198 32.979 1.00 78.19 329 ALA A CA 1
ATOM 2510 C C . ALA A 1 329 ? -25.074 6.134 34.197 1.00 78.19 329 ALA A C 1
ATOM 2512 O O . ALA A 1 329 ? -24.878 5.306 35.090 1.00 78.19 329 ALA A O 1
ATOM 2513 N N . ILE A 1 330 ? -26.122 6.965 34.227 1.00 81.25 330 ILE A N 1
ATOM 2514 C CA . ILE A 1 330 ? -27.145 6.939 35.279 1.00 81.25 330 ILE A CA 1
ATOM 2515 C C . ILE A 1 330 ? -27.935 5.632 35.220 1.00 81.25 330 ILE A C 1
ATOM 2517 O O . ILE A 1 330 ? -28.132 5.010 36.261 1.00 81.25 330 ILE A O 1
ATOM 2521 N N . ALA A 1 331 ? -28.343 5.176 34.032 1.00 83.12 331 ALA A N 1
ATOM 2522 C CA . ALA A 1 331 ? -29.056 3.911 33.875 1.00 83.12 331 ALA A CA 1
ATOM 2523 C C . ALA A 1 331 ? -28.216 2.722 34.372 1.00 83.12 331 ALA A C 1
ATOM 2525 O O . ALA A 1 331 ? -28.711 1.882 35.129 1.00 83.12 331 ALA A O 1
ATOM 2526 N N . GLN A 1 332 ? -26.926 2.679 34.020 1.00 84.19 332 GLN A N 1
ATOM 2527 C CA . GLN A 1 332 ? -26.019 1.637 34.500 1.00 84.19 332 GLN A CA 1
ATOM 2528 C C . GLN A 1 332 ? -25.793 1.730 36.014 1.00 84.19 332 GLN A C 1
ATOM 2530 O O . GLN A 1 332 ? -25.870 0.710 36.702 1.00 84.19 332 GLN A O 1
ATOM 2535 N N . SER A 1 333 ? -25.584 2.932 36.553 1.00 87.75 333 SER A N 1
ATOM 2536 C CA . SER A 1 333 ? -25.445 3.153 37.997 1.00 87.75 333 SER A CA 1
ATOM 2537 C C . SER A 1 333 ? -26.692 2.704 38.758 1.00 87.75 333 SER A C 1
ATOM 2539 O O . SER A 1 333 ? -26.577 1.950 39.719 1.00 87.75 333 SER A O 1
ATOM 2541 N N . LEU A 1 334 ? -27.889 3.065 38.286 1.00 87.69 334 LEU A N 1
ATOM 2542 C CA . LEU A 1 334 ? -29.154 2.683 38.911 1.00 87.69 334 LEU A CA 1
ATOM 2543 C C . LEU A 1 334 ? -29.373 1.166 38.857 1.00 87.69 334 LEU A C 1
ATOM 2545 O O . LEU A 1 334 ? -29.794 0.582 39.850 1.00 87.69 334 LEU A O 1
ATOM 2549 N N . SER A 1 335 ? -29.032 0.514 37.740 1.00 87.56 335 SER A N 1
ATOM 2550 C CA . SER A 1 335 ? -29.096 -0.951 37.632 1.00 87.56 335 SER A CA 1
ATOM 2551 C C . SER A 1 335 ? -28.127 -1.647 38.595 1.00 87.56 335 SER A C 1
ATOM 2553 O O . SER A 1 335 ? -28.489 -2.622 39.252 1.00 87.56 335 SER A O 1
ATOM 2555 N N . THR A 1 336 ? -26.920 -1.096 38.748 1.00 85.62 336 THR A N 1
ATOM 2556 C CA . THR A 1 336 ? -25.898 -1.616 39.663 1.00 85.62 336 THR A CA 1
ATOM 2557 C C . THR A 1 336 ? -26.327 -1.414 41.112 1.00 85.62 336 THR A C 1
ATOM 2559 O O . THR A 1 336 ? -26.251 -2.339 41.914 1.00 85.62 336 THR A O 1
ATOM 2562 N N . GLN A 1 337 ? -26.842 -0.228 41.447 1.00 90.19 337 GLN A N 1
ATOM 2563 C CA . GLN A 1 337 ? -27.392 0.068 42.766 1.00 90.19 337 GLN A CA 1
ATOM 2564 C C . GLN A 1 337 ? -28.580 -0.839 43.083 1.00 90.19 337 GLN A C 1
ATOM 2566 O O . GLN A 1 337 ? -28.608 -1.408 44.165 1.00 90.19 337 GLN A O 1
ATOM 2571 N N . ALA A 1 338 ? -29.521 -1.042 42.159 1.00 89.88 338 ALA A N 1
ATOM 2572 C CA . ALA A 1 338 ? -30.655 -1.941 42.366 1.00 89.88 338 ALA A CA 1
ATOM 2573 C C . ALA A 1 338 ? -30.200 -3.379 42.655 1.00 89.88 338 ALA A C 1
ATOM 2575 O O . ALA A 1 338 ? -30.718 -4.009 43.575 1.00 89.88 338 ALA A O 1
ATOM 2576 N N . LYS A 1 339 ? -29.185 -3.866 41.928 1.00 90.38 339 LYS A N 1
ATOM 2577 C CA . LYS A 1 339 ? -28.591 -5.185 42.165 1.00 90.38 339 LYS A CA 1
ATOM 2578 C C . LYS A 1 339 ? -27.933 -5.281 43.545 1.00 90.38 339 LYS A C 1
ATOM 2580 O O . LYS A 1 339 ? -28.214 -6.217 44.283 1.00 90.38 339 LYS A O 1
ATOM 2585 N N . LEU A 1 340 ? -27.130 -4.287 43.928 1.00 91.12 340 LEU A N 1
ATOM 2586 C CA . LEU A 1 340 ? -26.507 -4.228 45.256 1.00 91.12 340 LEU A CA 1
ATOM 2587 C C . LEU A 1 340 ? -27.552 -4.136 46.379 1.00 91.12 340 LEU A C 1
ATOM 2589 O O . LEU A 1 340 ? -27.404 -4.770 47.419 1.00 91.12 340 LEU A O 1
ATOM 2593 N N . TRP A 1 341 ? -28.631 -3.376 46.181 1.00 88.75 341 TRP A N 1
ATOM 2594 C CA . TRP A 1 341 ? -29.755 -3.323 47.119 1.00 88.75 341 TRP A CA 1
ATOM 2595 C C . TRP A 1 341 ? -30.453 -4.677 47.240 1.00 88.75 341 TRP A C 1
ATOM 2597 O O . TRP A 1 341 ? -30.792 -5.090 48.343 1.00 88.75 341 TRP A O 1
ATOM 2607 N N . GLN A 1 342 ? -30.643 -5.392 46.133 1.00 91.81 342 GLN A N 1
ATOM 2608 C CA . GLN A 1 342 ? -31.219 -6.732 46.164 1.00 91.81 342 GLN A CA 1
ATOM 2609 C C . GLN A 1 342 ? -30.324 -7.717 46.931 1.00 91.81 342 GLN A C 1
ATOM 2611 O O . GLN A 1 342 ? -30.814 -8.395 47.831 1.00 91.81 342 GLN A O 1
ATOM 2616 N N . GLU A 1 343 ? -29.022 -7.744 46.635 1.00 91.62 343 GLU A N 1
ATOM 2617 C CA . GLU A 1 343 ? -28.048 -8.608 47.319 1.00 91.62 343 GLU A CA 1
ATOM 2618 C C . GLU A 1 343 ? -27.968 -8.293 48.822 1.00 91.62 343 GLU A C 1
ATOM 2620 O O . GLU A 1 343 ? -28.052 -9.195 49.653 1.00 91.62 343 GLU A O 1
ATOM 2625 N N . THR A 1 344 ? -27.905 -7.011 49.196 1.00 92.56 344 THR A N 1
ATOM 2626 C CA . THR A 1 344 ? -27.864 -6.601 50.612 1.00 92.56 344 THR A CA 1
ATOM 2627 C C . THR A 1 344 ? -29.169 -6.887 51.354 1.00 92.56 344 THR A C 1
ATOM 2629 O O . THR A 1 344 ? -29.127 -7.237 52.533 1.00 92.56 344 THR A O 1
ATOM 2632 N N . ILE A 1 345 ? -30.333 -6.786 50.700 1.00 91.25 345 ILE A N 1
ATOM 2633 C CA . ILE A 1 345 ? -31.618 -7.181 51.298 1.00 91.25 345 ILE A CA 1
ATOM 2634 C C . ILE A 1 345 ? -31.666 -8.694 51.514 1.00 91.25 345 ILE A C 1
ATOM 2636 O O . ILE A 1 345 ? -32.124 -9.132 52.570 1.00 91.25 345 ILE A O 1
ATOM 2640 N N . GLU A 1 346 ? -31.211 -9.494 50.551 1.00 91.62 346 GLU A N 1
ATOM 2641 C CA . GLU A 1 346 ? -31.151 -10.952 50.696 1.00 91.62 346 GLU A CA 1
ATOM 2642 C C . GLU A 1 346 ? -30.201 -11.363 51.826 1.00 91.62 346 GLU A C 1
ATOM 2644 O O . GLU A 1 346 ? -30.572 -12.182 52.672 1.00 91.62 346 GLU A O 1
ATOM 2649 N N . GLU A 1 347 ? -29.024 -10.742 51.911 1.00 91.00 347 GLU A N 1
ATOM 2650 C CA . GLU A 1 347 ? -28.056 -10.980 52.984 1.00 91.00 347 GLU A CA 1
ATOM 2651 C C . GLU A 1 347 ? -28.602 -10.544 54.355 1.00 91.00 347 GLU A C 1
ATOM 2653 O O . GLU A 1 347 ? -28.528 -11.299 55.327 1.00 91.00 347 GLU A O 1
ATOM 2658 N N . ALA A 1 348 ? -29.254 -9.380 54.436 1.00 88.06 348 ALA A N 1
ATOM 2659 C CA . ALA A 1 348 ? -29.912 -8.915 55.656 1.00 88.06 348 ALA A CA 1
ATOM 2660 C C . ALA A 1 348 ? -31.074 -9.832 56.075 1.00 88.06 348 ALA A C 1
ATOM 2662 O O . ALA A 1 348 ? -31.231 -10.131 57.261 1.00 88.06 348 ALA A O 1
ATOM 2663 N N . GLN A 1 349 ? -31.879 -10.323 55.125 1.00 88.50 349 GLN A N 1
ATOM 2664 C CA . GLN A 1 349 ? -32.934 -11.301 55.404 1.00 88.50 349 GLN A CA 1
ATOM 2665 C C . GLN A 1 349 ? -32.357 -12.630 55.896 1.00 88.50 349 GLN A C 1
ATOM 2667 O O . GLN A 1 349 ? -32.926 -13.237 56.807 1.00 88.50 349 GLN A O 1
ATOM 2672 N N . ALA A 1 350 ? -31.239 -13.085 55.327 1.00 88.31 350 ALA A N 1
ATOM 2673 C CA . ALA A 1 350 ? -30.548 -14.286 55.779 1.00 88.31 350 ALA A CA 1
ATOM 2674 C C . ALA A 1 350 ? -30.017 -14.117 57.211 1.00 88.31 350 ALA A C 1
ATOM 2676 O O . ALA A 1 350 ? -30.329 -14.938 58.074 1.00 88.31 350 ALA A O 1
ATOM 2677 N N . ALA A 1 351 ? -29.315 -13.016 57.496 1.00 88.06 351 ALA A N 1
ATOM 2678 C CA . ALA A 1 351 ? -28.810 -12.703 58.832 1.00 88.06 351 ALA A CA 1
ATOM 2679 C C . ALA A 1 351 ? -29.940 -12.601 59.872 1.00 88.06 351 ALA A C 1
ATOM 2681 O O . ALA A 1 351 ? -29.842 -13.160 60.966 1.00 88.06 351 ALA A O 1
ATOM 2682 N N . TRP A 1 352 ? -31.056 -11.954 59.518 1.00 86.31 352 TRP A N 1
ATOM 2683 C CA . TRP A 1 352 ? -32.205 -11.815 60.413 1.00 86.31 352 TRP A CA 1
ATOM 2684 C C . TRP A 1 352 ? -32.872 -13.165 60.716 1.00 86.31 352 TRP A C 1
ATOM 2686 O O . TRP A 1 352 ? -33.240 -13.425 61.865 1.00 86.31 352 TRP A O 1
ATOM 2696 N N . ARG A 1 353 ? -32.983 -14.059 59.723 1.00 87.31 353 ARG A N 1
ATOM 2697 C CA . ARG A 1 353 ? -33.484 -15.429 59.937 1.00 87.31 353 ARG A CA 1
ATOM 2698 C C . ARG A 1 353 ? -32.597 -16.203 60.909 1.00 87.31 353 ARG A C 1
ATOM 2700 O O . ARG A 1 353 ? -33.131 -16.807 61.839 1.00 87.31 353 ARG A O 1
ATOM 2707 N N . THR A 1 354 ? -31.278 -16.137 60.741 1.00 88.19 354 THR A N 1
ATOM 2708 C CA . THR A 1 354 ? -30.317 -16.796 61.638 1.00 88.19 354 THR A CA 1
ATOM 2709 C C . THR A 1 354 ? -30.442 -16.268 63.066 1.00 88.19 354 THR A C 1
ATOM 2711 O O . THR A 1 354 ? -30.615 -17.050 63.998 1.00 88.19 354 THR A O 1
ATOM 2714 N N . GLN A 1 355 ? -30.486 -14.944 63.250 1.00 86.69 355 GLN A N 1
ATOM 2715 C CA . GLN A 1 355 ? -30.605 -14.350 64.584 1.00 86.69 355 GLN A CA 1
ATOM 2716 C C . GLN A 1 355 ? -31.949 -14.660 65.267 1.00 86.69 355 GLN A C 1
ATOM 2718 O O . GLN A 1 355 ? -31.996 -14.837 66.485 1.00 86.69 355 GLN A O 1
ATOM 2723 N N . HIS A 1 356 ? -33.049 -14.767 64.512 1.00 84.88 356 HIS A N 1
ATOM 2724 C CA . HIS A 1 356 ? -34.332 -15.220 65.063 1.00 84.88 356 HIS A CA 1
ATOM 2725 C C . HIS A 1 356 ? -34.285 -16.679 65.524 1.00 84.88 356 HIS A C 1
ATOM 2727 O O . HIS A 1 356 ? -34.850 -17.004 66.568 1.00 84.88 356 HIS A O 1
ATOM 2733 N N . GLN A 1 357 ? -33.617 -17.554 64.769 1.00 85.19 357 GLN A N 1
ATOM 2734 C CA . GLN A 1 357 ? -33.462 -18.960 65.141 1.00 85.19 357 GLN A CA 1
ATOM 2735 C C . GLN A 1 357 ? -32.588 -19.112 66.393 1.00 85.19 357 GLN A C 1
ATOM 2737 O O . GLN A 1 357 ? -32.997 -19.786 67.339 1.00 85.19 357 GLN A O 1
ATOM 2742 N N . GLU A 1 358 ? -31.452 -18.415 66.454 1.00 83.25 358 GLU A N 1
ATOM 2743 C CA . GLU A 1 358 ? -30.578 -18.396 67.633 1.00 83.25 358 GLU A CA 1
ATOM 2744 C C . GLU A 1 358 ? -31.290 -17.823 68.868 1.00 83.25 358 GLU A C 1
ATOM 2746 O O . GLU A 1 358 ? -31.250 -18.420 69.947 1.00 83.25 358 GLU A O 1
ATOM 2751 N N . GLY A 1 359 ? -32.013 -16.709 68.711 1.00 84.56 359 GLY A N 1
ATOM 2752 C CA . GLY A 1 359 ? -32.791 -16.094 69.786 1.00 84.56 359 GLY A CA 1
ATOM 2753 C C . GLY A 1 359 ? -33.927 -16.989 70.293 1.00 84.56 359 GLY A C 1
ATOM 2754 O O . GLY A 1 359 ? -34.127 -17.100 71.504 1.00 84.56 359 GLY A O 1
ATOM 2755 N N . ALA A 1 360 ? -34.639 -17.681 69.398 1.00 81.56 360 ALA A N 1
ATOM 2756 C CA . ALA A 1 360 ? -35.687 -18.632 69.767 1.00 81.56 360 ALA A CA 1
ATOM 2757 C C . ALA A 1 360 ? -35.120 -19.841 70.528 1.00 81.56 360 ALA A C 1
ATOM 2759 O O . ALA A 1 360 ? -35.697 -20.277 71.528 1.00 81.56 360 ALA A O 1
ATOM 2760 N N . GLU A 1 361 ? -33.966 -20.361 70.107 1.00 83.94 361 GLU A N 1
ATOM 2761 C CA . GLU A 1 361 ? -33.276 -21.423 70.836 1.00 83.94 361 GLU A CA 1
ATOM 2762 C C . GLU A 1 361 ? -32.785 -20.969 72.208 1.00 83.94 361 GLU A C 1
ATOM 2764 O O . GLU A 1 361 ? -32.931 -21.707 73.185 1.00 83.94 361 GLU A O 1
ATOM 2769 N N . GLN A 1 362 ? -32.221 -19.767 72.306 1.00 86.75 362 GLN A N 1
ATOM 2770 C CA . GLN A 1 362 ? -31.737 -19.219 73.567 1.00 86.75 362 GLN A CA 1
ATOM 2771 C C . GLN A 1 362 ? -32.893 -18.945 74.533 1.00 86.75 362 GLN A C 1
ATOM 2773 O O . GLN A 1 362 ? -32.809 -19.323 75.701 1.00 86.75 362 GLN A O 1
ATOM 2778 N N . PHE A 1 363 ? -34.005 -18.388 74.045 1.00 83.94 363 PHE A N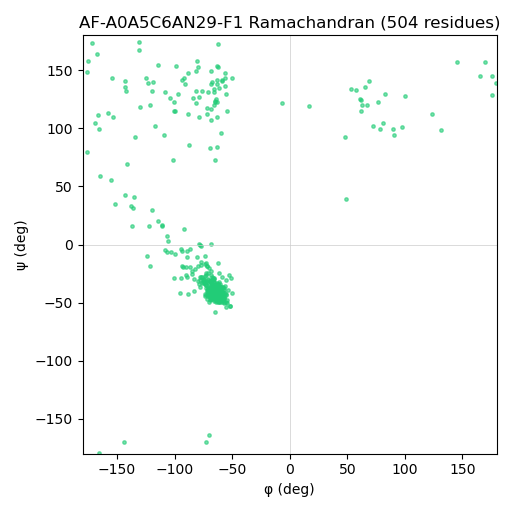 1
ATOM 2779 C CA . PHE A 1 363 ? -35.236 -18.232 74.817 1.00 83.94 363 PHE A CA 1
ATOM 2780 C C . PHE A 1 363 ? -35.759 -19.584 75.307 1.00 83.94 363 PHE A C 1
ATOM 2782 O O . PHE A 1 363 ? -36.049 -19.736 76.491 1.00 83.94 363 PHE A O 1
ATOM 2789 N N . ARG A 1 364 ? -35.797 -20.602 74.434 1.00 83.75 364 ARG A N 1
ATOM 2790 C CA . ARG A 1 364 ? -36.186 -21.967 74.814 1.00 83.75 364 ARG A CA 1
ATOM 2791 C C . ARG A 1 364 ? -35.278 -22.528 75.911 1.00 83.75 364 ARG A C 1
ATOM 2793 O O . ARG A 1 364 ? -35.781 -23.102 76.873 1.00 83.75 364 ARG A O 1
ATOM 2800 N N . ARG A 1 365 ? -33.956 -22.355 75.794 1.00 84.00 365 ARG A N 1
ATOM 2801 C CA . ARG A 1 365 ? -32.977 -22.810 76.800 1.00 84.00 365 ARG A CA 1
ATOM 2802 C C . ARG A 1 365 ? -33.157 -22.086 78.133 1.00 84.00 365 ARG A C 1
ATOM 2804 O O . ARG A 1 365 ? -33.155 -22.745 79.167 1.00 84.00 365 ARG A O 1
ATOM 2811 N N . LEU A 1 366 ? -33.347 -20.766 78.119 1.00 84.25 366 LEU A N 1
ATOM 2812 C CA . LEU A 1 366 ? -33.582 -19.967 79.326 1.00 84.25 366 LEU A CA 1
ATOM 2813 C C . LEU A 1 366 ? -34.907 -20.332 80.000 1.00 84.25 366 LEU A C 1
ATOM 2815 O O . LEU A 1 366 ? -34.941 -20.526 81.212 1.00 84.25 366 LEU A O 1
ATOM 2819 N N . LEU A 1 367 ? -35.980 -20.487 79.222 1.00 83.50 367 LEU A N 1
ATOM 2820 C CA . LEU A 1 367 ? -37.286 -20.903 79.729 1.00 83.50 367 LEU A CA 1
ATOM 2821 C C . LEU A 1 367 ? -37.203 -22.289 80.378 1.00 83.50 367 LEU A C 1
ATOM 2823 O O . LEU A 1 367 ? -37.702 -22.483 81.484 1.00 83.50 367 LEU A O 1
ATOM 2827 N N . GLN A 1 368 ? -36.517 -23.234 79.729 1.00 84.44 368 GLN A N 1
ATOM 2828 C CA . GLN A 1 368 ? -36.295 -24.573 80.269 1.00 84.44 368 GLN A CA 1
ATOM 2829 C C . GLN A 1 368 ? -35.449 -24.531 81.551 1.00 84.44 368 GLN A C 1
ATOM 2831 O O . GLN A 1 368 ? -35.822 -25.145 82.548 1.00 84.44 368 GLN A O 1
ATOM 2836 N N . ALA A 1 369 ? -34.362 -23.756 81.564 1.00 78.81 369 ALA A N 1
ATOM 2837 C CA . ALA A 1 369 ? -33.494 -23.602 82.729 1.00 78.81 369 ALA A CA 1
ATOM 2838 C C . ALA A 1 369 ? -34.183 -22.911 83.919 1.00 78.81 369 ALA A C 1
ATOM 2840 O O . ALA A 1 369 ? -33.833 -23.198 85.058 1.00 78.81 369 ALA A O 1
ATOM 2841 N N . ALA A 1 370 ? -35.155 -22.026 83.683 1.00 77.75 370 ALA A N 1
ATOM 2842 C CA . ALA A 1 370 ? -35.875 -21.318 84.741 1.00 77.75 370 ALA A CA 1
ATOM 2843 C C . ALA A 1 370 ? -37.105 -22.087 85.250 1.00 77.75 370 ALA A C 1
ATOM 2845 O O . ALA A 1 370 ? -37.340 -22.159 86.456 1.00 77.75 370 ALA A O 1
ATOM 2846 N N . MET A 1 371 ? -37.899 -22.680 84.353 1.00 73.19 371 MET A N 1
ATOM 2847 C CA . MET A 1 371 ? -39.137 -23.365 84.740 1.00 73.19 371 MET A CA 1
ATOM 2848 C C . MET A 1 371 ? -38.897 -24.754 85.325 1.00 73.19 371 MET A C 1
ATOM 2850 O O . MET A 1 371 ? -39.632 -25.165 86.222 1.00 73.19 371 MET A O 1
ATOM 2854 N N . GLN A 1 372 ? -37.881 -25.479 84.849 1.00 80.19 372 GLN A N 1
ATOM 2855 C CA . GLN A 1 372 ? -37.625 -26.842 85.309 1.00 80.19 372 GLN A CA 1
ATOM 2856 C C . GLN A 1 372 ? -37.265 -26.894 86.810 1.00 80.19 372 GLN A C 1
ATOM 2858 O O . GLN A 1 372 ? -37.925 -27.650 87.522 1.00 80.19 372 GLN A O 1
ATOM 2863 N N . PRO A 1 373 ? -36.351 -26.053 87.342 1.00 76.81 373 PRO A N 1
ATOM 2864 C CA . PRO A 1 373 ? -36.061 -26.014 88.778 1.00 76.81 373 PRO A CA 1
ATOM 2865 C C . PRO A 1 373 ? -37.223 -25.477 89.620 1.00 76.81 373 PRO A C 1
ATOM 2867 O O . PRO A 1 373 ? -37.417 -25.905 90.756 1.00 76.81 373 PRO A O 1
ATOM 2870 N N . ALA A 1 374 ? -38.004 -24.535 89.080 1.00 75.50 374 ALA A N 1
ATOM 2871 C CA . ALA A 1 374 ? -39.141 -23.959 89.792 1.00 75.50 374 ALA A CA 1
ATOM 2872 C C . ALA A 1 374 ? -40.243 -25.002 90.029 1.00 75.50 374 ALA A C 1
ATOM 2874 O O . ALA A 1 374 ? -40.765 -25.092 91.139 1.00 75.50 374 ALA A O 1
ATOM 2875 N N . LEU A 1 375 ? -40.558 -25.822 89.019 1.00 76.19 375 LEU A N 1
ATOM 2876 C CA . LEU A 1 375 ? -41.558 -26.887 89.130 1.00 76.19 375 LEU A CA 1
ATOM 2877 C C . LEU A 1 375 ? -41.105 -28.011 90.071 1.00 76.19 375 LEU A C 1
ATOM 2879 O O . LEU A 1 375 ? -41.902 -28.456 90.895 1.00 76.19 375 LEU A O 1
ATOM 2883 N N . THR A 1 376 ? -39.834 -28.425 90.012 1.00 76.31 376 THR A N 1
ATOM 2884 C CA . THR A 1 376 ? -39.299 -29.450 90.926 1.00 76.31 376 THR A CA 1
ATOM 2885 C C . THR A 1 376 ? -39.269 -28.958 92.370 1.00 76.31 376 THR A C 1
ATOM 2887 O O . THR A 1 376 ? -39.732 -29.651 93.267 1.00 76.31 376 THR A O 1
ATOM 2890 N N . HIS A 1 377 ? -38.831 -27.719 92.605 1.00 76.50 377 HIS A N 1
ATOM 2891 C CA . HIS A 1 377 ? -38.816 -27.136 93.947 1.00 76.50 377 HIS A CA 1
ATOM 2892 C C . HIS A 1 377 ? -40.232 -26.942 94.522 1.00 76.50 377 HIS A C 1
ATOM 2894 O O . HIS A 1 377 ? -40.441 -27.044 95.734 1.00 76.50 377 HIS A O 1
ATOM 2900 N N . HIS A 1 378 ? -41.231 -26.661 93.676 1.00 77.81 378 HIS A N 1
ATOM 2901 C CA . HIS A 1 378 ? -42.620 -26.578 94.127 1.00 77.81 378 HIS A CA 1
ATOM 2902 C C . HIS A 1 378 ? -43.200 -27.954 94.477 1.00 77.81 378 HIS A C 1
ATOM 2904 O O . HIS A 1 378 ? -43.886 -28.063 95.492 1.00 77.81 378 HIS A O 1
ATOM 2910 N N . ALA A 1 379 ? -42.874 -28.994 93.702 1.00 74.38 379 ALA A N 1
ATOM 2911 C CA . ALA A 1 379 ? -43.248 -30.374 94.009 1.00 74.38 379 ALA A CA 1
ATOM 2912 C C . ALA A 1 379 ? -42.649 -30.846 95.350 1.00 74.38 379 ALA A C 1
ATOM 2914 O O . ALA A 1 379 ? -43.399 -31.293 96.219 1.00 74.38 379 ALA A O 1
ATOM 2915 N N . ASP A 1 380 ? -41.352 -30.613 95.577 1.00 74.38 380 ASP A N 1
ATOM 2916 C CA . ASP A 1 380 ? -40.670 -30.967 96.834 1.00 74.38 380 ASP A CA 1
ATOM 2917 C C . ASP A 1 380 ? -41.262 -30.229 98.048 1.00 74.38 380 ASP A C 1
ATOM 2919 O O . ASP A 1 380 ? -41.432 -30.804 99.127 1.00 74.38 380 ASP A O 1
ATOM 2923 N N . ARG A 1 381 ? -41.627 -28.944 97.893 1.00 75.62 381 ARG A N 1
ATOM 2924 C CA . ARG A 1 381 ? -42.296 -28.189 98.970 1.00 75.62 381 ARG A CA 1
ATOM 2925 C C . ARG A 1 381 ? -43.674 -28.749 99.301 1.00 75.62 381 ARG A C 1
ATOM 2927 O O . ARG A 1 381 ? -44.024 -28.767 100.481 1.00 75.62 381 ARG A O 1
ATOM 2934 N N . ILE A 1 382 ? -44.442 -29.179 98.298 1.00 77.81 382 ILE A N 1
ATOM 2935 C CA . ILE A 1 382 ? -45.759 -29.794 98.506 1.00 77.81 382 ILE A CA 1
ATOM 2936 C C . ILE A 1 382 ? -45.597 -31.112 99.273 1.00 77.81 382 ILE A C 1
ATOM 2938 O O . ILE A 1 382 ? -46.280 -31.317 100.280 1.00 77.81 382 ILE A O 1
ATOM 2942 N N . GLU A 1 383 ? -44.642 -31.951 98.880 1.00 73.81 383 GLU A N 1
ATOM 2943 C CA . GLU A 1 383 ? -44.359 -33.225 99.548 1.00 73.81 383 GLU A CA 1
ATOM 2944 C C . GLU A 1 383 ? -43.905 -33.026 101.006 1.00 73.81 383 GLU A C 1
ATOM 2946 O O . GLU A 1 383 ? -44.438 -33.659 101.921 1.00 73.81 383 GLU A O 1
ATOM 2951 N N . GLN A 1 384 ? -43.035 -32.043 101.269 1.00 74.00 384 GLN A N 1
ATOM 2952 C CA . GLN A 1 384 ? -42.660 -31.664 102.637 1.00 74.00 384 GLN A CA 1
ATOM 2953 C C . GLN A 1 384 ? -43.847 -31.182 103.481 1.00 74.00 384 GLN A C 1
ATOM 2955 O O . GLN A 1 384 ? -43.910 -31.470 104.679 1.00 74.00 384 GLN A O 1
ATOM 2960 N N . THR A 1 385 ? -44.778 -30.418 102.901 1.00 73.81 385 THR A N 1
ATOM 2961 C CA . THR A 1 385 ? -45.973 -29.967 103.632 1.00 73.81 385 THR A CA 1
ATOM 2962 C C . THR A 1 385 ? -46.936 -31.107 103.935 1.00 73.81 385 THR A C 1
ATOM 2964 O O . THR A 1 385 ? -47.481 -31.141 105.038 1.00 73.81 385 THR A O 1
ATOM 2967 N N . ILE A 1 386 ? -47.088 -32.069 103.020 1.00 73.31 386 ILE A N 1
ATOM 2968 C CA . ILE A 1 386 ? -47.892 -33.277 103.242 1.00 73.31 386 ILE A CA 1
ATOM 2969 C C . ILE A 1 386 ? -47.281 -34.114 104.374 1.00 73.31 386 ILE A C 1
ATOM 2971 O O . ILE A 1 386 ? -47.995 -34.486 105.302 1.00 73.31 386 ILE A O 1
ATOM 2975 N N . GLY A 1 387 ? -45.956 -34.306 104.383 1.00 69.62 387 GLY A N 1
ATOM 2976 C CA . GLY A 1 387 ? -45.268 -35.018 105.468 1.00 69.62 387 GLY A CA 1
ATOM 2977 C C . GLY A 1 387 ? -45.423 -34.350 106.843 1.00 69.62 387 GLY A C 1
ATOM 2978 O O . GLY A 1 387 ? -45.616 -35.027 107.852 1.00 69.62 387 GLY A O 1
ATOM 2979 N N . LYS A 1 388 ? -45.414 -33.009 106.905 1.00 74.38 388 LYS A N 1
ATOM 2980 C CA . LYS A 1 388 ? -45.673 -32.264 108.154 1.00 74.38 388 LYS A CA 1
ATOM 2981 C C . LYS A 1 388 ? -47.123 -32.396 108.631 1.00 74.38 388 LYS A C 1
ATOM 2983 O O . LYS A 1 388 ? -47.355 -32.482 109.836 1.00 74.38 388 LYS A O 1
ATOM 2988 N N . LEU A 1 389 ? -48.086 -32.414 107.709 1.00 75.38 389 LEU A N 1
ATOM 2989 C CA . LEU A 1 389 ? -49.507 -32.611 108.013 1.00 75.38 389 LEU A CA 1
ATOM 2990 C C . LEU A 1 389 ? -49.789 -34.018 108.554 1.00 75.38 389 LEU A C 1
ATOM 2992 O O 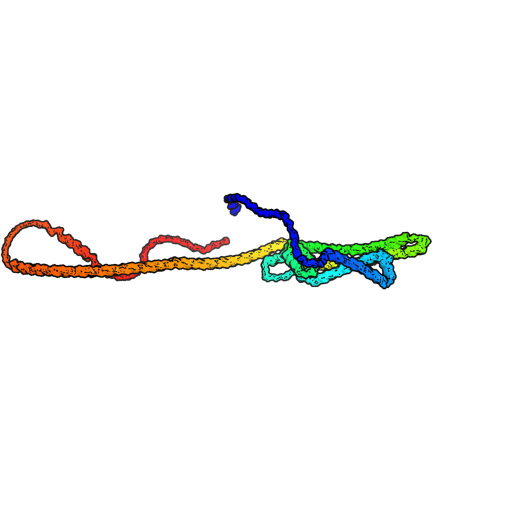. LEU A 1 389 ? -50.555 -34.150 109.505 1.00 75.38 389 LEU A O 1
ATOM 2996 N N . ASP A 1 390 ? -49.130 -35.044 108.017 1.00 72.12 390 ASP A N 1
ATOM 2997 C CA . ASP A 1 390 ? -49.282 -36.429 108.481 1.00 72.12 390 ASP A CA 1
ATOM 2998 C C . ASP A 1 390 ? -48.661 -36.646 109.881 1.00 72.12 390 ASP A C 1
ATOM 3000 O O . ASP A 1 390 ? -49.254 -37.266 110.772 1.00 72.12 390 ASP A O 1
ATOM 3004 N N . GLY A 1 391 ? -47.514 -36.009 110.150 1.00 70.50 391 GLY A N 1
ATOM 3005 C CA . GLY A 1 391 ? -46.922 -35.940 111.495 1.00 70.50 391 GLY A CA 1
ATOM 3006 C C . GLY A 1 391 ? -47.804 -35.206 112.522 1.00 70.50 391 GLY A C 1
ATOM 3007 O O . GLY A 1 391 ? -47.950 -35.632 113.671 1.00 70.50 391 GLY A O 1
ATOM 3008 N N . ALA A 1 392 ? -48.450 -34.110 112.116 1.00 72.50 392 ALA A N 1
ATOM 3009 C CA . ALA A 1 392 ? -49.400 -33.393 112.967 1.00 72.50 392 ALA A CA 1
ATOM 3010 C C . ALA A 1 392 ? -50.682 -34.209 113.225 1.00 72.50 392 ALA A C 1
ATOM 3012 O O . ALA A 1 392 ? -51.170 -34.264 114.351 1.00 72.50 392 ALA A O 1
ATOM 3013 N N . ALA A 1 393 ? -51.214 -34.897 112.213 1.00 69.00 393 ALA A N 1
ATOM 3014 C CA . ALA A 1 393 ? -52.401 -35.735 112.362 1.00 69.00 393 ALA A CA 1
ATOM 3015 C C . ALA A 1 393 ? -52.153 -36.939 113.287 1.00 69.00 393 ALA A C 1
ATOM 3017 O O . ALA A 1 393 ? -52.990 -37.257 114.135 1.00 69.00 393 ALA A O 1
ATOM 3018 N N . SER A 1 394 ? -50.989 -37.583 113.171 1.00 71.75 394 SER A N 1
ATOM 3019 C CA . SER A 1 394 ? -50.610 -38.717 114.024 1.00 71.75 394 SER A CA 1
ATOM 3020 C C . SER A 1 394 ? -50.398 -38.311 115.489 1.00 71.75 394 SER A C 1
ATOM 3022 O O . SER A 1 394 ? -50.894 -38.997 116.385 1.00 71.75 394 SER A O 1
ATOM 3024 N N . SER A 1 395 ? -49.754 -37.168 115.749 1.00 76.00 395 SER A N 1
ATOM 3025 C CA . SER A 1 395 ? -49.580 -36.630 117.110 1.00 76.00 395 SER A CA 1
ATOM 3026 C C . SER A 1 395 ? -50.895 -36.191 117.762 1.00 76.00 395 SER A C 1
ATOM 3028 O O . SER A 1 395 ? -51.125 -36.495 118.933 1.00 76.00 395 SER A O 1
ATOM 3030 N N . VAL A 1 396 ? -51.806 -35.565 117.010 1.00 76.44 396 VAL A N 1
ATOM 3031 C CA . VAL A 1 396 ? -53.157 -35.235 117.501 1.00 76.44 396 VAL A CA 1
ATOM 3032 C C . VAL A 1 396 ? -53.944 -36.504 117.845 1.00 76.44 396 VAL A C 1
ATOM 3034 O O . VAL A 1 396 ? -54.627 -36.551 118.867 1.00 76.44 396 VAL A O 1
ATOM 3037 N N . ASN A 1 397 ? -53.828 -37.557 117.033 1.00 75.81 397 ASN A N 1
ATOM 3038 C CA . ASN A 1 397 ? -54.505 -38.831 117.287 1.00 75.81 397 ASN A CA 1
ATOM 3039 C C . ASN A 1 397 ? -53.954 -39.533 118.543 1.00 75.81 397 ASN A C 1
ATOM 3041 O O . ASN A 1 397 ? -54.719 -40.106 119.320 1.00 75.81 397 ASN A O 1
ATOM 3045 N N . LEU A 1 398 ? -52.641 -39.446 118.785 1.00 76.81 398 LEU A N 1
ATOM 3046 C CA . LEU A 1 398 ? -52.024 -39.954 120.012 1.00 76.81 398 LEU A CA 1
ATOM 3047 C C . LEU A 1 398 ? -52.504 -39.177 121.250 1.00 76.81 398 LEU A C 1
ATOM 3049 O O . LEU A 1 398 ? -52.969 -39.792 122.207 1.00 76.81 398 LEU A O 1
ATOM 3053 N N . ALA A 1 399 ? -52.505 -37.842 121.189 1.00 75.44 399 ALA A N 1
ATOM 3054 C CA . ALA A 1 399 ? -52.972 -36.985 122.281 1.00 75.44 399 ALA A CA 1
ATOM 3055 C C . ALA A 1 399 ? -54.457 -37.217 122.621 1.00 75.44 399 ALA A C 1
ATOM 3057 O O . ALA A 1 399 ? -54.837 -37.258 123.790 1.00 75.44 399 ALA A O 1
ATOM 3058 N N . LEU A 1 400 ? -55.307 -37.438 121.611 1.00 78.50 400 LEU A N 1
ATOM 3059 C CA . LEU A 1 400 ? -56.727 -37.732 121.819 1.00 78.50 400 LEU A CA 1
ATOM 3060 C C . LEU A 1 400 ? -56.939 -39.091 122.512 1.00 78.50 400 LEU A C 1
ATOM 3062 O O . LEU A 1 400 ? -57.848 -39.244 123.333 1.00 78.50 400 LEU A O 1
ATOM 3066 N N . ARG A 1 401 ? -56.087 -40.083 122.219 1.00 76.38 401 ARG A N 1
ATOM 3067 C CA . ARG A 1 401 ? -56.102 -41.394 122.892 1.00 76.38 401 ARG A CA 1
ATOM 3068 C C . ARG A 1 401 ? -55.647 -41.301 124.347 1.00 76.38 401 ARG A C 1
ATOM 3070 O O . ARG A 1 401 ? -56.272 -41.913 125.208 1.00 76.38 401 ARG A O 1
ATOM 3077 N N . GLU A 1 402 ? -54.614 -40.514 124.631 1.00 75.94 402 GLU A N 1
ATOM 3078 C CA . GLU A 1 402 ? -54.154 -40.263 126.003 1.00 75.94 402 GLU A CA 1
ATOM 3079 C C . GLU A 1 402 ? -55.215 -39.514 126.821 1.00 75.94 402 GLU A C 1
ATOM 3081 O O . GLU A 1 402 ? -55.552 -39.925 127.932 1.00 75.94 402 GLU A O 1
ATOM 3086 N N . GLN A 1 403 ? -55.837 -38.480 126.246 1.00 77.31 403 GLN A N 1
ATOM 3087 C CA . GLN A 1 403 ? -56.886 -37.708 126.917 1.00 77.31 403 GLN A CA 1
ATOM 3088 C C . GLN A 1 403 ? -58.146 -38.545 127.197 1.00 77.31 403 GLN A C 1
ATOM 3090 O O . GLN A 1 403 ? -58.749 -38.424 128.265 1.00 77.31 403 GLN A O 1
ATOM 3095 N N . THR A 1 404 ? -58.537 -39.427 126.271 1.00 74.88 404 THR A N 1
ATOM 3096 C CA . THR A 1 404 ? -59.675 -40.342 126.475 1.00 74.88 404 THR A CA 1
ATOM 3097 C C . THR A 1 404 ? -59.375 -41.472 127.459 1.00 74.88 404 THR A C 1
ATOM 3099 O O . THR A 1 404 ? -60.312 -41.996 128.058 1.00 74.88 404 THR A O 1
ATOM 3102 N N . ALA A 1 405 ? -58.107 -41.847 127.656 1.00 73.75 405 ALA A N 1
ATOM 3103 C CA . ALA A 1 405 ? -57.703 -42.735 128.744 1.00 73.75 405 ALA A CA 1
ATOM 3104 C C . ALA A 1 405 ? -57.785 -42.017 130.103 1.00 73.75 405 ALA A C 1
ATOM 3106 O O . ALA A 1 405 ? -58.431 -42.530 131.012 1.00 73.75 405 ALA A O 1
ATOM 3107 N N . ALA A 1 406 ? -57.261 -40.790 130.200 1.00 75.06 406 ALA A N 1
ATOM 3108 C CA . ALA A 1 406 ? -57.303 -39.984 131.424 1.00 75.06 406 ALA A CA 1
ATOM 3109 C C . ALA A 1 406 ? -58.737 -39.657 131.891 1.00 75.06 406 ALA A C 1
ATOM 3111 O O . ALA A 1 406 ? -59.040 -39.722 133.080 1.00 75.06 406 ALA A O 1
ATOM 3112 N N . TRP A 1 407 ? -59.652 -39.359 130.959 1.00 71.88 407 TRP A N 1
ATOM 3113 C CA . TRP A 1 407 ? -61.076 -39.170 131.277 1.00 71.88 407 TRP A CA 1
ATOM 3114 C C . TRP A 1 407 ? -61.735 -40.436 131.833 1.00 71.88 407 TRP A C 1
ATOM 3116 O O . TRP A 1 407 ? -62.642 -40.348 132.659 1.00 71.88 407 TRP A O 1
ATOM 3126 N N . ARG A 1 408 ? -61.297 -41.614 131.378 1.00 75.19 408 ARG A N 1
ATOM 3127 C CA . ARG A 1 408 ? -61.853 -42.898 131.810 1.00 75.19 408 ARG A CA 1
ATOM 3128 C C . ARG A 1 408 ? -61.468 -43.210 133.255 1.00 75.19 408 ARG A C 1
ATOM 3130 O O . ARG A 1 408 ? -62.339 -43.599 134.026 1.00 75.19 408 ARG A O 1
ATOM 3137 N N . ASP A 1 409 ? -60.215 -42.952 133.621 1.00 70.50 409 ASP A N 1
ATOM 3138 C CA . ASP A 1 409 ? -59.717 -43.156 134.986 1.00 70.50 409 ASP A CA 1
ATOM 3139 C C . ASP A 1 409 ? -60.381 -42.194 135.987 1.00 70.50 409 ASP A C 1
ATOM 3141 O O . ASP A 1 409 ? -60.872 -42.632 137.028 1.00 70.50 409 ASP A O 1
ATOM 3145 N N . ALA A 1 410 ? -60.526 -40.910 135.636 1.00 70.62 410 ALA A N 1
ATOM 3146 C CA . ALA A 1 410 ? 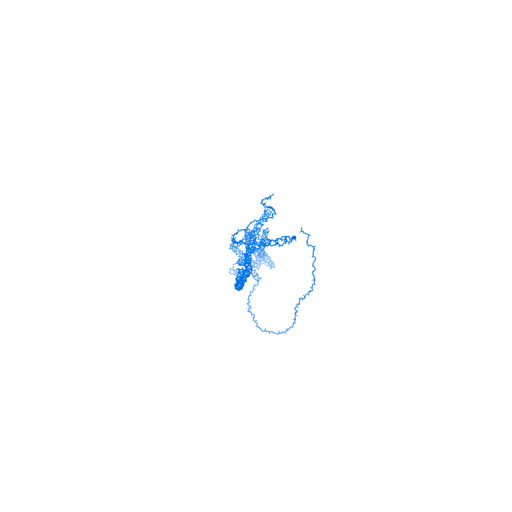-61.193 -39.918 136.492 1.00 70.62 410 ALA A CA 1
ATOM 3147 C C . ALA A 1 410 ? -62.693 -40.217 136.719 1.00 70.62 410 ALA A C 1
ATOM 3149 O O . ALA A 1 410 ? -63.241 -39.984 137.802 1.00 70.62 410 ALA A O 1
ATOM 3150 N N . LEU A 1 411 ? -63.382 -40.768 135.712 1.00 72.75 411 LEU A N 1
ATOM 3151 C CA . LEU A 1 411 ? -64.774 -41.217 135.854 1.00 72.75 411 LEU A CA 1
ATOM 3152 C C . LEU A 1 411 ? -64.901 -42.442 136.771 1.00 72.75 411 LEU A C 1
ATOM 3154 O O . LEU A 1 411 ? -65.906 -42.593 137.464 1.00 72.75 411 LEU A O 1
ATOM 3158 N N . GLN A 1 412 ? -63.887 -43.307 136.807 1.00 71.56 412 GLN A N 1
ATOM 3159 C CA . GLN A 1 412 ? -63.861 -44.455 137.712 1.00 71.56 412 GLN A CA 1
ATOM 3160 C C . GLN A 1 412 ? -63.604 -44.032 139.165 1.00 71.56 412 GLN A C 1
ATOM 3162 O O . GLN A 1 412 ? -64.229 -44.571 140.077 1.00 71.56 412 GLN A O 1
ATOM 3167 N N . GLU A 1 413 ? -62.749 -43.032 139.378 1.00 66.62 413 GLU A N 1
ATOM 3168 C CA . GLU A 1 413 ? -62.441 -42.470 140.698 1.00 66.62 413 GLU A CA 1
ATOM 3169 C C . GLU A 1 413 ? -63.655 -41.749 141.316 1.00 66.62 413 GLU A C 1
ATOM 3171 O O . GLU A 1 413 ? -64.050 -42.032 142.449 1.00 66.62 413 GLU A O 1
ATOM 3176 N N . THR A 1 414 ? -64.347 -40.921 140.529 1.00 63.12 414 THR A N 1
ATOM 3177 C CA . THR A 1 414 ? -65.573 -40.223 140.965 1.00 63.12 414 THR A CA 1
ATOM 3178 C C . THR A 1 414 ? -66.752 -41.171 141.229 1.00 63.12 414 THR A C 1
ATOM 3180 O O . THR A 1 414 ? -67.569 -40.916 142.117 1.00 63.12 414 THR A O 1
ATOM 3183 N N . ALA A 1 415 ? -66.840 -42.311 140.534 1.00 59.56 415 ALA A N 1
ATOM 3184 C CA . ALA A 1 415 ? -67.858 -43.331 140.807 1.00 59.56 415 ALA A CA 1
ATOM 3185 C C . ALA A 1 415 ? -67.664 -44.021 142.173 1.00 59.56 415 ALA A C 1
ATOM 3187 O O . ALA A 1 415 ? -68.648 -44.350 142.846 1.00 59.56 415 ALA A O 1
ATOM 3188 N N . ILE A 1 416 ? -66.410 -44.204 142.601 1.00 64.88 416 ILE A N 1
ATOM 3189 C CA . ILE A 1 416 ? -66.063 -44.758 143.918 1.00 64.88 416 ILE A CA 1
ATOM 3190 C C . ILE A 1 416 ? -66.394 -43.741 145.026 1.00 64.88 416 ILE A C 1
ATOM 3192 O O . ILE A 1 416 ? -66.926 -44.118 146.073 1.00 64.88 416 ILE A O 1
ATOM 3196 N N . GLU A 1 417 ? -66.177 -42.448 144.772 1.00 63.91 417 GLU A N 1
ATOM 3197 C CA . GLU A 1 417 ? -66.441 -41.355 145.719 1.00 63.91 417 GLU A CA 1
ATOM 3198 C C . GLU A 1 417 ? -67.945 -41.054 145.913 1.00 63.91 417 GLU A C 1
ATOM 3200 O O . GLU A 1 417 ? -68.416 -40.780 147.020 1.00 63.91 417 GLU A O 1
ATOM 3205 N N . VAL A 1 418 ? -68.762 -41.193 144.864 1.00 66.50 418 VAL A N 1
ATOM 3206 C CA . VAL A 1 418 ? -70.226 -41.027 144.967 1.00 66.50 418 VAL A CA 1
ATOM 3207 C C . VAL A 1 418 ? -70.880 -42.181 145.743 1.00 66.50 418 VAL A C 1
ATOM 3209 O O . VAL A 1 418 ? -71.857 -41.974 146.471 1.00 66.50 418 VAL A O 1
ATOM 3212 N N . GLN A 1 419 ? -70.342 -43.403 145.653 1.00 62.19 419 GLN A N 1
ATOM 3213 C CA . GLN A 1 419 ? -70.845 -44.539 146.436 1.00 62.19 419 GLN A CA 1
ATOM 3214 C C . GLN A 1 419 ? -70.557 -44.404 147.936 1.00 62.19 419 GLN A C 1
ATOM 3216 O O . GLN A 1 419 ? -71.403 -44.784 148.753 1.00 62.19 419 GLN A O 1
ATOM 3221 N N . THR A 1 420 ? -69.410 -43.837 148.317 1.00 59.56 420 THR A N 1
ATOM 3222 C CA . THR A 1 420 ? -69.078 -43.579 149.725 1.00 59.56 420 THR A CA 1
ATOM 3223 C C . THR A 1 420 ? -69.934 -42.454 150.308 1.00 59.56 420 THR A C 1
ATOM 3225 O O . THR A 1 420 ? -70.435 -42.611 151.422 1.00 59.56 420 THR A O 1
ATOM 3228 N N . HIS A 1 421 ? -70.232 -41.400 149.537 1.00 58.22 421 HIS A N 1
ATOM 3229 C CA . HIS A 1 421 ? -71.120 -40.304 149.959 1.00 58.22 421 HIS A CA 1
ATOM 3230 C C . HIS A 1 421 ? -72.598 -40.728 150.107 1.00 58.22 421 HIS A C 1
ATOM 3232 O O . HIS A 1 421 ? -73.324 -40.257 150.985 1.00 58.22 421 HIS A O 1
ATOM 3238 N N . ARG A 1 422 ? -73.058 -41.688 149.292 1.00 60.44 422 ARG A N 1
ATOM 3239 C CA . ARG A 1 422 ? -74.402 -42.284 149.416 1.00 60.44 422 ARG A CA 1
ATOM 3240 C C . ARG A 1 422 ? -74.553 -43.136 150.682 1.00 60.44 422 ARG A C 1
ATOM 3242 O O . ARG A 1 422 ? -75.645 -43.214 151.242 1.00 60.44 422 ARG A O 1
ATOM 3249 N N . ARG A 1 423 ? -73.469 -43.764 151.149 1.00 58.22 423 ARG A N 1
ATOM 3250 C CA . ARG A 1 423 ? -73.465 -44.620 152.347 1.00 58.22 423 ARG A CA 1
ATOM 3251 C C . ARG A 1 423 ? -73.521 -43.809 153.649 1.00 58.22 423 ARG A C 1
ATOM 3253 O O . ARG A 1 423 ? -74.144 -44.263 154.602 1.00 58.22 423 ARG A O 1
ATOM 3260 N N . THR A 1 424 ? -72.943 -42.608 153.674 1.00 59.00 424 THR A N 1
ATOM 3261 C CA . THR A 1 424 ? -72.993 -41.671 154.814 1.00 59.00 424 THR A CA 1
ATOM 3262 C C . THR A 1 424 ? -74.314 -40.908 154.935 1.00 59.00 424 THR A C 1
ATOM 3264 O O . THR A 1 424 ? -74.712 -40.560 156.042 1.00 59.00 424 THR A O 1
ATOM 3267 N N . LEU A 1 425 ? -75.042 -40.678 153.837 1.00 59.06 425 LEU A N 1
ATOM 3268 C CA . LEU A 1 425 ? -76.364 -40.035 153.898 1.00 59.06 425 LEU A CA 1
ATOM 3269 C C . LEU A 1 425 ? -77.463 -40.965 154.437 1.00 59.06 425 LEU A C 1
ATOM 3271 O O . LEU A 1 425 ? -78.384 -40.500 155.103 1.00 59.06 425 LEU A O 1
ATOM 3275 N N . LEU A 1 426 ? -77.346 -42.280 154.225 1.00 61.41 426 LEU A N 1
ATOM 3276 C CA . LEU A 1 426 ? -78.308 -43.255 154.754 1.00 61.41 426 LEU A CA 1
ATOM 3277 C C . LEU A 1 426 ? -78.236 -43.393 156.286 1.00 61.41 426 LEU A C 1
ATOM 3279 O O . LEU A 1 426 ? -79.270 -43.576 156.919 1.00 61.41 426 LEU A O 1
ATOM 3283 N N . THR A 1 427 ? -77.060 -43.208 156.897 1.00 60.34 427 THR A N 1
ATOM 3284 C CA . THR A 1 427 ? -76.899 -43.243 158.364 1.00 60.34 427 THR A CA 1
ATOM 3285 C C . THR A 1 427 ? -77.394 -41.966 159.054 1.00 60.34 427 THR A C 1
ATOM 3287 O O . THR A 1 427 ? -77.845 -42.017 160.196 1.00 60.34 427 THR A O 1
ATOM 3290 N N . HIS A 1 428 ? -77.370 -40.817 158.367 1.00 57.72 428 HIS A N 1
ATOM 3291 C CA . HIS A 1 428 ? -77.897 -39.546 158.888 1.00 57.72 428 HIS A CA 1
ATOM 3292 C C . HIS A 1 428 ? -79.436 -39.483 158.884 1.00 57.72 428 HIS A C 1
ATOM 3294 O O . HIS A 1 428 ? -80.032 -38.851 159.756 1.00 57.72 428 HIS A O 1
ATOM 3300 N N . VAL A 1 429 ? -80.091 -40.167 157.939 1.00 60.28 429 VAL A N 1
ATOM 3301 C CA . VAL A 1 429 ? -81.562 -40.242 157.859 1.00 60.28 429 VAL A CA 1
ATOM 3302 C C . VAL A 1 429 ? -82.146 -41.131 158.967 1.00 60.28 429 VAL A C 1
ATOM 3304 O O . VAL A 1 429 ? -83.183 -40.788 159.529 1.00 60.28 429 VAL A O 1
ATOM 3307 N N . GLU A 1 430 ? -81.449 -42.199 159.363 1.00 57.09 430 GLU A N 1
ATOM 3308 C CA . GLU A 1 430 ? -81.869 -43.126 160.431 1.00 57.09 430 GLU A CA 1
ATOM 3309 C C . GLU A 1 430 ? -81.786 -42.500 161.847 1.00 57.09 430 GLU A C 1
ATOM 3311 O O . GLU A 1 430 ? -82.601 -42.793 162.728 1.00 57.09 430 GLU A O 1
ATOM 3316 N N . ALA A 1 431 ? -80.846 -41.567 162.058 1.00 57.44 431 ALA A N 1
ATOM 3317 C CA . ALA A 1 431 ? -80.668 -40.844 163.322 1.00 57.44 431 ALA A CA 1
ATOM 3318 C C . ALA A 1 431 ? -81.668 -39.682 163.520 1.00 57.44 431 ALA A C 1
ATOM 3320 O O . ALA A 1 431 ? -82.072 -39.402 164.648 1.00 57.44 431 ALA A O 1
ATOM 3321 N N . MET A 1 432 ? -82.121 -39.021 162.445 1.00 55.22 432 MET A N 1
ATOM 3322 C CA . MET A 1 432 ? -83.104 -37.925 162.539 1.00 55.22 432 MET A CA 1
ATOM 3323 C C . MET A 1 432 ? -84.541 -38.414 162.779 1.00 55.22 432 MET A C 1
ATOM 3325 O O . MET A 1 432 ? -85.328 -37.719 163.423 1.00 55.22 432 MET A O 1
ATOM 3329 N N . THR A 1 433 ? -84.893 -39.624 162.335 1.00 57.72 433 THR A N 1
ATOM 3330 C CA . THR A 1 433 ? -86.243 -40.191 162.511 1.00 57.72 433 THR A CA 1
ATOM 3331 C C . THR A 1 433 ? -86.560 -40.637 163.946 1.00 57.72 433 THR A C 1
ATOM 3333 O O . THR A 1 433 ? -87.730 -40.782 164.294 1.00 57.72 433 THR A O 1
ATOM 3336 N N . THR A 1 434 ? -85.552 -40.815 164.808 1.00 53.22 434 THR A N 1
ATOM 3337 C CA . THR A 1 434 ? -85.734 -41.255 166.209 1.00 53.22 434 THR A CA 1
ATOM 3338 C C . THR A 1 434 ? -85.826 -40.105 167.221 1.00 53.22 434 THR A C 1
ATOM 3340 O O . THR A 1 434 ? -86.363 -40.296 168.311 1.00 53.22 434 THR A O 1
ATOM 3343 N N . LEU A 1 435 ? -85.380 -38.895 166.862 1.00 55.72 435 LEU A N 1
ATOM 3344 C CA . LEU A 1 435 ? -85.498 -37.689 167.697 1.00 55.72 435 LEU A CA 1
ATOM 3345 C C . LEU A 1 435 ? -86.814 -36.924 167.458 1.00 55.72 435 LEU A C 1
ATOM 3347 O O . LEU A 1 435 ? -87.355 -36.330 168.387 1.00 55.72 435 LEU A O 1
ATOM 3351 N N . ALA A 1 436 ? -87.391 -37.014 166.254 1.00 52.53 436 ALA A N 1
ATOM 3352 C CA . ALA A 1 436 ? -88.646 -36.344 165.895 1.00 52.53 436 ALA A CA 1
ATOM 3353 C C . ALA A 1 436 ? -89.915 -36.960 166.532 1.00 52.53 436 ALA A C 1
ATOM 3355 O O . ALA A 1 436 ? -90.956 -36.309 166.576 1.00 52.53 436 ALA A O 1
ATOM 3356 N N . THR A 1 437 ? -89.848 -38.186 167.065 1.00 49.66 437 THR A N 1
ATOM 3357 C CA . THR A 1 437 ? -90.998 -38.888 167.674 1.00 49.66 437 THR A CA 1
ATOM 3358 C C . THR A 1 437 ? -91.127 -38.706 169.190 1.00 49.66 437 THR A C 1
ATOM 3360 O O . THR A 1 437 ? -92.128 -39.131 169.761 1.00 49.66 437 THR A O 1
ATOM 3363 N N . ARG A 1 438 ? -90.172 -38.043 169.865 1.00 47.50 438 ARG A N 1
ATOM 3364 C CA . ARG A 1 438 ? -90.227 -37.800 171.324 1.00 47.50 438 ARG A CA 1
ATOM 3365 C C . ARG A 1 438 ? -90.621 -36.380 171.747 1.00 47.50 438 ARG A C 1
ATOM 3367 O O . ARG A 1 438 ? -90.829 -36.167 172.934 1.00 47.50 438 ARG A O 1
ATOM 3374 N N . GLN A 1 439 ? -90.756 -35.424 170.824 1.00 48.78 439 GLN A N 1
ATOM 3375 C CA . GLN A 1 439 ? -90.892 -33.994 171.163 1.00 48.78 439 GLN A CA 1
ATOM 3376 C C . GLN A 1 439 ? -92.257 -33.372 170.788 1.00 48.78 439 GLN A C 1
ATOM 3378 O O . GLN A 1 439 ? -92.380 -32.157 170.675 1.00 48.78 439 GLN A O 1
ATOM 3383 N N . THR A 1 440 ? -93.294 -34.199 170.607 1.00 44.31 440 THR A N 1
ATOM 3384 C CA . THR A 1 440 ? -94.668 -33.784 170.239 1.00 44.31 440 THR A CA 1
ATOM 3385 C C . THR A 1 440 ? -95.741 -34.164 171.273 1.00 44.31 440 THR A C 1
ATOM 3387 O O . THR A 1 440 ? -96.904 -34.331 170.917 1.00 44.31 440 THR A O 1
ATOM 3390 N N . GLN A 1 441 ? -95.396 -34.245 172.566 1.00 33.84 441 GLN A N 1
ATOM 3391 C CA . GLN A 1 441 ? -96.377 -34.196 173.663 1.00 33.84 441 GLN A CA 1
ATOM 3392 C C . GLN A 1 441 ? -95.837 -33.405 174.870 1.00 33.84 441 GLN A C 1
ATOM 3394 O O . GLN A 1 441 ? -94.731 -33.670 175.330 1.00 33.84 441 GLN A O 1
ATOM 3399 N N . ALA A 1 442 ? -96.685 -32.496 175.371 1.00 31.20 442 ALA A N 1
ATOM 3400 C CA . ALA A 1 442 ? -96.530 -31.518 176.462 1.00 31.20 442 ALA A CA 1
ATOM 3401 C C . ALA A 1 442 ? -95.729 -30.250 176.083 1.00 31.20 442 ALA A C 1
ATOM 3403 O O . ALA A 1 442 ? -94.515 -30.300 175.923 1.00 31.20 442 ALA A O 1
ATOM 3404 N N . SER A 1 443 ? -96.369 -29.111 175.769 1.00 29.12 443 SER A N 1
ATOM 3405 C CA . SER A 1 443 ? -97.121 -28.213 176.686 1.00 29.12 443 SER A CA 1
ATOM 3406 C C . SER A 1 443 ? -96.262 -27.799 177.881 1.00 29.12 443 SER A C 1
ATOM 3408 O O . SER A 1 443 ? -95.649 -28.646 178.509 1.00 29.12 443 SER A O 1
ATOM 3410 N N . GLU A 1 444 ? -96.170 -26.558 178.329 1.00 27.14 444 GLU A N 1
ATOM 3411 C CA . GLU A 1 444 ? -96.824 -25.282 178.048 1.00 27.14 444 GLU A CA 1
ATOM 3412 C C . GLU A 1 444 ? -96.008 -24.230 178.836 1.00 27.14 444 GLU A C 1
ATOM 3414 O O . GLU A 1 444 ? -95.167 -24.583 179.661 1.00 27.14 444 GLU A O 1
ATOM 3419 N N . HIS A 1 445 ? -96.343 -22.958 178.630 1.00 32.62 445 HIS A N 1
ATOM 3420 C CA . HIS A 1 445 ? -95.976 -21.771 179.418 1.00 32.62 445 HIS A CA 1
ATOM 3421 C C . HIS A 1 445 ? -94.696 -20.973 179.091 1.00 32.62 445 HIS A C 1
ATOM 3423 O O . HIS A 1 445 ? -93.587 -21.257 179.523 1.00 32.62 445 HIS A O 1
ATOM 3429 N N . GLU A 1 446 ? -94.958 -19.877 178.369 1.00 27.75 446 GLU A N 1
ATOM 3430 C CA . GLU A 1 446 ? -94.946 -18.486 178.868 1.00 27.75 446 GLU A CA 1
ATOM 3431 C C . GLU A 1 446 ? -93.642 -17.782 179.319 1.00 27.75 446 GLU A C 1
ATOM 3433 O O . GLU A 1 446 ? -93.065 -18.074 180.358 1.00 27.75 446 GLU A O 1
ATOM 3438 N N . PHE A 1 447 ? -93.366 -16.671 178.610 1.00 26.50 447 PHE A N 1
ATOM 3439 C CA . PHE A 1 447 ? -93.233 -15.282 179.115 1.00 26.50 447 PHE A CA 1
ATOM 3440 C C . PHE A 1 447 ? -91.905 -14.523 178.842 1.00 26.50 447 PHE A C 1
ATOM 3442 O O . PHE A 1 447 ? -90.871 -14.780 179.440 1.00 26.50 447 PHE A O 1
ATOM 3449 N N . LYS A 1 448 ? -92.063 -13.492 177.988 1.00 28.72 448 LYS A N 1
ATOM 3450 C CA . LYS A 1 448 ? -91.490 -12.119 177.902 1.00 28.72 448 LYS A CA 1
ATOM 3451 C C . LYS A 1 448 ? -89.980 -11.788 177.809 1.00 28.72 448 LYS A C 1
ATOM 3453 O O . LYS A 1 448 ? -89.213 -12.071 178.714 1.00 28.72 448 LYS A O 1
ATOM 3458 N N . ALA A 1 449 ? -89.749 -10.887 176.827 1.00 28.19 449 ALA A N 1
ATOM 3459 C CA . ALA A 1 449 ? -88.841 -9.716 176.747 1.00 28.19 449 ALA A CA 1
ATOM 3460 C C . ALA A 1 449 ? -87.321 -10.011 176.775 1.00 28.19 449 ALA A C 1
ATOM 3462 O O . ALA A 1 449 ? -86.861 -10.794 177.585 1.00 28.19 449 ALA A O 1
ATOM 3463 N N . THR A 1 450 ? -86.433 -9.430 175.953 1.00 31.08 450 THR A N 1
ATOM 3464 C CA . THR A 1 450 ? -86.285 -8.031 175.500 1.00 31.08 450 THR A CA 1
ATOM 3465 C C . THR A 1 450 ? -85.148 -7.952 174.448 1.00 31.08 450 THR A C 1
ATOM 3467 O O . THR A 1 450 ? -84.270 -8.806 174.457 1.00 31.08 450 THR A O 1
ATOM 3470 N N . ASP A 1 451 ? -85.177 -6.896 173.624 1.00 33.12 451 ASP A N 1
ATOM 3471 C CA . ASP A 1 451 ? -84.085 -6.125 172.979 1.00 33.12 451 ASP A CA 1
ATOM 3472 C C . ASP A 1 451 ? -83.057 -6.680 171.949 1.00 33.12 451 ASP A C 1
ATOM 3474 O O . ASP A 1 451 ? -82.215 -7.516 172.251 1.00 33.12 451 ASP A O 1
ATOM 3478 N N . ILE A 1 452 ? -83.103 -6.030 170.761 1.00 34.38 452 ILE A N 1
ATOM 3479 C CA . ILE A 1 452 ? -82.038 -5.330 169.981 1.00 34.38 452 ILE A CA 1
ATOM 3480 C C . ILE A 1 452 ? -80.814 -6.136 169.467 1.00 34.38 452 ILE A C 1
ATOM 3482 O O . ILE A 1 452 ? -79.975 -6.558 170.249 1.00 34.38 452 ILE A O 1
ATOM 3486 N N . ASP A 1 453 ? -80.632 -6.282 168.136 1.00 36.75 453 ASP A N 1
ATOM 3487 C CA . ASP A 1 453 ? -79.870 -5.362 167.235 1.00 36.75 453 ASP A CA 1
ATOM 3488 C C . ASP A 1 453 ? -79.650 -5.971 165.806 1.00 36.75 453 ASP A C 1
ATOM 3490 O O . ASP A 1 453 ? -79.698 -7.195 165.644 1.00 36.75 453 ASP A O 1
ATOM 3494 N N . PRO A 1 454 ? -79.408 -5.164 164.741 1.00 52.97 454 PRO A N 1
ATOM 3495 C CA . PRO A 1 454 ? -79.399 -5.567 163.333 1.00 52.97 454 PRO A CA 1
ATOM 3496 C C . PRO A 1 454 ? -77.986 -5.695 162.724 1.00 52.97 454 PRO A C 1
ATOM 3498 O O . PRO A 1 454 ? -77.230 -4.730 162.685 1.00 52.97 454 PRO A O 1
ATOM 3501 N N . ALA A 1 455 ? -77.648 -6.848 162.125 1.00 42.44 455 ALA A N 1
ATOM 3502 C CA . ALA A 1 455 ? -76.441 -6.996 161.287 1.00 42.44 455 ALA A CA 1
ATOM 3503 C C . ALA A 1 455 ? -76.425 -8.271 160.405 1.00 42.44 455 ALA A C 1
ATOM 3505 O O . ALA A 1 455 ? -75.505 -9.076 160.490 1.00 42.44 455 ALA A O 1
ATOM 3506 N N . MET A 1 456 ? -77.400 -8.473 159.509 1.00 43.00 456 MET A N 1
ATOM 3507 C CA . MET A 1 456 ? -77.308 -9.538 158.481 1.00 43.00 456 MET A CA 1
ATOM 3508 C C . MET A 1 456 ? -77.919 -9.108 157.135 1.00 43.00 456 MET A C 1
ATOM 3510 O O . MET A 1 456 ? -78.624 -9.859 156.472 1.00 43.00 456 MET A O 1
ATOM 3514 N N . ALA A 1 457 ? -77.644 -7.866 156.724 1.00 41.88 457 ALA A N 1
ATOM 3515 C CA . ALA A 1 457 ? -78.102 -7.286 155.456 1.00 41.88 457 ALA A CA 1
ATOM 3516 C C . ALA A 1 457 ? -76.968 -7.054 154.430 1.00 41.88 457 ALA A C 1
ATOM 3518 O O . ALA A 1 457 ? -77.150 -6.301 153.477 1.00 41.88 457 ALA A O 1
ATOM 3519 N N . LYS A 1 458 ? -75.780 -7.667 154.587 1.00 42.50 458 LYS A N 1
ATOM 3520 C CA . LYS A 1 458 ? -74.619 -7.351 153.721 1.00 42.50 458 LYS A CA 1
ATOM 3521 C C . LYS A 1 458 ? -73.772 -8.531 153.215 1.00 42.50 458 LYS A C 1
ATOM 3523 O O . LYS A 1 458 ? -72.677 -8.293 152.722 1.00 42.50 458 LYS A O 1
ATOM 3528 N N . ALA A 1 459 ? -74.257 -9.776 153.284 1.00 44.38 459 ALA A N 1
ATOM 3529 C CA . ALA A 1 459 ? -73.465 -10.951 152.874 1.00 44.38 459 ALA A CA 1
ATOM 3530 C C . ALA A 1 459 ? -74.062 -11.821 151.748 1.00 44.38 459 ALA A C 1
ATOM 3532 O O . ALA A 1 459 ? -73.312 -12.541 151.099 1.00 44.38 459 ALA A O 1
ATOM 3533 N N . MET A 1 460 ? -75.364 -11.747 151.440 1.00 40.56 460 MET A N 1
ATOM 3534 C CA . MET A 1 460 ? -75.981 -12.650 150.443 1.00 40.56 460 MET A CA 1
ATOM 3535 C C . MET A 1 460 ? -76.364 -11.987 149.111 1.00 40.56 460 MET A C 1
ATOM 3537 O O . MET A 1 460 ? -76.685 -12.674 148.146 1.00 40.56 460 MET A O 1
ATOM 3541 N N . THR A 1 461 ? -76.204 -10.666 149.002 1.00 49.03 461 THR A N 1
ATOM 3542 C CA . THR A 1 461 ? -76.253 -9.909 147.736 1.00 49.03 461 THR A CA 1
ATOM 3543 C C . THR A 1 461 ? -75.010 -10.112 146.856 1.00 49.03 461 THR A C 1
ATOM 3545 O O . THR A 1 461 ? -75.023 -9.754 145.681 1.00 49.03 461 THR A O 1
ATOM 3548 N N . THR A 1 462 ? -73.957 -10.753 147.371 1.00 46.16 462 THR A N 1
ATOM 3549 C CA . THR A 1 462 ? -72.713 -11.041 146.630 1.00 46.16 462 THR A CA 1
ATOM 3550 C C . THR A 1 462 ? -72.748 -12.396 145.904 1.00 46.16 462 THR A C 1
ATOM 3552 O O . THR A 1 462 ? -72.021 -12.584 144.933 1.00 46.16 462 THR A O 1
ATOM 3555 N N . LEU A 1 463 ? -73.641 -13.316 146.300 1.00 45.97 463 LEU A N 1
ATOM 3556 C CA . LEU A 1 463 ? -73.816 -14.639 145.671 1.00 45.97 463 LEU A CA 1
ATOM 3557 C C . LEU A 1 463 ? -74.779 -14.629 144.468 1.00 45.97 463 LEU A C 1
ATOM 3559 O O . LEU A 1 463 ? -74.692 -15.498 143.606 1.00 45.97 463 LEU A O 1
ATOM 3563 N N . ALA A 1 464 ? -75.631 -13.608 144.340 1.00 47.44 464 ALA A N 1
ATOM 3564 C CA . ALA A 1 464 ? -76.539 -13.457 143.197 1.00 47.44 464 ALA A CA 1
ATOM 3565 C C . ALA A 1 464 ? -75.855 -12.884 141.935 1.00 47.44 464 ALA A C 1
ATOM 3567 O O . ALA A 1 464 ? -76.347 -13.068 140.826 1.00 47.44 464 ALA A O 1
ATOM 3568 N N . ARG A 1 465 ? -74.685 -12.238 142.076 1.00 47.91 465 ARG A N 1
ATOM 3569 C CA . ARG A 1 465 ? -73.903 -11.670 140.957 1.00 47.91 465 ARG A CA 1
ATOM 3570 C C . ARG A 1 465 ? -73.051 -12.711 140.205 1.00 47.91 465 ARG A C 1
ATOM 3572 O O . ARG A 1 465 ? -72.546 -12.409 139.131 1.00 47.91 465 ARG A O 1
ATOM 3579 N N . ALA A 1 466 ? -72.906 -13.933 140.716 1.00 41.69 466 ALA A N 1
ATOM 3580 C CA . ALA A 1 466 ? -72.089 -14.967 140.069 1.00 41.69 466 ALA A CA 1
ATOM 3581 C C . ALA A 1 466 ? -72.880 -15.893 139.122 1.00 41.69 466 ALA A C 1
ATOM 3583 O O . ALA A 1 466 ? -72.284 -16.528 138.256 1.00 41.69 466 ALA A O 1
ATOM 3584 N N . VAL A 1 467 ? -74.211 -15.956 139.252 1.00 49.03 467 VAL A N 1
ATOM 3585 C CA . VAL A 1 467 ? -75.054 -16.932 138.532 1.00 49.03 467 VAL A CA 1
ATOM 3586 C C . VAL A 1 467 ? -75.541 -16.412 137.172 1.00 49.03 467 VAL A C 1
ATOM 3588 O O . VAL A 1 467 ? -75.725 -17.199 136.250 1.00 49.03 467 VAL A O 1
ATOM 3591 N N . ASP A 1 468 ? -75.649 -15.096 136.986 1.00 48.25 468 ASP A N 1
ATOM 3592 C CA . ASP A 1 468 ? -76.163 -14.521 135.731 1.00 48.25 468 ASP A CA 1
ATOM 3593 C C . ASP A 1 468 ? -75.076 -14.368 134.644 1.00 48.25 468 ASP A C 1
ATOM 3595 O O . ASP A 1 468 ? -75.337 -14.444 133.445 1.00 48.25 468 ASP A O 1
ATOM 3599 N N . ILE A 1 469 ? -73.807 -14.253 135.055 1.00 49.75 469 ILE A N 1
ATOM 3600 C CA . ILE A 1 469 ? -72.651 -14.131 134.146 1.00 49.75 469 ILE A CA 1
ATOM 3601 C C . ILE A 1 469 ? -72.272 -15.489 133.520 1.00 49.75 469 ILE A C 1
ATOM 3603 O O . ILE A 1 469 ? -71.618 -15.532 132.478 1.00 49.75 469 ILE A O 1
ATOM 3607 N N . LEU A 1 470 ? -72.734 -16.604 134.098 1.00 40.72 470 LEU A N 1
ATOM 3608 C CA . LEU A 1 470 ? -72.467 -17.952 133.589 1.00 40.72 470 LEU A CA 1
ATOM 3609 C C . LEU A 1 470 ? -73.504 -18.446 132.558 1.00 40.72 470 LEU A C 1
ATOM 3611 O O . LEU A 1 470 ? -73.257 -19.458 131.909 1.00 40.72 470 LEU A O 1
ATOM 3615 N N . SER A 1 471 ? -74.641 -17.754 132.376 1.00 44.53 471 SER A N 1
ATOM 3616 C CA . SER A 1 471 ? -75.747 -18.232 131.519 1.00 44.53 471 SER A CA 1
ATOM 3617 C C . SER A 1 471 ? -75.726 -17.706 130.073 1.00 44.53 471 SER A C 1
ATOM 3619 O O . SER A 1 471 ? -76.518 -18.150 129.247 1.00 44.53 471 SER A O 1
ATOM 3621 N N . THR A 1 472 ? -74.794 -16.811 129.717 1.00 41.91 472 THR A N 1
ATOM 3622 C CA . THR A 1 472 ? -74.754 -16.154 128.389 1.00 41.91 472 THR A CA 1
ATOM 3623 C C . THR A 1 472 ? -73.589 -16.577 127.486 1.00 41.91 472 THR A C 1
ATOM 3625 O O . THR A 1 472 ? -73.316 -15.932 126.471 1.00 41.91 472 THR A O 1
ATOM 3628 N N . ARG A 1 473 ? -72.895 -17.685 127.780 1.00 33.19 473 ARG A N 1
ATOM 3629 C CA . ARG A 1 473 ? -71.815 -18.198 126.916 1.00 33.19 473 ARG A CA 1
ATOM 3630 C C . ARG A 1 473 ? -71.914 -19.711 126.701 1.00 33.19 473 ARG A C 1
ATOM 3632 O O . ARG A 1 473 ? -71.324 -20.453 127.476 1.00 33.19 473 ARG A O 1
ATOM 3639 N N . LEU A 1 474 ? -72.596 -20.110 125.614 1.00 33.28 474 LEU A N 1
ATOM 3640 C CA . LEU A 1 474 ? -72.343 -21.242 124.677 1.00 33.28 474 LEU A CA 1
ATOM 3641 C C . LEU A 1 474 ? -73.673 -21.855 124.170 1.00 33.28 474 LEU A C 1
ATOM 3643 O O . LEU A 1 474 ? -74.636 -21.880 124.927 1.00 33.28 474 LEU A O 1
ATOM 3647 N N . PRO A 1 475 ? -73.707 -22.542 123.010 1.00 44.19 475 PRO A N 1
ATOM 3648 C CA . PRO A 1 475 ? -73.115 -22.240 121.697 1.00 44.19 475 PRO A CA 1
ATOM 3649 C C . PRO A 1 475 ? -74.158 -22.403 120.562 1.00 44.19 475 PRO A C 1
ATOM 3651 O O . PRO A 1 475 ? -75.161 -23.078 120.746 1.00 44.19 475 PRO A O 1
ATOM 3654 N N . GLU A 1 476 ? -73.884 -21.938 119.340 1.00 28.92 476 GLU A N 1
ATOM 3655 C CA . GLU A 1 476 ? -74.463 -22.621 118.174 1.00 28.92 476 GLU A CA 1
ATOM 3656 C C . GLU A 1 476 ? -73.509 -22.661 116.981 1.00 28.92 476 GLU A C 1
ATOM 3658 O O . GLU A 1 476 ? -72.710 -21.764 116.717 1.00 28.92 476 GLU A O 1
ATOM 3663 N N . LYS A 1 477 ? -73.558 -23.818 116.338 1.00 32.59 477 LYS A N 1
ATOM 3664 C CA . LYS A 1 477 ? -72.631 -24.412 115.389 1.00 32.59 477 LYS A CA 1
ATOM 3665 C C . LYS A 1 477 ? -73.433 -24.587 114.102 1.00 32.59 477 LYS A C 1
ATOM 3667 O O . LYS A 1 477 ? -74.521 -25.143 114.190 1.00 32.59 477 LYS A O 1
ATOM 3672 N N . ASN A 1 478 ? -72.908 -24.188 112.941 1.00 30.92 478 ASN A N 1
ATOM 3673 C CA . ASN A 1 478 ? -72.786 -25.037 111.741 1.00 30.92 478 ASN A CA 1
ATOM 3674 C C . ASN A 1 478 ? -72.485 -24.237 110.453 1.00 30.92 478 ASN A C 1
ATOM 3676 O O . ASN A 1 478 ? -72.908 -23.105 110.265 1.00 30.92 478 ASN A O 1
ATOM 3680 N N . ALA A 1 479 ? -71.692 -24.902 109.612 1.00 30.08 479 ALA A N 1
ATOM 3681 C CA . ALA A 1 479 ? -71.087 -24.554 108.318 1.00 30.08 479 ALA A CA 1
ATOM 3682 C C . ALA A 1 479 ? -72.105 -24.454 107.140 1.00 30.08 479 ALA A C 1
ATOM 3684 O O . ALA A 1 479 ? -73.296 -24.587 107.408 1.00 30.08 479 ALA A O 1
ATOM 3685 N N . PRO A 1 480 ? -71.720 -24.457 105.831 1.00 43.47 480 PRO A N 1
ATOM 3686 C CA . PRO A 1 480 ? -70.550 -23.930 105.087 1.00 43.47 480 PRO A CA 1
ATOM 3687 C C . PRO A 1 480 ? -70.917 -23.101 103.807 1.00 43.47 480 PRO A C 1
ATOM 3689 O O . PRO A 1 480 ? -72.046 -23.135 103.341 1.00 43.47 480 PRO A O 1
ATOM 3692 N N . ARG A 1 481 ? -69.878 -22.511 103.168 1.00 31.02 481 ARG A N 1
ATOM 3693 C CA . ARG A 1 481 ? -69.675 -22.203 101.716 1.00 31.02 481 ARG A CA 1
ATOM 3694 C C . ARG A 1 481 ? -70.652 -21.259 100.972 1.00 31.02 481 ARG A C 1
ATOM 3696 O O . ARG A 1 481 ? -71.815 -21.582 100.807 1.00 31.02 481 ARG A O 1
ATOM 3703 N N . VAL A 1 482 ? -70.103 -20.210 100.337 1.00 30.12 482 VAL A N 1
ATOM 3704 C CA . VAL A 1 482 ? -69.958 -20.004 98.868 1.00 30.12 482 VAL A CA 1
ATOM 3705 C C . VAL A 1 482 ? -69.372 -18.597 98.603 1.00 30.12 482 VAL A C 1
ATOM 3707 O O . VAL A 1 482 ? -69.819 -17.616 99.180 1.00 30.12 482 VAL A O 1
ATOM 3710 N N . VAL A 1 483 ? -68.304 -18.575 97.794 1.00 36.62 483 VAL A N 1
ATOM 3711 C CA . VAL A 1 483 ? -67.895 -17.612 96.744 1.00 36.62 483 VAL A CA 1
ATOM 3712 C C . VAL A 1 483 ? -68.571 -16.225 96.740 1.00 36.62 483 VAL A C 1
ATOM 3714 O O . VAL A 1 483 ? -69.771 -16.141 96.537 1.00 36.62 483 VAL A O 1
ATOM 3717 N N . ASP A 1 484 ? -67.805 -15.140 96.891 1.00 32.38 484 ASP A N 1
ATOM 3718 C CA . ASP A 1 484 ? -67.391 -14.273 95.769 1.00 32.38 484 ASP A CA 1
ATOM 3719 C C . ASP A 1 484 ? -66.614 -13.046 96.262 1.00 32.38 484 ASP A C 1
ATOM 3721 O O . ASP A 1 484 ? -66.884 -12.478 97.320 1.00 32.38 484 ASP A O 1
ATOM 3725 N N . ALA A 1 485 ? -65.634 -12.643 95.461 1.00 34.41 485 ALA A N 1
ATOM 3726 C CA . ALA A 1 485 ? -64.890 -11.406 95.610 1.00 34.41 485 ALA A CA 1
ATOM 3727 C C . ALA A 1 485 ? -65.449 -10.377 94.621 1.00 34.41 485 ALA A C 1
ATOM 3729 O O . ALA A 1 485 ? -65.402 -10.635 93.424 1.00 34.41 485 ALA A O 1
ATOM 3730 N N . SER A 1 486 ? -65.916 -9.214 95.094 1.00 28.97 486 SER A N 1
ATOM 3731 C CA . SER A 1 486 ? -65.858 -7.939 94.351 1.00 28.97 486 SER A CA 1
ATOM 3732 C C . SER A 1 486 ? -66.376 -6.749 95.181 1.00 28.97 486 SER A C 1
ATOM 3734 O O . SER A 1 486 ? -67.328 -6.903 95.941 1.00 28.97 486 SER A O 1
ATOM 3736 N N . ALA A 1 487 ? -65.795 -5.568 94.908 1.00 29.11 487 ALA A N 1
ATOM 3737 C CA . ALA A 1 487 ? -66.130 -4.196 95.341 1.00 29.11 487 ALA A CA 1
ATOM 3738 C C . ALA A 1 487 ? -65.591 -3.778 96.736 1.00 29.11 487 ALA A C 1
ATOM 3740 O O . ALA A 1 487 ? -65.783 -4.487 97.711 1.00 29.11 487 ALA A O 1
ATOM 3741 N N . ALA A 1 488 ? -64.913 -2.643 96.959 1.00 29.56 488 ALA A N 1
ATOM 3742 C CA . ALA A 1 488 ? -64.737 -1.405 96.195 1.00 29.56 488 ALA A CA 1
ATOM 3743 C C . ALA A 1 488 ? -63.555 -0.559 96.751 1.00 29.56 488 ALA A C 1
ATOM 3745 O O . ALA A 1 488 ? -62.968 -0.903 97.774 1.00 29.56 488 ALA A O 1
ATOM 3746 N N . ASN A 1 489 ? -63.336 0.597 96.105 1.00 30.17 489 ASN A N 1
ATOM 3747 C CA . ASN A 1 489 ? -62.440 1.742 96.370 1.00 30.17 489 ASN A CA 1
ATOM 3748 C C . ASN A 1 489 ? -61.042 1.674 95.729 1.00 30.17 489 ASN A C 1
ATOM 3750 O O . ASN A 1 489 ? -60.162 0.991 96.233 1.00 30.17 489 ASN A O 1
ATOM 3754 N N . ALA A 1 490 ? -60.795 2.246 94.543 1.00 30.89 490 ALA A N 1
ATOM 3755 C CA . ALA A 1 490 ? -61.010 3.610 94.009 1.00 30.89 490 ALA A CA 1
ATOM 3756 C C . ALA A 1 490 ? -59.925 4.623 94.418 1.00 30.89 490 ALA A C 1
ATOM 3758 O O . ALA A 1 490 ? -59.950 5.166 95.520 1.00 30.89 490 ALA A O 1
ATOM 3759 N N . SER A 1 491 ? -59.053 4.930 93.453 1.00 32.59 491 SER A N 1
ATOM 3760 C CA . SER A 1 491 ? -58.497 6.265 93.207 1.00 32.59 491 SER A CA 1
ATOM 3761 C C . SER A 1 491 ? -57.988 6.369 91.757 1.00 32.59 491 SER A C 1
ATOM 3763 O O . SER A 1 491 ? -57.074 5.675 91.323 1.00 32.59 491 SER A O 1
ATOM 3765 N N . GLU A 1 492 ? -58.689 7.225 91.023 1.00 32.62 492 GLU A N 1
ATOM 3766 C CA . GLU A 1 492 ? -58.470 7.838 89.700 1.00 32.62 492 GLU A CA 1
ATOM 3767 C C . GLU A 1 492 ? -57.345 8.927 89.765 1.00 32.62 492 GLU A C 1
ATOM 3769 O O . GLU A 1 492 ? -56.782 9.076 90.856 1.00 32.62 492 GLU A O 1
ATOM 3774 N N . PRO A 1 493 ? -57.056 9.793 88.746 1.00 48.38 493 PRO A N 1
ATOM 3775 C CA . PRO A 1 493 ? -57.554 9.880 87.350 1.00 48.38 493 PRO A CA 1
ATOM 3776 C C . PRO A 1 493 ? -56.516 10.340 86.260 1.00 48.38 493 PRO A C 1
ATOM 3778 O O . PRO A 1 493 ? -55.338 10.552 86.541 1.00 48.38 493 PRO A O 1
ATOM 3781 N N . VAL A 1 494 ? -57.059 10.611 85.048 1.00 33.38 494 VAL A N 1
ATOM 3782 C CA . VAL A 1 494 ? -56.689 11.612 83.992 1.00 33.38 494 VAL A CA 1
ATOM 3783 C C . VAL A 1 494 ? -55.815 11.101 82.819 1.00 33.38 494 VAL A C 1
ATOM 3785 O O . VAL A 1 494 ? -54.651 10.780 83.011 1.00 33.38 494 VAL A O 1
ATOM 3788 N N . GLU A 1 495 ? -56.388 10.820 81.627 1.00 32.12 495 GLU A N 1
ATOM 3789 C CA . GLU A 1 495 ? -56.591 11.712 80.434 1.00 32.12 495 GLU A CA 1
ATOM 3790 C C . GLU A 1 495 ? -55.263 12.090 79.722 1.00 32.12 495 GLU A C 1
ATOM 3792 O O . GLU A 1 495 ? -54.272 12.363 80.375 1.00 32.12 495 GLU A O 1
ATOM 3797 N N . SER A 1 496 ? -55.089 12.188 78.401 1.00 30.89 496 SER A N 1
ATOM 3798 C CA . SER A 1 496 ? -55.963 12.205 77.228 1.00 30.89 496 SER A CA 1
ATOM 3799 C C . SER A 1 496 ? -55.097 12.030 75.956 1.00 30.89 496 SER A C 1
ATOM 3801 O O . SER A 1 496 ? -53.893 12.278 75.982 1.00 30.89 496 SER A O 1
ATOM 3803 N N . ALA A 1 497 ? -55.761 11.693 74.846 1.00 31.75 497 ALA A N 1
ATOM 3804 C CA . ALA A 1 497 ? -55.471 12.105 73.466 1.00 31.75 497 ALA A CA 1
ATOM 3805 C C . ALA A 1 497 ? -54.135 11.722 72.785 1.00 31.75 497 ALA A C 1
ATOM 3807 O O . ALA A 1 497 ? -53.061 12.213 73.121 1.00 31.75 497 ALA A O 1
ATOM 3808 N N . ARG A 1 498 ? -54.254 11.066 71.620 1.00 33.34 498 ARG A N 1
ATOM 3809 C CA . ARG A 1 498 ? -53.916 11.738 70.350 1.00 33.34 498 ARG A CA 1
ATOM 3810 C C . ARG A 1 498 ? -54.421 10.974 69.131 1.00 33.34 498 ARG A C 1
ATOM 3812 O O . ARG A 1 498 ? -53.905 9.926 68.763 1.00 33.34 498 ARG A O 1
ATOM 3819 N N . ASP A 1 499 ? -55.401 11.588 68.490 1.00 36.19 499 ASP A N 1
ATOM 3820 C CA . ASP A 1 499 ? -55.678 11.443 67.071 1.00 36.19 499 ASP A CA 1
ATOM 3821 C C . ASP A 1 499 ? -54.705 12.366 66.314 1.00 36.19 499 ASP A C 1
ATOM 3823 O O . ASP A 1 499 ? -54.568 13.527 66.704 1.00 36.19 499 ASP A O 1
ATOM 3827 N N . GLN A 1 500 ? -54.031 11.887 65.261 1.00 33.72 500 GLN A N 1
ATOM 3828 C CA . GLN A 1 500 ? -53.706 12.729 64.098 1.00 33.72 500 GLN A CA 1
ATOM 3829 C C . GLN A 1 500 ? -53.180 11.920 62.906 1.00 33.72 500 GLN A C 1
ATOM 3831 O O . GLN A 1 500 ? -52.016 11.530 62.816 1.00 33.72 500 GLN A O 1
ATOM 3836 N N . ARG A 1 501 ? -54.073 11.762 61.929 1.00 33.34 501 ARG A N 1
ATOM 3837 C CA . ARG A 1 501 ? -53.771 11.734 60.498 1.00 33.34 501 ARG A CA 1
ATOM 3838 C C . ARG A 1 501 ? -53.940 13.159 59.923 1.00 33.34 501 ARG A C 1
ATOM 3840 O O . ARG A 1 501 ? -54.930 13.808 60.241 1.00 33.34 501 ARG A O 1
ATOM 3847 N N . LEU A 1 502 ? -53.038 13.513 58.990 1.00 36.94 502 LEU A N 1
ATOM 3848 C CA . LEU A 1 502 ? -53.182 14.351 57.765 1.00 36.94 502 LEU A CA 1
ATOM 3849 C C . LEU A 1 502 ? -52.741 15.841 57.707 1.00 36.94 502 LEU A C 1
ATOM 3851 O O . LEU A 1 502 ? -53.249 16.689 58.428 1.00 36.94 502 LEU A O 1
ATOM 3855 N N . GLY A 1 503 ? -51.923 16.130 56.666 1.00 33.00 503 GLY A N 1
ATOM 3856 C CA . GLY A 1 503 ? -51.770 17.409 55.919 1.00 33.00 503 GLY A CA 1
ATOM 3857 C C . GLY A 1 503 ? -50.297 17.845 55.736 1.00 33.00 503 GLY A C 1
ATOM 3858 O O . GLY A 1 503 ? -49.697 18.234 56.723 1.00 33.00 503 GLY A O 1
ATOM 3859 N N . ARG A 1 504 ? -49.553 17.642 54.625 1.00 44.66 504 ARG A N 1
ATOM 3860 C CA . ARG A 1 504 ? -49.612 18.079 53.195 1.00 44.66 504 ARG A CA 1
ATOM 3861 C C . ARG A 1 504 ? -49.152 19.536 52.944 1.00 44.66 504 ARG A C 1
ATOM 3863 O O . ARG A 1 504 ? -49.771 20.439 53.485 1.00 44.66 504 ARG A O 1
ATOM 3870 N N . ALA A 1 505 ? -48.145 19.718 52.074 1.00 40.03 505 ALA A N 1
ATOM 3871 C CA . ALA A 1 505 ? -47.721 20.955 51.370 1.00 40.03 505 ALA A CA 1
ATOM 3872 C C . ALA A 1 505 ? -46.480 20.606 50.496 1.00 40.03 505 ALA A C 1
ATOM 3874 O O . ALA A 1 505 ? -45.676 19.799 50.957 1.00 40.03 505 ALA A O 1
ATOM 3875 N N . ALA A 1 506 ? -46.232 21.030 49.246 1.00 37.28 506 ALA A N 1
ATOM 3876 C CA . ALA A 1 506 ? -46.673 22.202 48.474 1.00 37.28 506 ALA A CA 1
ATOM 3877 C C . ALA A 1 506 ? -46.567 23.519 49.238 1.00 37.28 506 ALA A C 1
ATOM 3879 O O . ALA A 1 506 ? -47.486 23.779 50.040 1.00 37.28 506 ALA A O 1
#

Solvent-accessible surface area (backbone atoms only — not comparable to full-atom values): 30247 Å² total; per-residue (Å²): 145,88,84,84,88,86,86,80,92,76,91,80,86,85,80,83,86,82,85,83,82,78,86,79,88,83,84,89,82,92,80,85,88,84,80,87,80,82,79,76,83,82,74,82,69,82,73,74,47,74,67,56,56,52,49,49,64,66,45,45,36,50,53,52,4,53,50,48,34,52,52,51,52,53,49,49,66,71,67,62,48,67,70,58,46,51,49,48,67,63,41,74,49,28,38,52,36,49,39,50,49,33,26,42,51,34,41,48,51,52,51,41,51,50,49,50,49,51,53,49,56,56,68,71,53,56,71,76,80,72,44,58,81,90,72,87,76,87,84,68,54,69,56,59,55,51,45,58,59,63,23,32,12,61,47,24,46,57,30,46,53,56,53,67,70,45,58,73,82,56,44,73,30,70,61,46,47,51,46,47,52,53,28,54,65,36,38,81,29,54,66,50,81,61,47,70,55,55,55,49,52,50,54,50,53,54,50,51,54,56,52,58,74,42,44,67,48,53,52,48,47,59,43,21,40,54,40,7,51,50,28,29,55,51,26,45,49,56,31,66,76,66,58,56,75,87,48,58,69,63,34,52,53,49,43,50,53,28,47,50,54,7,52,40,22,30,53,51,16,45,53,53,24,54,52,47,50,61,60,46,48,61,42,55,52,48,50,54,50,51,52,50,52,43,50,55,49,48,51,51,50,48,65,73,64,39,52,83,70,69,81,87,46,65,64,64,49,50,51,50,50,51,53,52,52,48,53,38,52,50,54,51,49,51,54,51,49,52,50,52,52,50,53,51,49,53,50,50,52,50,54,51,52,51,52,51,52,53,50,51,51,50,50,50,50,51,50,50,66,55,48,53,58,52,54,52,54,50,52,53,51,51,53,54,50,51,54,53,50,52,53,51,52,54,52,52,54,51,51,53,52,53,51,56,49,55,53,51,54,54,53,54,54,51,54,56,52,53,54,54,56,55,58,56,52,57,58,55,55,64,59,55,64,66,59,68,75,71,76,83,76,80,89,83,85,88,86,84,87,83,85,89,89,90,88,86,89,82,73,70,78,67,64,64,69,61,62,68,75,65,73,79,77,85,85,90,84,84,87,82,93,80,92,84,89,82,89,86,85,91,85,84,87,82,91,80,89,83,89,85,85,91,84,92,77,135

InterPro domains:
  IPR002898 MotA/TolQ/ExbB proton channel [PF01618] (196-281)
  IPR050790 ExbB/TolQ Biopolymer Transport [PTHR30625] (84-317)

Nearest PDB structures (foldseek):
  6ye4-assembly1_C  TM=5.335E-01  e=3.223E-03  Serratia marcescens
  5zfv-assembly1_E  TM=6.253E-01  e=2.054E-02  Escherichia coli K-12
  7vr1-assembly1_A  TM=2.382E-01  e=1.248E-01  Homo sapiens